Protein AF-A0A8T3QN63-F1 (afdb_monomer)

Nearest PDB structures (foldseek):
  8bz7-assembly3_E  TM=2.576E-01  e=6.561E+00  Listeria monocytogenes
  9gzk-assembly3_F  TM=2.107E-01  e=3.302E+00  Listeria monocytogenes
  8bz5-assembly1_A-2  TM=1.868E-01  e=4.152E+00  Listeria monocytogenes

Solvent-accessible surface area (backbone atoms only — not comparable to full-atom values): 24041 Å² total; per-residue (Å²): 131,82,84,70,53,76,64,58,53,56,44,50,47,50,72,28,46,52,62,24,77,51,61,65,90,65,56,48,51,26,43,94,89,37,77,66,47,71,71,53,42,54,53,51,49,52,36,49,74,71,69,47,93,60,63,36,38,38,40,41,70,38,39,76,44,50,59,96,53,76,47,99,67,20,52,49,63,35,76,72,12,43,53,44,22,18,50,42,29,42,74,18,47,24,24,51,45,92,51,88,85,42,75,85,33,48,24,33,34,21,74,37,34,35,49,47,76,80,52,86,67,22,39,36,28,39,33,35,31,42,31,55,29,68,72,51,44,52,33,49,70,72,63,66,60,45,42,26,16,35,34,42,43,74,77,46,64,42,26,27,64,76,73,75,29,42,47,86,76,74,34,85,76,50,52,65,41,28,23,36,83,42,77,43,97,87,74,44,81,43,80,41,81,35,99,83,28,84,45,68,23,29,36,32,32,56,24,38,35,34,60,35,36,19,51,44,46,54,89,75,39,90,69,48,42,70,66,47,39,50,51,56,48,64,67,35,67,76,47,48,58,62,76,43,74,77,75,67,56,60,72,61,58,59,53,49,46,65,61,42,48,62,53,49,31,58,74,70,69,46,58,95,83,60,52,71,67,53,51,52,47,50,54,51,51,50,51,53,49,50,59,49,51,55,52,52,50,54,52,52,54,54,48,51,52,52,51,51,54,50,52,52,52,49,53,52,52,52,53,48,52,53,48,54,48,53,52,50,55,33,45,75,45,23,45,38,45,85,90,44,45,65,63,52,49,54,38,32,76,75,36,51,68,59,36,54,56,56,54,70,73,44,54,71,58,66,35,73,59,94,86,57,81,60,79,66,81,80,54,80,86,68,84,78,71,74,61,72,62,59,42,50,51,52,54,50,54,32,56,77,67,74,44,58,66,68,60,52,34,52,49,24,57,76,69,68,36,63,70,54,30,55,53,48,32,52,53,68,71,46,73,90,87,124

Foldseek 3Di:
DPDDPPLLVVLVQLLQKAKDFDDLVQKFKDFPNHGADLVNLVVQLVCLVVVHWGKMKIKDQADKWDPPDQGPSLAEEDPVQQQQAQQQQAFAFEFADPPPPDPLRGQWGFHHWGWDDPDVRIITIMTITIGTDSVVSNCSSVSVLGMKMWTKDQPDFKAKPVPRHGDPPPDPDGAQFAWAWDQDPVRDTDTDTDPPHPDGIHIYRHHMYTRYMHSDHSVNPVCSDSVNSVVSLCPDVVSVCVVCVPVPDVVVVVVVVVVVVQVLCVVLVHDSPDDPVNSVVSVVVVVVVVVVVVVVVVVVVVVVVVVVVVVVVVVVVVLVVVLVVLLVVCPVQLQEDPVCSVVLSVVCVVPVVVSVVVSVPGHRNNNDYDPDDPPVVPDPPDPDPPPPVLLVVVVVVCVVVVHDLVVQLVVCVVVVVVVSNVSSCVSVVHDPPD

Mean predicted aligned error: 15.09 Å

Structure (mmCIF, N/CA/C/O backbone):
data_AF-A0A8T3QN63-F1
#
_entry.id   AF-A0A8T3QN63-F1
#
loop_
_atom_site.group_PDB
_atom_site.id
_atom_site.type_symbol
_atom_site.label_atom_id
_atom_site.label_alt_id
_atom_site.label_comp_id
_atom_site.label_asym_id
_atom_site.label_entity_id
_atom_site.label_seq_id
_atom_site.pdbx_PDB_ins_code
_atom_site.Cartn_x
_atom_site.Cartn_y
_atom_site.Cartn_z
_atom_site.occupancy
_atom_site.B_iso_or_equiv
_atom_site.auth_seq_id
_atom_site.auth_comp_id
_atom_site.auth_asym_id
_atom_site.auth_atom_id
_atom_site.pdbx_PDB_model_num
ATOM 1 N N . MET A 1 1 ? 21.930 -19.152 -15.995 1.00 44.22 1 MET A N 1
ATOM 2 C CA . MET A 1 1 ? 22.051 -17.700 -15.752 1.00 44.22 1 MET A CA 1
ATOM 3 C C . MET A 1 1 ? 23.315 -17.484 -14.939 1.00 44.22 1 MET A C 1
ATOM 5 O O . MET A 1 1 ? 23.411 -18.070 -13.870 1.00 44.22 1 MET A O 1
ATOM 9 N N . LYS A 1 2 ? 24.316 -16.754 -15.453 1.00 44.62 2 LYS A N 1
ATOM 10 C CA . LYS A 1 2 ? 25.407 -16.254 -14.593 1.00 44.62 2 LYS A CA 1
ATOM 11 C C . LYS A 1 2 ? 24.750 -15.418 -13.487 1.00 44.62 2 LYS A C 1
ATOM 13 O O . LYS A 1 2 ? 23.787 -14.723 -13.797 1.00 44.62 2 LYS A O 1
ATOM 18 N N . ASN A 1 3 ? 25.204 -15.554 -12.240 1.00 51.50 3 ASN A N 1
ATOM 19 C CA . ASN A 1 3 ? 24.605 -14.895 -11.077 1.00 51.50 3 ASN A CA 1
ATOM 20 C C . ASN A 1 3 ? 24.415 -13.400 -11.363 1.00 51.50 3 ASN A C 1
ATOM 22 O O . ASN A 1 3 ? 25.392 -12.655 -11.415 1.00 51.50 3 ASN A O 1
ATOM 26 N N . LEU A 1 4 ? 23.166 -12.986 -11.588 1.00 59.25 4 LEU A N 1
ATOM 27 C CA . LEU A 1 4 ? 22.802 -11.575 -11.578 1.00 59.25 4 LEU A CA 1
ATOM 28 C C . LEU A 1 4 ? 23.187 -11.044 -10.194 1.00 59.25 4 LEU A C 1
ATOM 30 O O . LEU A 1 4 ? 23.033 -11.764 -9.200 1.00 59.25 4 LEU A O 1
ATOM 34 N N . SER A 1 5 ? 23.744 -9.835 -10.123 1.00 66.56 5 SER A N 1
ATOM 35 C CA . SER A 1 5 ? 24.122 -9.267 -8.830 1.00 66.56 5 SER A CA 1
ATOM 36 C C . SER A 1 5 ? 22.891 -9.205 -7.918 1.00 66.56 5 SER A C 1
ATOM 38 O O . SER A 1 5 ? 21.752 -9.080 -8.380 1.00 66.56 5 SER A O 1
ATOM 40 N N . ALA A 1 6 ? 23.103 -9.322 -6.606 1.00 65.69 6 ALA A N 1
ATOM 41 C CA . ALA A 1 6 ? 22.013 -9.246 -5.634 1.00 65.69 6 ALA A CA 1
ATOM 42 C C 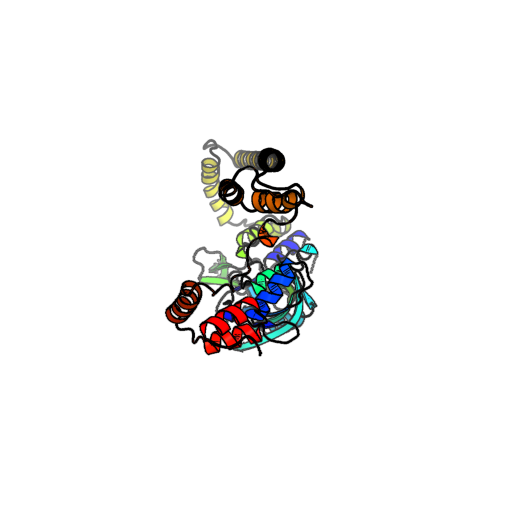. ALA A 1 6 ? 21.206 -7.938 -5.774 1.00 65.69 6 ALA A C 1
ATOM 44 O O . ALA A 1 6 ? 20.004 -7.936 -5.522 1.00 65.69 6 ALA A O 1
ATOM 45 N N . GLU A 1 7 ? 21.841 -6.853 -6.230 1.00 61.38 7 GLU A N 1
ATOM 46 C CA . GLU A 1 7 ? 21.181 -5.580 -6.534 1.00 61.38 7 GLU A CA 1
ATOM 47 C C . GLU A 1 7 ? 20.272 -5.657 -7.762 1.00 61.38 7 GLU A C 1
ATOM 49 O O . GLU A 1 7 ? 19.116 -5.241 -7.696 1.00 61.38 7 GLU A O 1
ATOM 54 N N . LEU A 1 8 ? 20.715 -6.289 -8.853 1.00 64.69 8 LEU A N 1
ATOM 55 C CA . LEU A 1 8 ? 19.872 -6.470 -10.036 1.00 64.69 8 LEU A CA 1
ATOM 56 C C . LEU A 1 8 ? 18.601 -7.279 -9.715 1.00 64.69 8 LEU A C 1
ATOM 58 O O . LEU A 1 8 ? 17.523 -6.987 -10.232 1.00 64.69 8 LEU A O 1
ATOM 62 N N . MET A 1 9 ? 18.709 -8.258 -8.810 1.00 66.81 9 MET A N 1
ATOM 63 C CA . MET A 1 9 ? 17.564 -9.037 -8.324 1.00 66.81 9 MET A CA 1
ATOM 64 C C . MET A 1 9 ? 16.590 -8.196 -7.487 1.00 66.81 9 MET A C 1
ATOM 66 O O . MET A 1 9 ? 15.377 -8.369 -7.618 1.00 66.81 9 MET A O 1
ATOM 70 N N . LYS A 1 10 ? 17.084 -7.258 -6.665 1.00 65.44 10 LYS A N 1
ATOM 71 C CA . LYS A 1 10 ? 16.227 -6.322 -5.914 1.00 65.44 10 LYS A CA 1
ATOM 72 C C . LYS A 1 10 ? 15.457 -5.397 -6.851 1.00 65.44 10 LYS A C 1
ATOM 74 O O . LYS A 1 10 ? 14.268 -5.172 -6.643 1.00 65.44 10 LYS A O 1
ATOM 79 N N . VAL A 1 11 ? 16.107 -4.898 -7.902 1.00 65.56 11 VAL A N 1
ATOM 80 C CA . VAL A 1 11 ? 15.454 -4.007 -8.868 1.00 65.56 11 VAL A CA 1
ATOM 81 C C . VAL A 1 11 ? 14.452 -4.761 -9.744 1.00 65.56 11 VAL A C 1
ATOM 83 O O . VAL A 1 11 ? 13.341 -4.281 -9.966 1.00 65.56 11 VAL A O 1
ATOM 86 N N . ALA A 1 12 ? 14.781 -5.984 -10.169 1.00 68.38 12 ALA A N 1
ATOM 87 C CA . ALA A 1 12 ? 13.836 -6.849 -10.871 1.00 68.38 12 ALA A CA 1
ATOM 88 C C . ALA A 1 12 ? 12.579 -7.130 -10.028 1.00 68.38 12 ALA A C 1
ATOM 90 O O . ALA A 1 12 ? 11.478 -7.154 -10.574 1.00 68.38 12 ALA A O 1
ATOM 91 N N . ALA A 1 13 ? 12.710 -7.267 -8.704 1.00 70.69 13 ALA A N 1
ATOM 92 C CA . ALA A 1 13 ? 11.570 -7.464 -7.808 1.00 70.69 13 ALA A CA 1
ATOM 93 C C . ALA A 1 13 ? 10.602 -6.265 -7.778 1.00 70.69 13 ALA A C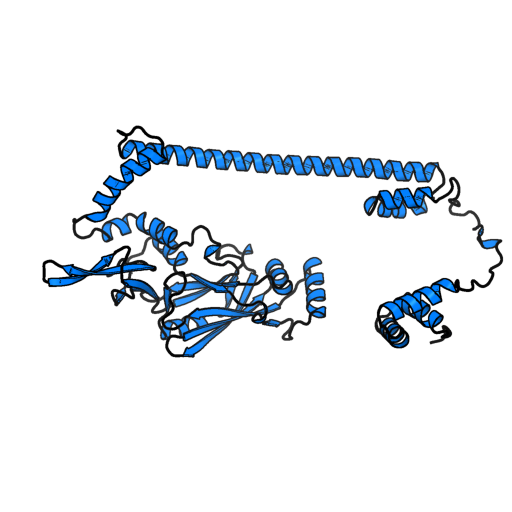 1
ATOM 95 O O . ALA A 1 13 ? 9.403 -6.466 -7.605 1.00 70.69 13 ALA A O 1
ATOM 96 N N . LEU A 1 14 ? 11.084 -5.033 -7.995 1.00 68.12 14 LEU A N 1
ATOM 97 C CA . LEU A 1 14 ? 10.220 -3.850 -8.111 1.00 68.12 14 LEU A CA 1
ATOM 98 C C . LEU A 1 14 ? 9.391 -3.875 -9.402 1.00 68.12 14 LEU A C 1
ATOM 100 O O . LEU A 1 14 ? 8.215 -3.522 -9.373 1.00 68.12 14 LEU A O 1
ATOM 104 N N . ALA A 1 15 ? 9.974 -4.353 -10.508 1.00 69.12 15 ALA A N 1
ATOM 105 C CA . ALA A 1 15 ? 9.262 -4.555 -11.774 1.00 69.12 15 ALA A CA 1
ATOM 106 C C . ALA A 1 15 ? 8.275 -5.736 -11.720 1.00 69.12 15 ALA A C 1
ATOM 108 O O . ALA A 1 15 ? 7.397 -5.854 -12.573 1.00 69.12 15 ALA A O 1
ATOM 109 N N . CYS A 1 16 ? 8.409 -6.615 -10.722 1.00 80.75 16 CYS A N 1
ATOM 110 C CA . CYS A 1 16 ? 7.562 -7.789 -10.538 1.00 80.75 16 CYS A CA 1
ATOM 111 C C . CYS A 1 16 ? 6.377 -7.525 -9.600 1.00 80.75 16 CYS A C 1
ATOM 113 O O . CYS A 1 16 ? 6.053 -8.349 -8.740 1.00 80.75 16 CYS A O 1
ATOM 115 N N . ARG A 1 17 ? 5.760 -6.348 -9.739 1.00 81.88 17 ARG A N 1
ATOM 116 C CA . ARG A 1 17 ? 4.568 -5.957 -8.988 1.00 81.88 17 ARG A CA 1
ATOM 117 C C . ARG A 1 17 ? 3.537 -5.337 -9.925 1.00 81.88 17 ARG A C 1
ATOM 119 O O . ARG A 1 17 ? 3.893 -4.619 -10.857 1.00 81.88 17 ARG A O 1
ATOM 126 N N . ALA A 1 18 ? 2.256 -5.582 -9.670 1.00 79.38 18 ALA A N 1
ATOM 127 C CA . ALA A 1 18 ? 1.147 -4.908 -10.350 1.00 79.38 18 ALA A CA 1
ATOM 128 C C . ALA A 1 18 ? -0.010 -4.658 -9.380 1.00 79.38 18 ALA A C 1
ATOM 130 O O . ALA A 1 18 ? -0.198 -5.428 -8.443 1.00 79.38 18 ALA A O 1
ATOM 131 N N . SER A 1 19 ? -0.767 -3.581 -9.590 1.00 82.19 19 SER A N 1
ATOM 132 C CA . SER A 1 19 ? -1.858 -3.172 -8.702 1.00 82.19 19 SER A CA 1
ATOM 133 C C . SER A 1 19 ? -3.200 -3.128 -9.412 1.00 82.19 19 SER A C 1
ATOM 135 O O . SER A 1 19 ? -3.278 -2.625 -10.532 1.00 82.19 19 SER A O 1
ATOM 137 N N . THR A 1 20 ? -4.243 -3.541 -8.700 1.00 79.06 20 THR A N 1
ATOM 138 C CA . THR A 1 20 ? -5.637 -3.482 -9.134 1.00 79.06 20 THR A CA 1
ATOM 139 C C . THR A 1 20 ? -6.444 -2.706 -8.106 1.00 79.06 20 THR A C 1
ATOM 141 O O . THR A 1 20 ? -6.433 -3.018 -6.914 1.00 79.06 20 THR A O 1
ATOM 144 N N . THR A 1 21 ? -7.146 -1.681 -8.570 1.00 77.38 21 THR A N 1
ATOM 145 C CA . THR A 1 21 ? -8.192 -1.010 -7.797 1.00 77.38 21 THR A CA 1
ATOM 146 C C . THR A 1 21 ? -9.510 -1.708 -8.074 1.00 77.38 21 THR A C 1
ATOM 148 O O . THR A 1 21 ? -9.796 -2.030 -9.228 1.00 77.38 21 THR A O 1
ATOM 151 N N . PHE A 1 22 ? -10.325 -1.909 -7.051 1.00 78.25 22 PHE A N 1
ATOM 152 C CA . PHE A 1 22 ? -11.675 -2.433 -7.213 1.00 78.25 22 PHE A CA 1
ATOM 153 C C . PHE A 1 22 ? -12.663 -1.501 -6.523 1.00 78.25 22 PHE A C 1
ATOM 155 O O . PHE A 1 22 ? -12.312 -0.799 -5.576 1.00 78.25 22 PHE A O 1
ATOM 162 N N . ASP A 1 23 ? -13.893 -1.476 -7.028 1.00 71.00 23 ASP A N 1
ATOM 163 C CA . ASP A 1 23 ? -14.975 -0.794 -6.329 1.00 71.00 23 ASP A CA 1
ATOM 164 C C . ASP A 1 23 ? -15.266 -1.532 -5.016 1.00 71.00 23 ASP A C 1
ATOM 166 O O . ASP A 1 23 ? -15.142 -2.760 -4.947 1.00 71.00 23 ASP A O 1
ATOM 170 N N . VAL A 1 24 ? -15.649 -0.799 -3.973 1.00 62.34 24 VAL A N 1
ATOM 171 C CA . VAL A 1 24 ? -15.911 -1.367 -2.639 1.00 62.34 24 VAL A CA 1
ATOM 172 C C . VAL A 1 24 ? -17.017 -2.428 -2.714 1.00 62.34 24 VAL A C 1
ATOM 174 O O . VAL A 1 24 ? -16.983 -3.408 -1.971 1.00 62.34 24 VAL A O 1
ATOM 177 N N . ASP A 1 25 ? -17.924 -2.298 -3.683 1.00 61.28 25 ASP A N 1
ATOM 178 C CA . ASP A 1 25 ? -19.015 -3.240 -3.948 1.00 61.28 25 ASP A CA 1
ATOM 179 C C . ASP A 1 25 ? -18.556 -4.590 -4.538 1.00 61.28 25 ASP A C 1
ATOM 181 O O . ASP A 1 25 ? -19.318 -5.557 -4.548 1.00 61.28 25 ASP A O 1
ATOM 185 N N . VAL A 1 26 ? -17.307 -4.696 -5.004 1.00 68.81 26 VAL A N 1
ATOM 186 C CA . VAL A 1 26 ? -16.730 -5.943 -5.545 1.00 68.81 26 VAL A CA 1
ATOM 187 C C . VAL A 1 26 ? -16.089 -6.794 -4.440 1.00 68.81 26 VAL A C 1
ATOM 189 O O . VAL A 1 26 ? -15.919 -8.006 -4.604 1.00 68.81 26 VAL A O 1
ATOM 192 N N . LEU A 1 27 ? -15.764 -6.192 -3.290 1.00 85.38 27 LEU A N 1
ATOM 193 C CA . LEU A 1 27 ? -15.167 -6.888 -2.154 1.00 85.38 27 LEU A CA 1
ATOM 194 C C . LEU A 1 27 ? -16.229 -7.701 -1.405 1.00 85.38 27 LEU A C 1
ATOM 196 O O . LEU A 1 27 ? -16.990 -7.180 -0.588 1.00 85.38 27 LEU A O 1
ATOM 200 N N . THR A 1 28 ? -16.249 -9.014 -1.630 1.00 90.88 28 THR A N 1
ATOM 201 C CA . THR A 1 28 ? -17.130 -9.906 -0.867 1.00 90.88 28 THR A CA 1
ATOM 202 C C . THR A 1 28 ? -16.442 -10.330 0.425 1.00 90.88 28 THR A C 1
ATOM 204 O O . THR A 1 28 ? -15.467 -11.081 0.396 1.00 90.88 28 THR A O 1
ATOM 207 N N . LEU A 1 29 ? -16.968 -9.868 1.563 1.00 93.06 29 LEU A N 1
ATOM 208 C CA . LEU A 1 29 ? -16.504 -10.263 2.893 1.00 93.06 29 LEU A CA 1
ATOM 209 C C . LEU A 1 29 ? -17.388 -11.354 3.498 1.00 93.06 29 LEU A C 1
ATOM 211 O O . LEU A 1 29 ? -18.622 -11.262 3.491 1.00 93.06 29 LEU A O 1
ATOM 215 N N . ARG A 1 30 ? -16.745 -12.354 4.099 1.00 96.69 30 ARG A N 1
ATOM 216 C CA . ARG A 1 30 ? -17.386 -13.413 4.876 1.00 96.69 30 ARG A CA 1
ATOM 217 C C . ARG A 1 30 ? -16.781 -13.531 6.268 1.00 96.69 30 ARG A C 1
ATOM 219 O O . ARG A 1 30 ? -15.591 -13.307 6.466 1.00 96.69 30 ARG A O 1
ATOM 226 N N . ALA A 1 31 ? -17.605 -13.952 7.217 1.00 92.94 31 ALA A N 1
ATOM 227 C CA . ALA A 1 31 ? -17.187 -14.367 8.550 1.00 92.94 31 ALA A CA 1
ATOM 228 C C . ALA A 1 31 ? -17.823 -15.728 8.854 1.00 92.94 31 ALA A C 1
ATOM 230 O O . ALA A 1 31 ? -19.029 -15.899 8.671 1.00 92.94 31 ALA A O 1
ATOM 231 N N . ALA A 1 32 ? -17.016 -16.704 9.285 1.00 90.25 32 ALA A N 1
ATOM 232 C CA . ALA A 1 32 ? -17.463 -18.083 9.523 1.00 90.25 32 ALA A CA 1
ATOM 233 C C . ALA A 1 32 ? -18.254 -18.692 8.336 1.00 90.25 32 ALA A C 1
ATOM 235 O O . ALA A 1 32 ? -19.259 -19.373 8.526 1.00 90.25 32 ALA A O 1
ATOM 236 N N . GLY A 1 33 ? -17.826 -18.398 7.101 1.00 88.31 33 GLY A N 1
ATOM 237 C CA . GLY A 1 33 ? -18.445 -18.889 5.863 1.00 88.31 33 GLY A CA 1
ATOM 238 C C . GLY A 1 33 ? -19.719 -18.158 5.411 1.00 88.31 33 GLY A C 1
ATOM 239 O O . GLY A 1 33 ? -20.186 -18.407 4.302 1.00 88.31 33 GLY A O 1
ATOM 240 N N . GLY A 1 34 ? -20.272 -17.242 6.213 1.00 92.31 34 GLY A N 1
ATOM 241 C CA . GLY A 1 34 ? -21.461 -16.453 5.869 1.00 92.31 34 GLY A CA 1
ATOM 242 C C . GLY A 1 34 ? -21.132 -15.020 5.445 1.00 92.31 34 GLY A C 1
ATOM 243 O O . GLY A 1 34 ? -20.140 -14.451 5.897 1.00 92.31 34 GLY A O 1
ATOM 244 N N . ALA A 1 35 ? -21.974 -14.419 4.601 1.00 94.06 35 ALA A N 1
ATOM 245 C CA . ALA A 1 35 ? -21.861 -13.007 4.229 1.00 94.06 35 ALA A CA 1
ATOM 246 C C . ALA A 1 35 ? -22.054 -12.079 5.445 1.00 94.06 35 ALA A C 1
ATOM 248 O O . ALA A 1 35 ? -22.858 -12.359 6.339 1.00 94.06 35 ALA A O 1
ATOM 249 N N . ILE A 1 36 ? -21.335 -10.955 5.472 1.00 93.81 36 ILE A N 1
ATOM 250 C CA . ILE A 1 36 ? -21.381 -10.001 6.589 1.00 93.81 36 ILE A CA 1
ATOM 251 C C . ILE A 1 36 ? -22.516 -8.989 6.387 1.00 93.81 36 ILE A C 1
ATOM 253 O O . ILE A 1 36 ? -22.470 -8.150 5.489 1.00 93.81 36 ILE A O 1
ATOM 257 N N . THR A 1 37 ? -23.520 -9.025 7.264 1.00 94.06 37 THR A N 1
ATOM 258 C CA . THR A 1 37 ? -24.569 -7.992 7.340 1.00 94.06 37 THR A CA 1
ATOM 259 C C . THR A 1 37 ? -24.053 -6.726 8.046 1.00 94.06 37 THR A C 1
ATOM 261 O O . THR A 1 37 ? -23.080 -6.816 8.796 1.00 94.06 37 THR A O 1
ATOM 264 N N . PRO A 1 38 ? -24.696 -5.550 7.895 1.00 93.25 38 PRO A N 1
ATOM 265 C CA . PRO A 1 38 ? -24.287 -4.333 8.610 1.00 93.25 38 PRO A CA 1
ATOM 266 C C . PRO A 1 38 ? -24.242 -4.502 10.137 1.00 93.25 38 PRO A C 1
ATOM 268 O O . PRO A 1 38 ? -23.242 -4.183 10.764 1.00 93.25 38 PRO A O 1
ATOM 271 N N . SER A 1 39 ? -25.263 -5.126 10.734 1.00 93.69 39 SER A N 1
ATOM 272 C CA . SER A 1 39 ? -25.261 -5.406 12.179 1.00 93.69 39 SER A CA 1
ATOM 273 C C . SER A 1 39 ? -24.123 -6.347 12.588 1.00 93.69 39 SER A C 1
ATOM 275 O O . SER A 1 39 ? -23.512 -6.148 13.638 1.00 93.69 39 SER A O 1
ATOM 277 N N . LYS A 1 40 ? -23.804 -7.353 11.760 1.00 96.38 40 LYS A N 1
ATOM 278 C CA . LYS A 1 40 ? -22.671 -8.241 12.032 1.00 96.38 40 LYS A CA 1
ATOM 279 C C . LYS A 1 40 ? -21.339 -7.507 11.895 1.00 96.38 40 LYS A C 1
ATOM 281 O O . LYS A 1 40 ? -20.429 -7.764 12.673 1.00 96.38 40 LYS A O 1
ATOM 286 N N . ARG A 1 41 ? -21.223 -6.592 10.933 1.00 95.94 41 ARG A N 1
ATOM 287 C CA . ARG A 1 41 ? -20.047 -5.733 10.750 1.00 95.94 41 ARG A CA 1
ATOM 288 C C . ARG A 1 41 ? -19.779 -4.896 12.000 1.00 95.94 41 ARG A C 1
ATOM 290 O O . ARG A 1 41 ? -18.647 -4.906 12.471 1.00 95.94 41 ARG A O 1
ATOM 297 N N . ASP A 1 42 ? -20.801 -4.254 12.561 1.00 95.62 42 ASP A N 1
ATOM 298 C CA . ASP A 1 42 ? -20.667 -3.449 13.783 1.00 95.62 42 ASP A CA 1
ATOM 299 C C . ASP A 1 42 ? -20.251 -4.304 14.990 1.00 95.62 42 ASP A C 1
ATOM 301 O O . ASP A 1 42 ? -19.368 -3.913 15.752 1.00 95.62 42 ASP A O 1
ATOM 305 N N . GLU A 1 43 ? -20.819 -5.510 15.129 1.00 97.12 43 GLU A N 1
ATOM 306 C CA . GLU A 1 43 ? -20.406 -6.479 16.158 1.00 97.12 43 GLU A CA 1
ATOM 307 C C . GLU A 1 43 ? -18.922 -6.851 16.016 1.00 97.12 43 GLU A C 1
ATOM 309 O O . GLU A 1 43 ? -18.182 -6.870 16.999 1.00 97.12 43 GLU A O 1
ATOM 314 N N . LEU A 1 44 ? -18.470 -7.143 14.793 1.00 96.81 44 LEU A N 1
ATOM 315 C CA . LEU A 1 44 ? -17.082 -7.518 14.526 1.00 96.81 44 LEU A CA 1
ATOM 316 C C . LEU A 1 44 ? -16.120 -6.341 14.746 1.00 96.81 44 LEU A C 1
ATOM 318 O O . LEU A 1 44 ? -15.040 -6.545 15.292 1.00 96.81 44 LEU A O 1
ATOM 322 N N . LEU A 1 45 ? -16.520 -5.112 14.403 1.00 96.69 45 LEU A N 1
ATOM 323 C CA . LEU A 1 45 ? -15.747 -3.903 14.703 1.00 96.69 45 LEU A CA 1
ATOM 324 C C . LEU A 1 45 ? -15.614 -3.671 16.211 1.00 96.69 45 LEU A C 1
ATOM 326 O O . LEU A 1 45 ? -14.524 -3.348 16.681 1.00 96.69 45 LEU A O 1
ATOM 330 N N . ALA A 1 46 ? -16.690 -3.873 16.976 1.00 96.06 46 ALA A N 1
ATOM 331 C CA . ALA A 1 46 ? -16.648 -3.778 18.433 1.00 96.06 46 ALA A CA 1
ATOM 332 C C . ALA A 1 46 ? -15.693 -4.821 19.041 1.00 96.06 46 ALA A C 1
ATOM 334 O O . ALA A 1 46 ? -14.901 -4.486 19.920 1.00 96.06 46 ALA A O 1
ATOM 335 N N . LYS A 1 47 ? -15.702 -6.056 18.520 1.00 96.94 47 LYS A N 1
ATOM 336 C CA . LYS A 1 47 ? -14.751 -7.110 18.909 1.00 96.94 47 LYS A CA 1
ATOM 337 C C . LYS A 1 47 ? -13.305 -6.730 18.608 1.00 96.94 47 LYS A C 1
ATOM 339 O O . LYS A 1 47 ? -12.452 -6.853 19.483 1.00 96.94 47 LYS A O 1
ATOM 344 N N . CYS A 1 48 ? -13.029 -6.202 17.414 1.00 95.12 48 CYS A N 1
ATOM 345 C CA . CYS A 1 48 ? -11.699 -5.694 17.074 1.00 95.12 48 CYS A CA 1
ATOM 346 C C . CYS A 1 48 ? -11.251 -4.579 18.030 1.00 95.12 48 CYS A C 1
ATOM 348 O O . CYS A 1 48 ? -10.124 -4.619 18.518 1.00 95.12 48 CYS A O 1
ATOM 350 N N . ALA A 1 49 ? -12.133 -3.624 18.344 1.00 93.75 49 ALA A N 1
ATOM 351 C CA . ALA A 1 49 ? -11.839 -2.534 19.277 1.00 93.75 49 ALA A CA 1
ATOM 352 C C . ALA A 1 49 ? -11.574 -3.030 20.711 1.00 93.75 49 ALA A C 1
ATOM 354 O O . ALA A 1 49 ? -10.777 -2.434 21.431 1.00 93.75 49 ALA A O 1
ATOM 355 N N . ALA A 1 50 ? -12.200 -4.139 21.108 1.00 96.06 50 ALA A N 1
ATOM 356 C CA . ALA A 1 50 ? -11.951 -4.818 22.378 1.00 96.06 50 ALA A CA 1
ATOM 357 C C . ALA A 1 50 ? -10.673 -5.684 22.381 1.00 96.06 50 ALA A C 1
ATOM 359 O O . ALA A 1 50 ? -10.336 -6.272 23.407 1.00 96.06 50 ALA A O 1
ATOM 360 N N . GLY A 1 51 ? -9.956 -5.782 21.255 1.00 94.94 51 GLY A N 1
ATOM 361 C CA . GLY A 1 51 ? -8.780 -6.643 21.111 1.00 94.94 51 GLY A CA 1
ATOM 362 C C . GLY A 1 51 ? -9.110 -8.134 20.987 1.00 94.94 51 GLY A C 1
ATOM 363 O O . GLY A 1 51 ? -8.217 -8.969 21.136 1.00 94.94 51 GLY A O 1
ATOM 364 N N . GLU A 1 52 ? -10.370 -8.489 20.723 1.00 97.38 52 GLU A N 1
ATOM 365 C CA . GLU A 1 52 ? -10.766 -9.874 20.479 1.00 97.38 52 GLU A CA 1
ATOM 366 C C . GLU A 1 52 ? -10.270 -10.363 19.113 1.00 97.38 52 GLU A C 1
ATOM 368 O O . GLU A 1 52 ? -10.174 -9.611 18.138 1.00 97.38 52 GLU A O 1
ATOM 373 N N . TYR A 1 53 ? -9.985 -11.664 19.029 1.00 97.19 53 TYR A N 1
ATOM 374 C CA . TYR A 1 53 ? -9.594 -12.293 17.774 1.00 97.19 53 TYR A CA 1
ATOM 375 C C . TYR A 1 53 ? -10.782 -12.361 16.810 1.00 97.19 53 TYR A C 1
ATOM 377 O O . TYR A 1 53 ? -11.818 -12.958 17.114 1.00 97.19 53 TYR A O 1
ATOM 385 N N . VAL A 1 54 ? -10.605 -11.783 15.624 1.00 97.81 54 VAL A N 1
ATOM 386 C CA . VAL A 1 54 ? -11.583 -11.802 14.538 1.00 97.81 54 VAL A CA 1
ATOM 387 C C . VAL A 1 54 ? -10.906 -12.313 13.275 1.00 97.81 54 VAL A C 1
ATOM 389 O O . VAL A 1 54 ? -9.796 -11.908 12.938 1.00 97.81 54 VAL A O 1
ATOM 392 N N . GLU A 1 55 ? -11.601 -13.196 12.569 1.00 98.06 55 GLU A N 1
ATOM 393 C CA . GLU A 1 55 ? -11.156 -13.772 11.307 1.00 98.06 55 GLU A CA 1
ATOM 394 C C . GLU A 1 55 ? -12.193 -13.496 10.222 1.00 98.06 55 GLU A C 1
ATOM 396 O O . GLU A 1 55 ? -13.389 -13.724 10.432 1.00 98.06 55 GLU A O 1
ATOM 401 N N . LEU A 1 56 ? -11.723 -13.039 9.062 1.00 98.00 56 LEU A N 1
ATOM 402 C CA . LEU A 1 56 ? -12.551 -12.806 7.882 1.00 98.00 56 LEU A CA 1
ATOM 403 C C . LEU A 1 56 ? -11.995 -13.556 6.678 1.00 98.00 56 LEU A C 1
ATOM 405 O O . LEU A 1 56 ? -10.787 -13.750 6.557 1.00 98.00 56 LEU A O 1
ATOM 409 N N . GLU A 1 57 ? -12.872 -13.885 5.742 1.00 98.31 57 GLU A N 1
ATOM 410 C CA . GLU A 1 57 ? -12.485 -14.222 4.378 1.00 98.31 57 GLU A CA 1
ATOM 411 C C . GLU A 1 57 ? -12.890 -13.086 3.439 1.00 98.31 57 GLU A C 1
ATOM 413 O O . GLU A 1 57 ? -14.004 -12.571 3.528 1.00 98.31 57 GLU A O 1
ATOM 418 N N . ALA A 1 58 ? -11.995 -12.711 2.534 1.00 96.62 58 ALA A N 1
ATOM 419 C CA . ALA A 1 58 ? -12.233 -11.697 1.517 1.00 96.62 58 ALA A CA 1
ATOM 420 C C . ALA A 1 58 ? -11.972 -12.279 0.127 1.00 96.62 58 ALA A C 1
ATOM 422 O O . ALA A 1 58 ? -10.887 -12.814 -0.112 1.00 96.62 58 ALA A O 1
ATOM 423 N N . ASP A 1 59 ? -12.937 -12.153 -0.783 1.00 96.44 59 ASP A N 1
ATOM 424 C CA . ASP A 1 59 ? -12.710 -12.431 -2.203 1.00 96.44 59 ASP A CA 1
ATOM 425 C C . ASP A 1 59 ? -12.243 -11.173 -2.924 1.00 96.44 59 ASP A C 1
ATOM 427 O O . ASP A 1 59 ? -12.870 -10.117 -2.835 1.00 96.44 59 ASP A O 1
ATOM 431 N N . LEU A 1 60 ? -11.143 -11.307 -3.657 1.00 94.88 60 LEU A N 1
ATOM 432 C CA . LEU A 1 60 ? -10.421 -10.213 -4.287 1.00 94.88 60 LEU A CA 1
ATOM 433 C C . LEU A 1 60 ? -10.228 -10.477 -5.778 1.00 94.88 60 LEU A C 1
ATOM 435 O O . LEU A 1 60 ? -9.888 -11.592 -6.190 1.00 94.88 60 LEU A O 1
ATOM 439 N N . LEU A 1 61 ? -10.349 -9.416 -6.576 1.00 94.75 61 LEU A N 1
ATOM 440 C CA . LEU A 1 61 ? -9.722 -9.340 -7.891 1.00 94.75 61 LEU A CA 1
ATOM 441 C C . LEU A 1 61 ? -8.292 -8.821 -7.696 1.00 94.75 61 LEU A C 1
ATOM 443 O O . LEU A 1 61 ? -8.075 -7.625 -7.521 1.00 94.75 61 LEU A O 1
ATOM 447 N N . ALA A 1 62 ? -7.324 -9.734 -7.672 1.00 94.44 62 ALA A N 1
ATOM 448 C CA . ALA A 1 62 ? -5.942 -9.408 -7.335 1.00 94.44 62 ALA A CA 1
ATOM 449 C C . ALA A 1 62 ? -5.191 -8.765 -8.512 1.00 94.44 62 ALA A C 1
ATOM 451 O O . ALA A 1 62 ? -4.389 -7.847 -8.331 1.00 94.44 62 ALA A O 1
ATOM 452 N N . TYR A 1 63 ? -5.463 -9.235 -9.729 1.00 94.81 63 TYR A N 1
ATOM 453 C CA . TYR A 1 63 ? -4.820 -8.751 -10.947 1.00 94.81 63 TYR A CA 1
ATOM 454 C C . TYR A 1 63 ? -5.724 -8.923 -12.162 1.00 94.81 63 TYR A C 1
ATOM 456 O O . TYR A 1 63 ? -6.450 -9.913 -12.257 1.00 94.81 63 TYR A O 1
ATOM 464 N N . GLU A 1 64 ? -5.638 -7.982 -13.094 1.00 94.06 64 GLU A N 1
ATOM 465 C CA . GLU A 1 64 ? -6.307 -8.027 -14.388 1.00 94.06 64 GLU A CA 1
ATOM 466 C C . GLU A 1 64 ? -5.295 -7.707 -15.494 1.00 94.06 64 GLU A C 1
ATOM 468 O O . GLU A 1 64 ? -4.511 -6.761 -15.388 1.00 94.06 64 GLU A O 1
ATOM 473 N N . GLN A 1 65 ? -5.314 -8.511 -16.551 1.00 94.38 65 GLN A N 1
ATOM 474 C CA . GLN A 1 65 ? -4.593 -8.266 -17.792 1.00 94.38 65 GLN A CA 1
ATOM 475 C C . GLN A 1 65 ? -5.618 -8.232 -18.912 1.00 94.38 65 GLN A C 1
ATOM 477 O O . GLN A 1 65 ? -6.333 -9.211 -19.085 1.00 94.38 65 GLN A O 1
ATOM 482 N N . LYS A 1 66 ? -5.654 -7.142 -19.677 1.00 94.00 66 LYS A N 1
ATOM 483 C CA . LYS A 1 66 ? -6.563 -6.978 -20.813 1.00 94.00 66 LYS A CA 1
ATOM 484 C C . LYS A 1 66 ? -5.794 -7.020 -22.125 1.00 94.00 66 LYS A C 1
ATOM 486 O O . LYS A 1 66 ? -4.671 -6.522 -22.220 1.00 94.00 66 LYS A O 1
ATOM 491 N N . ALA A 1 67 ? -6.408 -7.597 -23.150 1.00 92.94 67 ALA A N 1
ATOM 492 C CA . ALA A 1 67 ? -5.818 -7.646 -24.478 1.00 92.94 67 ALA A CA 1
ATOM 493 C C . ALA A 1 67 ? -5.659 -6.229 -25.054 1.00 92.94 67 ALA A C 1
ATOM 495 O O . ALA A 1 67 ? -6.607 -5.450 -25.082 1.00 92.94 67 ALA A O 1
ATOM 496 N N . GLY A 1 68 ? -4.452 -5.896 -25.516 1.00 90.25 68 GLY A N 1
ATOM 497 C CA . GLY A 1 68 ? -4.157 -4.596 -26.129 1.00 90.25 68 GLY A CA 1
ATOM 498 C C . GLY A 1 68 ? -4.016 -3.421 -25.154 1.00 90.25 68 GLY A C 1
ATOM 499 O O . GLY A 1 68 ? -3.643 -2.338 -25.595 1.00 90.25 68 GLY A O 1
ATOM 500 N N . GLU A 1 69 ? -4.244 -3.615 -23.851 1.00 90.62 69 GLU A N 1
ATOM 501 C CA . GLU A 1 69 ? -4.034 -2.579 -22.837 1.00 90.62 69 GLU A CA 1
ATOM 502 C C . GLU A 1 69 ? -2.799 -2.899 -21.985 1.00 90.62 69 GLU A C 1
ATOM 504 O O . GLU A 1 69 ? -2.760 -3.877 -21.235 1.00 90.62 69 GLU A O 1
ATOM 509 N N . SER A 1 70 ? -1.784 -2.039 -22.063 1.00 87.00 70 SER A N 1
ATOM 510 C CA . SER A 1 70 ? -0.629 -2.117 -21.171 1.00 87.00 70 SER A CA 1
ATOM 511 C C . SER A 1 70 ? -1.017 -1.672 -19.767 1.00 87.00 70 SER A C 1
ATOM 513 O O . SER A 1 70 ? -1.634 -0.621 -19.577 1.00 87.00 70 SER A O 1
ATOM 515 N N . ASN A 1 71 ? -0.605 -2.433 -18.752 1.00 86.75 71 ASN A N 1
ATOM 516 C CA . ASN A 1 71 ? -0.724 -1.936 -17.385 1.00 86.75 71 ASN A CA 1
ATOM 517 C C . ASN A 1 71 ? 0.265 -0.788 -17.118 1.00 86.75 71 ASN A C 1
ATOM 519 O O . ASN A 1 71 ? 1.188 -0.536 -17.890 1.00 86.75 71 ASN A O 1
ATOM 523 N N . ARG A 1 72 ? 0.101 -0.115 -15.973 1.00 83.88 72 ARG A N 1
ATOM 524 C CA . ARG A 1 72 ? 0.917 1.052 -15.581 1.00 83.88 72 ARG A CA 1
ATOM 525 C C . ARG A 1 72 ? 2.423 0.786 -15.511 1.00 83.88 72 ARG A C 1
ATOM 527 O O . ARG A 1 72 ? 3.198 1.730 -15.582 1.00 83.88 72 ARG A O 1
ATOM 534 N N . ASN A 1 73 ? 2.818 -0.475 -15.358 1.00 85.06 73 ASN A N 1
ATOM 535 C CA . ASN A 1 73 ? 4.215 -0.883 -15.266 1.00 85.06 73 ASN A CA 1
ATOM 536 C C . ASN A 1 73 ? 4.742 -1.445 -16.595 1.00 85.06 73 ASN A C 1
ATOM 538 O O . ASN A 1 73 ? 5.881 -1.899 -16.643 1.00 85.06 73 ASN A O 1
ATOM 542 N N . PHE A 1 74 ? 3.929 -1.433 -17.659 1.00 90.94 74 PHE A N 1
ATOM 543 C CA . PHE A 1 74 ? 4.242 -2.002 -18.971 1.00 90.94 74 PHE A CA 1
ATOM 544 C C . PHE A 1 74 ? 4.738 -3.450 -18.873 1.00 90.94 74 PHE A C 1
ATOM 546 O O . PHE A 1 74 ? 5.688 -3.870 -19.534 1.00 90.94 74 PHE A O 1
ATOM 553 N N . VAL A 1 75 ? 4.106 -4.232 -18.005 1.00 92.12 75 VAL A N 1
ATOM 554 C CA . VAL A 1 75 ? 4.389 -5.659 -17.869 1.00 92.12 75 VAL A CA 1
ATOM 555 C C . VAL A 1 75 ? 3.180 -6.479 -18.265 1.00 92.12 75 VAL A C 1
ATOM 557 O O . VAL A 1 75 ? 2.048 -6.095 -17.999 1.00 92.12 75 VAL A O 1
ATOM 560 N N . ARG A 1 76 ? 3.409 -7.649 -18.842 1.00 94.81 76 ARG A N 1
ATOM 561 C CA . ARG A 1 76 ? 2.354 -8.626 -19.093 1.00 94.81 76 ARG A CA 1
ATOM 562 C C . ARG A 1 76 ? 2.886 -10.038 -18.982 1.00 94.81 76 ARG A C 1
ATOM 564 O O . ARG A 1 76 ? 4.091 -10.281 -18.938 1.00 94.81 76 ARG A O 1
ATOM 571 N N . PHE A 1 77 ? 1.974 -10.984 -18.965 1.00 96.12 77 PHE A N 1
ATOM 572 C CA . PHE A 1 77 ? 2.259 -12.398 -18.854 1.00 96.12 77 PHE A CA 1
ATOM 573 C C . PHE A 1 77 ? 1.776 -13.105 -20.111 1.00 96.12 77 PHE A C 1
ATOM 575 O O . PHE A 1 77 ? 0.734 -12.776 -20.684 1.00 96.12 77 PHE A O 1
ATOM 582 N N . ARG A 1 78 ? 2.535 -14.112 -20.536 1.00 95.50 78 ARG A N 1
ATOM 583 C CA . ARG A 1 78 ? 2.066 -15.047 -21.557 1.00 95.50 78 ARG A CA 1
ATOM 584 C C . ARG A 1 78 ? 0.897 -15.871 -21.005 1.00 95.50 78 ARG A C 1
ATOM 586 O O . ARG A 1 78 ? 0.878 -16.180 -19.818 1.00 95.50 78 ARG A O 1
ATOM 593 N N . ASP A 1 79 ? -0.006 -16.323 -21.869 1.00 91.38 79 ASP A N 1
ATOM 594 C CA . ASP A 1 79 ? -1.180 -17.134 -21.515 1.00 91.38 79 ASP A CA 1
ATOM 595 C C . ASP A 1 79 ? -0.872 -18.286 -20.539 1.00 91.38 79 ASP A C 1
ATOM 597 O O . ASP A 1 79 ? -1.516 -18.432 -19.500 1.00 91.38 79 ASP A O 1
ATOM 601 N N . GLY A 1 80 ? 0.156 -19.093 -20.831 1.00 91.69 80 GLY A N 1
ATOM 602 C CA . GLY A 1 80 ? 0.573 -20.193 -19.952 1.00 91.69 80 GLY A CA 1
ATOM 603 C C . GLY A 1 80 ? 1.129 -19.719 -18.603 1.00 91.69 80 GLY A C 1
ATOM 604 O O . GLY A 1 80 ? 0.875 -20.350 -17.573 1.00 91.69 80 GLY A O 1
ATOM 605 N N . ALA A 1 81 ? 1.829 -18.580 -18.594 1.00 95.25 81 ALA A N 1
ATOM 606 C CA . ALA A 1 81 ? 2.358 -17.965 -17.382 1.00 95.25 81 ALA A CA 1
ATOM 607 C C . ALA A 1 81 ? 1.221 -17.501 -16.470 1.00 95.25 81 ALA A C 1
ATOM 609 O O . ALA A 1 81 ? 1.263 -17.786 -15.278 1.00 95.25 81 ALA A O 1
ATOM 610 N N . MET A 1 82 ? 0.172 -16.880 -17.027 1.00 94.88 82 MET A N 1
ATOM 611 C CA . MET A 1 82 ? -0.995 -16.419 -16.264 1.00 94.88 82 MET A CA 1
ATOM 612 C C . MET A 1 82 ? -1.681 -17.547 -15.498 1.00 94.88 82 MET A C 1
ATOM 614 O O . MET A 1 82 ? -2.038 -17.382 -14.331 1.00 94.88 82 MET A O 1
ATOM 618 N N . MET A 1 83 ? -1.847 -18.713 -16.122 1.00 94.12 83 MET A N 1
ATOM 619 C CA . MET A 1 83 ? -2.486 -19.863 -15.475 1.00 94.12 83 MET A CA 1
ATOM 620 C C . MET A 1 83 ? -1.620 -20.465 -14.360 1.00 94.12 83 MET A C 1
ATOM 622 O O . MET A 1 83 ? -2.139 -20.935 -13.345 1.00 94.12 83 MET A O 1
ATOM 626 N N . SER A 1 84 ? -0.295 -20.476 -14.532 1.00 95.12 84 SER A N 1
ATOM 627 C CA . SER A 1 84 ? 0.632 -20.896 -13.473 1.00 95.12 84 SER A CA 1
ATOM 628 C C . SER A 1 84 ? 0.638 -19.900 -12.313 1.00 95.12 84 SER A C 1
ATOM 630 O O . SER A 1 84 ? 0.494 -20.295 -11.155 1.00 95.12 84 SER A O 1
ATOM 632 N N . LEU A 1 85 ? 0.697 -18.610 -12.646 1.00 96.06 85 LEU A N 1
ATOM 633 C CA . LEU A 1 85 ? 0.745 -17.499 -11.711 1.00 96.06 85 LEU A CA 1
ATOM 634 C C . LEU A 1 85 ? -0.447 -17.538 -10.749 1.00 96.06 85 LEU A C 1
ATOM 636 O O . LEU A 1 85 ? -0.248 -17.651 -9.542 1.00 96.06 85 LEU A O 1
ATOM 640 N N . GLY A 1 86 ? -1.683 -17.572 -11.256 1.00 96.62 86 GLY A N 1
ATOM 641 C CA . GLY A 1 86 ? -2.861 -17.626 -10.386 1.00 96.62 86 GLY A CA 1
ATOM 642 C C . GLY A 1 86 ? -2.911 -18.873 -9.503 1.00 96.62 86 GLY A C 1
ATOM 643 O O . GLY A 1 86 ? -3.263 -18.755 -8.335 1.00 96.62 86 GLY A O 1
ATOM 644 N N . ARG A 1 87 ? -2.496 -20.053 -9.987 1.00 97.06 87 ARG A N 1
ATOM 645 C CA . ARG A 1 87 ? -2.456 -21.276 -9.155 1.00 97.06 87 ARG A CA 1
ATOM 646 C C . ARG A 1 87 ? -1.426 -21.192 -8.029 1.00 97.06 87 ARG A C 1
ATOM 648 O O . ARG A 1 87 ? -1.693 -21.660 -6.924 1.00 97.06 87 ARG A O 1
ATOM 655 N N . SER A 1 88 ? -0.270 -20.589 -8.300 1.00 98.00 88 SER A N 1
ATOM 656 C CA . SER A 1 88 ? 0.818 -20.453 -7.323 1.00 98.00 88 SER A CA 1
ATOM 657 C C . SER A 1 88 ? 0.498 -19.508 -6.159 1.00 98.00 88 SER A C 1
ATOM 659 O O . SER A 1 88 ? 1.145 -19.590 -5.124 1.00 98.00 88 SER A O 1
ATOM 661 N N . GLY A 1 89 ? -0.539 -18.668 -6.274 1.00 97.75 89 GLY A N 1
ATOM 662 C CA . GLY A 1 89 ? -0.935 -17.744 -5.206 1.00 97.75 89 GLY A CA 1
ATOM 663 C C . GLY A 1 89 ? -1.537 -18.410 -3.967 1.00 97.75 89 GLY A C 1
ATOM 664 O O . GLY A 1 89 ? -1.706 -17.762 -2.943 1.00 97.75 89 GLY A O 1
ATOM 665 N N . LYS A 1 90 ? -1.890 -19.701 -4.002 1.00 98.44 90 LYS A N 1
ATOM 666 C CA . LYS A 1 90 ? -2.388 -20.375 -2.796 1.00 98.44 90 LYS A CA 1
ATOM 667 C C . LYS A 1 90 ? -1.265 -20.508 -1.761 1.00 98.44 90 LYS A C 1
ATOM 669 O O . LYS A 1 90 ? -0.174 -20.966 -2.077 1.00 98.44 90 LYS A O 1
ATOM 674 N N . ASN A 1 91 ? -1.583 -20.214 -0.503 1.00 98.19 91 ASN A N 1
ATOM 675 C CA . ASN A 1 91 ? -0.679 -20.196 0.650 1.00 98.19 91 ASN A CA 1
ATOM 676 C C . ASN A 1 91 ? 0.365 -19.068 0.638 1.00 98.19 91 ASN A C 1
ATOM 678 O O . ASN A 1 91 ? 1.251 -19.067 1.495 1.00 98.19 91 ASN A O 1
ATOM 682 N N . THR A 1 92 ? 0.266 -18.089 -0.266 1.00 98.25 92 THR A N 1
ATOM 683 C CA . THR A 1 92 ? 1.119 -16.897 -0.200 1.00 98.25 92 THR A CA 1
ATOM 684 C C . THR A 1 92 ? 0.633 -15.945 0.899 1.00 98.25 92 THR A C 1
ATOM 686 O O . THR A 1 92 ? -0.563 -15.920 1.228 1.00 98.25 92 THR A O 1
ATOM 689 N N . PRO A 1 93 ? 1.529 -15.151 1.504 1.00 98.06 93 PRO A N 1
ATOM 690 C CA . PRO A 1 93 ? 1.139 -14.153 2.486 1.00 98.06 93 PRO A CA 1
ATOM 691 C C . PRO A 1 93 ? 0.288 -13.041 1.859 1.00 98.06 93 PRO A C 1
ATOM 693 O O . PRO A 1 93 ? 0.510 -12.633 0.717 1.00 98.06 93 PRO A O 1
ATOM 696 N N . PHE A 1 94 ? -0.659 -12.534 2.650 1.00 97.94 94 PHE A N 1
ATOM 697 C CA . PHE A 1 94 ? -1.320 -11.258 2.392 1.00 97.94 94 PHE A CA 1
ATOM 698 C C . PHE A 1 94 ? -0.715 -10.204 3.316 1.00 97.94 94 PHE A C 1
ATOM 700 O O . PHE A 1 94 ? -0.715 -10.399 4.536 1.00 97.94 94 PHE A O 1
ATOM 707 N N . LEU A 1 95 ? -0.172 -9.129 2.757 1.00 97.19 95 LEU A N 1
ATOM 708 C CA . LEU A 1 95 ? 0.680 -8.175 3.455 1.00 97.19 95 LEU A CA 1
ATOM 709 C C . LEU A 1 95 ? 0.101 -6.751 3.458 1.00 97.19 95 LEU A C 1
ATOM 711 O O . LEU A 1 95 ? -0.710 -6.377 2.615 1.00 97.19 95 LEU A O 1
ATOM 715 N N . ARG A 1 96 ? 0.547 -5.936 4.413 1.00 95.25 96 ARG A N 1
ATOM 716 C CA . ARG A 1 96 ? 0.290 -4.496 4.488 1.00 95.25 96 ARG A CA 1
ATOM 717 C C . ARG A 1 96 ? 0.984 -3.785 3.341 1.00 95.25 96 ARG A C 1
ATOM 719 O O . ARG A 1 96 ? 0.341 -3.100 2.559 1.00 95.25 96 ARG A O 1
ATOM 726 N N . ASP A 1 97 ? 2.283 -4.003 3.233 1.00 90.75 97 ASP A N 1
ATOM 727 C CA . ASP A 1 97 ? 3.170 -3.489 2.199 1.00 90.75 97 ASP A CA 1
ATOM 728 C C . ASP A 1 97 ? 3.845 -4.675 1.488 1.00 90.75 97 ASP A C 1
ATOM 730 O O . ASP A 1 97 ? 3.471 -5.824 1.705 1.00 90.75 97 ASP A O 1
ATOM 734 N N . HIS A 1 98 ? 4.776 -4.428 0.575 1.00 89.31 98 HIS A N 1
ATOM 735 C CA . HIS A 1 98 ? 5.494 -5.504 -0.115 1.00 89.31 98 HIS A CA 1
ATOM 736 C C . HIS A 1 98 ? 6.762 -5.960 0.642 1.00 89.31 98 HIS A C 1
ATOM 738 O O . HIS A 1 98 ? 7.749 -6.379 0.026 1.00 89.31 98 HIS A O 1
ATOM 744 N N . ASN A 1 99 ? 6.804 -5.799 1.971 1.00 89.38 99 ASN A N 1
ATOM 745 C CA . ASN A 1 99 ? 7.937 -6.204 2.797 1.00 89.38 99 ASN A CA 1
ATOM 746 C C . ASN A 1 99 ? 7.768 -7.641 3.308 1.00 89.38 99 ASN A C 1
ATOM 748 O O . ASN A 1 99 ? 7.337 -7.888 4.431 1.00 89.38 99 ASN A O 1
ATOM 752 N N . GLN A 1 100 ? 8.171 -8.608 2.485 1.00 89.56 100 GLN A N 1
ATOM 753 C CA . GLN A 1 100 ? 8.064 -10.042 2.796 1.00 89.56 100 GLN A CA 1
ATOM 754 C C . GLN A 1 100 ? 8.891 -10.486 4.009 1.00 89.56 100 GLN A C 1
ATOM 756 O O . GLN A 1 100 ? 8.641 -11.557 4.560 1.00 89.56 100 GLN A O 1
ATOM 761 N N . TYR A 1 101 ? 9.881 -9.690 4.415 1.00 88.94 101 TYR A N 1
ATOM 762 C CA . TYR A 1 101 ? 10.759 -10.008 5.539 1.00 88.94 101 TYR A CA 1
ATOM 763 C C . TYR A 1 101 ? 10.235 -9.472 6.876 1.00 88.94 101 TYR A C 1
ATOM 765 O O . TYR A 1 101 ? 10.739 -9.874 7.924 1.00 88.94 101 TYR A O 1
ATOM 773 N N . ASP A 1 102 ? 9.231 -8.590 6.860 1.00 92.06 102 ASP A N 1
ATOM 774 C CA . ASP A 1 102 ? 8.610 -8.060 8.069 1.00 92.06 102 ASP A CA 1
ATOM 775 C C . ASP A 1 102 ? 7.373 -8.880 8.447 1.00 92.06 102 ASP A C 1
ATOM 777 O O . ASP A 1 102 ? 6.313 -8.800 7.823 1.00 92.06 102 ASP A O 1
ATOM 781 N N . SER A 1 103 ? 7.495 -9.658 9.521 1.00 92.00 103 SER A N 1
ATOM 782 C CA . SER A 1 103 ? 6.389 -10.460 10.042 1.00 92.00 103 SER A CA 1
ATOM 783 C C . SER A 1 103 ? 5.202 -9.609 10.505 1.00 92.00 103 SER A C 1
ATOM 785 O O . SER A 1 103 ? 4.068 -10.083 10.426 1.00 92.00 103 SER A O 1
ATOM 787 N N . LEU A 1 104 ? 5.427 -8.357 10.925 1.00 93.44 104 LEU A N 1
ATOM 788 C CA . LEU A 1 104 ? 4.366 -7.430 11.336 1.00 93.44 104 LEU A CA 1
ATOM 789 C C . LEU A 1 104 ? 3.572 -6.886 10.148 1.00 93.44 104 LEU A C 1
ATOM 791 O O . LEU A 1 104 ? 2.435 -6.441 10.313 1.00 93.44 104 LEU A O 1
ATOM 795 N N . SER A 1 105 ? 4.137 -6.964 8.946 1.00 94.12 105 SER A N 1
ATOM 796 C CA . SER A 1 105 ? 3.436 -6.601 7.721 1.00 94.12 105 SER A CA 1
ATOM 797 C C . SER A 1 105 ? 2.439 -7.676 7.288 1.00 94.12 105 SER A C 1
ATOM 799 O O . SER A 1 105 ? 1.600 -7.409 6.437 1.00 94.12 105 SER A O 1
ATOM 801 N N . ARG A 1 106 ? 2.434 -8.878 7.882 1.00 97.56 106 ARG A N 1
ATOM 802 C CA . ARG A 1 106 ? 1.483 -9.937 7.515 1.00 97.56 106 ARG A CA 1
ATOM 803 C C . ARG A 1 106 ? 0.077 -9.665 8.057 1.00 97.56 106 ARG A C 1
ATOM 805 O O . ARG A 1 106 ? -0.158 -9.676 9.260 1.00 97.56 106 ARG A O 1
ATOM 812 N N . GLY A 1 107 ? -0.875 -9.483 7.144 1.00 97.44 107 GLY A N 1
ATOM 813 C CA . GLY A 1 107 ? -2.301 -9.316 7.435 1.00 97.44 107 GLY A CA 1
ATOM 814 C C . GLY A 1 107 ? -3.090 -10.625 7.415 1.00 97.44 107 GLY A C 1
ATOM 815 O O . GLY A 1 107 ? -4.093 -10.769 8.116 1.00 97.44 107 GLY A O 1
ATOM 816 N N . GLY A 1 108 ? -2.636 -11.595 6.621 1.00 97.81 108 GLY A N 1
ATOM 817 C CA . GLY A 1 108 ? -3.368 -12.836 6.405 1.00 97.81 108 GLY A CA 1
ATOM 818 C C . GLY A 1 108 ? -2.643 -13.833 5.508 1.00 97.81 108 GLY A C 1
ATOM 819 O O . GLY A 1 108 ? -1.416 -13.801 5.359 1.00 97.81 108 GLY A O 1
ATOM 820 N N . THR A 1 109 ? -3.415 -14.748 4.924 1.00 98.38 109 THR A N 1
ATOM 821 C CA . THR A 1 109 ? -2.929 -15.763 3.977 1.00 98.38 109 THR A CA 1
ATOM 822 C C . THR A 1 109 ? -3.942 -15.970 2.859 1.00 98.38 109 THR A C 1
ATOM 824 O O . THR A 1 109 ? -5.141 -16.071 3.115 1.00 98.38 109 THR A O 1
ATOM 827 N N . VAL A 1 110 ? -3.464 -16.075 1.624 1.00 98.50 110 VAL A N 1
ATOM 828 C CA . VAL A 1 110 ? -4.291 -16.444 0.473 1.00 98.50 110 VAL A CA 1
ATOM 829 C C . VAL A 1 110 ? -4.631 -17.935 0.572 1.00 98.50 110 VAL A C 1
ATOM 831 O O . VAL A 1 110 ? -3.745 -18.785 0.509 1.00 98.50 110 VAL A O 1
ATOM 834 N N . ILE A 1 111 ? -5.905 -18.278 0.752 1.00 98.38 111 ILE A N 1
ATOM 835 C CA . ILE A 1 111 ? -6.365 -19.667 0.949 1.00 98.38 111 ILE A CA 1
ATOM 836 C C . ILE A 1 111 ? -6.854 -20.323 -0.348 1.00 98.38 111 ILE A C 1
ATOM 838 O O . ILE A 1 111 ? -6.799 -21.549 -0.484 1.00 98.38 111 ILE A O 1
ATOM 842 N N . ALA A 1 112 ? -7.258 -19.513 -1.326 1.00 98.25 112 ALA A N 1
ATOM 843 C CA . ALA A 1 112 ? -7.563 -19.935 -2.686 1.00 98.25 112 ALA A CA 1
ATOM 844 C C . ALA A 1 112 ? -7.062 -18.879 -3.675 1.00 98.25 112 ALA A C 1
ATOM 846 O O . ALA A 1 112 ? -7.133 -17.687 -3.397 1.00 98.25 112 ALA A O 1
ATOM 847 N N . SER A 1 113 ? -6.545 -19.316 -4.821 1.00 98.38 113 SER A N 1
ATOM 848 C CA . SER A 1 113 ? -6.065 -18.436 -5.884 1.00 98.38 113 SER A CA 1
ATOM 849 C C . SER A 1 113 ? -6.229 -19.145 -7.223 1.00 98.38 113 SER A C 1
ATOM 851 O O . SER A 1 113 ? -5.915 -20.332 -7.346 1.00 98.38 113 SER A O 1
ATOM 853 N N . SER A 1 114 ? -6.769 -18.443 -8.212 1.00 97.75 114 SER A N 1
ATOM 854 C CA . SER A 1 114 ? -7.039 -18.995 -9.539 1.00 97.75 114 SER A CA 1
ATOM 855 C C . SER A 1 114 ? -6.994 -17.910 -10.605 1.00 97.75 114 SER A C 1
ATOM 857 O O . SER A 1 114 ? -7.179 -16.732 -10.305 1.00 97.75 114 SER A O 1
ATOM 859 N N . THR A 1 115 ? -6.755 -18.323 -11.847 1.00 97.75 115 THR A N 1
ATOM 860 C CA . THR A 1 115 ? -6.853 -17.449 -13.018 1.00 97.75 115 THR A CA 1
ATOM 861 C C . THR A 1 115 ? -8.122 -17.791 -13.781 1.00 97.75 115 THR A C 1
ATOM 863 O O . THR A 1 115 ? -8.322 -18.938 -14.180 1.00 97.75 115 THR A O 1
ATOM 866 N N . GLU A 1 116 ? -8.957 -16.787 -13.999 1.00 96.50 116 GLU A N 1
ATOM 867 C CA . GLU A 1 116 ? -10.115 -16.811 -14.879 1.00 96.50 116 GLU A CA 1
ATOM 868 C C . GLU A 1 116 ? -9.683 -16.267 -16.249 1.00 96.50 116 GLU A C 1
ATOM 870 O O . GLU A 1 116 ? -9.264 -15.114 -16.352 1.00 96.50 116 GLU A O 1
ATOM 875 N N . LYS A 1 117 ? -9.755 -17.096 -17.297 1.00 96.56 117 LYS A N 1
ATOM 876 C CA . LYS A 1 117 ? -9.603 -16.632 -18.683 1.00 96.56 117 LYS A CA 1
ATOM 877 C C . LYS A 1 117 ? -10.959 -16.119 -19.161 1.00 96.56 117 LYS A C 1
ATOM 879 O O . LYS A 1 117 ? -11.906 -16.902 -19.196 1.00 96.56 117 LYS A O 1
ATOM 884 N N . ARG A 1 118 ? -11.040 -14.836 -19.515 1.00 94.81 118 ARG A N 1
ATOM 885 C CA . ARG A 1 118 ? -12.277 -14.199 -19.996 1.00 94.81 118 ARG A CA 1
ATOM 886 C C . ARG A 1 118 ? -12.345 -14.177 -21.517 1.00 94.81 118 ARG A C 1
ATOM 888 O O . ARG A 1 118 ? -13.397 -14.464 -22.075 1.00 94.81 118 ARG A O 1
ATOM 895 N N . ASP A 1 119 ? -11.206 -13.927 -22.157 1.00 94.94 119 ASP A N 1
ATOM 896 C CA . ASP A 1 119 ? -11.028 -13.975 -23.610 1.00 94.94 119 ASP A CA 1
ATOM 897 C C . ASP A 1 119 ? -9.552 -14.271 -23.965 1.00 94.94 119 ASP A C 1
ATOM 899 O O . ASP A 1 119 ? -8.725 -14.567 -23.095 1.00 94.94 119 ASP A O 1
ATOM 903 N N . GLU A 1 120 ? -9.189 -14.250 -25.245 1.00 92.38 120 GLU A N 1
ATOM 904 C CA . GLU A 1 120 ? -7.802 -14.292 -25.702 1.00 92.38 120 GLU A CA 1
ATOM 905 C C . GLU A 1 120 ? -7.031 -13.049 -25.235 1.00 92.38 120 GLU A C 1
ATOM 907 O O . GLU A 1 120 ? -7.370 -11.919 -25.566 1.00 92.38 120 GLU A O 1
ATOM 912 N N . GLY A 1 121 ? -5.985 -13.257 -24.429 1.00 89.94 121 GLY A N 1
ATOM 913 C CA . GLY A 1 121 ? -5.213 -12.164 -23.835 1.00 89.94 121 GLY A CA 1
ATOM 914 C C . GLY A 1 121 ? -5.871 -11.477 -22.629 1.00 89.94 121 GLY A C 1
ATOM 915 O O . GLY A 1 121 ? -5.180 -10.696 -21.973 1.00 89.94 121 GLY A O 1
ATOM 916 N N . ASP A 1 122 ? -7.133 -11.796 -22.303 1.00 95.19 122 ASP A N 1
ATOM 917 C CA . ASP A 1 122 ? -7.875 -11.250 -21.156 1.00 95.19 122 ASP A CA 1
ATOM 918 C C . ASP A 1 122 ? -7.975 -12.259 -19.996 1.00 95.19 122 ASP A C 1
ATOM 920 O O . ASP A 1 122 ? -8.568 -13.343 -20.107 1.00 95.19 122 ASP A O 1
ATOM 924 N N . TYR A 1 123 ? -7.375 -11.889 -18.865 1.00 95.94 123 TYR A N 1
ATOM 925 C CA . TYR A 1 123 ? -7.207 -12.734 -17.692 1.00 95.94 123 TYR A CA 1
ATOM 926 C C . TYR A 1 123 ? -7.448 -11.966 -16.395 1.00 95.94 123 TYR A C 1
ATOM 928 O O . TYR A 1 123 ? -6.957 -10.854 -16.206 1.00 95.94 123 TYR A O 1
ATOM 936 N N . ALA A 1 124 ? -8.087 -12.631 -15.436 1.00 96.06 124 ALA A N 1
ATOM 937 C CA . ALA A 1 124 ? -8.268 -12.133 -14.081 1.00 96.06 124 ALA A CA 1
ATOM 938 C C . ALA A 1 124 ? -7.744 -13.134 -13.050 1.00 96.06 124 ALA A C 1
ATOM 940 O O . ALA A 1 124 ? -8.100 -14.309 -13.077 1.00 96.06 124 ALA A O 1
ATOM 941 N N . ILE A 1 125 ? -6.928 -12.675 -12.103 1.00 96.88 125 ILE A N 1
ATOM 942 C CA . ILE A 1 125 ? -6.534 -13.474 -10.940 1.00 96.88 125 ILE A CA 1
ATOM 943 C C . ILE A 1 125 ? -7.508 -13.183 -9.808 1.00 96.88 125 ILE A C 1
ATOM 945 O O . ILE A 1 125 ? -7.580 -12.058 -9.309 1.00 96.88 125 ILE A O 1
ATOM 949 N N . ARG A 1 126 ? -8.234 -14.218 -9.384 1.00 97.31 126 ARG A N 1
ATOM 950 C CA . ARG A 1 126 ? -9.136 -14.170 -8.234 1.00 97.31 126 ARG A CA 1
ATOM 951 C C . ARG A 1 126 ? -8.537 -14.908 -7.058 1.00 97.31 126 ARG A C 1
ATOM 953 O O . ARG A 1 126 ? -8.047 -16.030 -7.207 1.00 97.31 126 ARG A O 1
ATOM 960 N N . GLN A 1 127 ? -8.618 -14.283 -5.895 1.00 98.06 127 GLN A N 1
ATOM 961 C CA . GLN A 1 127 ? -8.095 -14.821 -4.650 1.00 98.06 127 GLN A CA 1
ATOM 962 C C . GLN A 1 127 ? -9.149 -14.777 -3.556 1.00 98.06 127 GLN A C 1
ATOM 964 O O . GLN A 1 127 ? -9.897 -13.812 -3.462 1.00 98.06 127 GLN A O 1
ATOM 969 N N . THR A 1 128 ? -9.146 -15.789 -2.696 1.00 98.19 128 THR A N 1
ATOM 970 C CA . THR A 1 128 ? -9.806 -15.734 -1.392 1.00 98.19 128 THR A CA 1
ATOM 971 C C . THR A 1 128 ? -8.726 -15.649 -0.331 1.00 98.19 128 THR A C 1
ATOM 973 O O . THR A 1 128 ? -7.832 -16.500 -0.266 1.00 98.19 128 THR A O 1
ATOM 976 N N . VAL A 1 129 ? -8.806 -14.628 0.512 1.00 98.19 129 VAL A N 1
ATOM 977 C CA . VAL A 1 129 ? -7.810 -14.334 1.538 1.00 98.19 129 VAL A CA 1
ATOM 978 C C . VAL A 1 129 ? -8.432 -14.463 2.912 1.00 98.19 129 VAL A C 1
ATOM 980 O O . VAL A 1 129 ? -9.453 -13.847 3.194 1.00 98.19 129 VAL A O 1
ATOM 983 N N . LYS A 1 130 ? -7.776 -15.226 3.783 1.00 98.50 130 LYS A N 1
ATOM 984 C CA . LYS A 1 130 ? -8.086 -15.291 5.207 1.00 98.50 130 LYS A CA 1
ATOM 985 C C . LYS A 1 130 ? -7.332 -14.178 5.935 1.00 98.50 130 LYS A C 1
ATOM 987 O O . LYS A 1 130 ? -6.104 -14.228 6.039 1.00 98.50 130 LYS A O 1
ATOM 992 N N . LEU A 1 131 ? -8.069 -13.173 6.397 1.00 98.19 131 LEU A N 1
ATOM 993 C CA . LEU A 1 131 ? -7.591 -11.994 7.118 1.00 98.19 131 LEU A CA 1
ATOM 994 C C . LEU A 1 131 ? -7.606 -12.274 8.621 1.00 98.19 131 LEU A C 1
ATOM 996 O O . LEU A 1 131 ? -8.636 -12.669 9.166 1.00 98.19 131 LEU A O 1
ATOM 1000 N N . THR A 1 132 ? -6.468 -12.072 9.284 1.00 97.62 132 THR A N 1
ATOM 1001 C CA . THR A 1 132 ? -6.296 -12.439 10.700 1.00 97.62 132 THR A CA 1
ATOM 1002 C C . THR A 1 132 ? -5.653 -11.352 11.549 1.00 97.62 132 THR A C 1
ATOM 1004 O O . THR A 1 132 ? -5.784 -11.390 12.769 1.00 97.62 132 THR A O 1
ATOM 1007 N N . ALA A 1 133 ? -4.915 -10.410 10.954 1.00 97.25 133 ALA A N 1
ATOM 1008 C CA . ALA A 1 133 ? -4.322 -9.324 11.726 1.00 97.25 133 ALA A CA 1
ATOM 1009 C C . ALA A 1 133 ? -5.373 -8.236 12.025 1.00 97.25 133 ALA A C 1
ATOM 1011 O O . ALA A 1 133 ? -6.133 -7.878 11.120 1.00 97.25 133 ALA A O 1
ATOM 1012 N N . PRO A 1 134 ? -5.394 -7.651 13.240 1.00 96.69 134 PRO A N 1
ATOM 1013 C CA . PRO A 1 134 ? -6.408 -6.664 13.618 1.00 96.69 134 PRO A CA 1
ATOM 1014 C C . PRO A 1 134 ? -6.513 -5.487 12.642 1.00 96.69 134 PRO A C 1
ATOM 1016 O O . PRO A 1 134 ? -7.612 -5.116 12.239 1.00 96.69 134 PRO A O 1
ATOM 1019 N N . TRP A 1 135 ? -5.368 -4.964 12.190 1.00 96.12 135 TRP A N 1
ATOM 1020 C CA . TRP A 1 135 ? -5.314 -3.806 11.297 1.00 96.12 135 TRP A CA 1
ATOM 1021 C C . TRP A 1 135 ? -6.027 -4.050 9.959 1.00 96.12 135 TRP A C 1
ATOM 1023 O O . TRP A 1 135 ? -6.720 -3.162 9.473 1.00 96.12 135 TRP A O 1
ATOM 1033 N N . ILE A 1 136 ? -5.896 -5.243 9.365 1.00 97.19 136 ILE A N 1
ATOM 1034 C CA . ILE A 1 136 ? -6.511 -5.533 8.062 1.00 97.19 136 ILE A CA 1
ATOM 1035 C C . ILE A 1 136 ? -7.979 -5.916 8.202 1.00 97.19 136 ILE A C 1
ATOM 1037 O O . ILE A 1 136 ? -8.788 -5.579 7.342 1.00 97.19 136 ILE A O 1
ATOM 1041 N N . VAL A 1 137 ? -8.333 -6.591 9.297 1.00 97.62 137 VAL A N 1
ATOM 1042 C CA . VAL A 1 137 ? -9.724 -6.923 9.611 1.00 97.62 137 VAL A CA 1
ATOM 1043 C C . VAL A 1 137 ? -10.528 -5.638 9.788 1.00 97.62 137 VAL A C 1
ATOM 1045 O O . VAL A 1 137 ? -11.580 -5.484 9.173 1.00 97.62 137 VAL A O 1
ATOM 1048 N N . GLU A 1 138 ? -10.007 -4.683 10.559 1.00 96.75 138 GLU A N 1
ATOM 1049 C CA . GLU A 1 138 ? -10.646 -3.383 10.751 1.00 96.75 138 GLU A CA 1
ATOM 1050 C C . GLU A 1 138 ? -10.756 -2.603 9.434 1.00 96.75 138 GLU A C 1
ATOM 1052 O O . GLU A 1 138 ? -11.827 -2.093 9.101 1.00 96.75 138 GLU A O 1
ATOM 1057 N N . LEU A 1 139 ? -9.674 -2.557 8.654 1.00 95.69 139 LEU A N 1
ATOM 1058 C CA . LEU A 1 139 ? -9.629 -1.872 7.363 1.00 95.69 139 LEU A CA 1
ATOM 1059 C C . LEU A 1 139 ? -10.667 -2.457 6.381 1.00 95.69 139 LEU A C 1
ATOM 1061 O O . LEU A 1 139 ? -11.393 -1.700 5.734 1.00 95.69 139 LEU A O 1
ATOM 1065 N N . ALA A 1 140 ? -10.817 -3.784 6.331 1.00 95.75 140 ALA A N 1
ATOM 1066 C CA . ALA A 1 140 ? -11.837 -4.457 5.526 1.00 95.75 140 ALA A CA 1
ATOM 1067 C C . ALA A 1 140 ? -13.266 -4.165 6.022 1.00 95.75 140 ALA A C 1
ATOM 1069 O O . ALA A 1 140 ? -14.119 -3.766 5.230 1.00 95.75 140 ALA A O 1
ATOM 1070 N N . LEU A 1 141 ? -13.539 -4.296 7.327 1.00 96.12 141 LEU A N 1
ATOM 1071 C CA . LEU A 1 141 ? -14.872 -4.044 7.899 1.00 96.12 141 LEU A CA 1
ATOM 1072 C C . LEU A 1 141 ? -15.329 -2.594 7.699 1.00 96.12 141 LEU A C 1
ATOM 1074 O O . LEU A 1 141 ? -16.507 -2.347 7.430 1.00 96.12 141 LEU A O 1
ATOM 1078 N N . ARG A 1 142 ? -14.402 -1.635 7.778 1.00 95.38 142 ARG A N 1
ATOM 1079 C CA . ARG A 1 142 ? -14.672 -0.214 7.517 1.00 95.38 142 ARG A CA 1
ATOM 1080 C C . ARG A 1 142 ? -14.851 0.116 6.031 1.00 95.38 142 ARG A C 1
ATOM 1082 O O . ARG A 1 142 ? -15.200 1.249 5.723 1.00 95.38 142 ARG A O 1
ATOM 1089 N N . GLY A 1 143 ? -14.633 -0.836 5.119 1.00 93.38 143 GLY A N 1
ATOM 1090 C CA . GLY A 1 143 ? -14.689 -0.591 3.673 1.00 93.38 143 GLY A CA 1
ATOM 1091 C C . GLY A 1 143 ? -13.529 0.268 3.162 1.00 93.38 143 GLY A C 1
ATOM 1092 O O . GLY A 1 143 ? -13.662 0.939 2.147 1.00 93.38 143 GLY A O 1
ATOM 1093 N N . LEU A 1 144 ? -12.400 0.273 3.876 1.00 94.06 144 LEU A N 1
ATOM 1094 C CA . LEU A 1 144 ? -11.203 1.036 3.514 1.00 94.06 144 LEU A CA 1
ATOM 1095 C C . LEU A 1 144 ? -10.211 0.209 2.679 1.00 94.06 144 LEU A C 1
ATOM 1097 O O . LEU A 1 144 ? -9.193 0.737 2.235 1.00 94.06 144 LEU A O 1
ATOM 1101 N N . LEU A 1 145 ? -10.495 -1.080 2.452 1.00 92.25 145 LEU A N 1
ATOM 1102 C CA . LEU A 1 145 ? -9.701 -1.948 1.582 1.00 92.25 145 LEU A CA 1
ATOM 1103 C C . LEU A 1 145 ? -10.149 -1.723 0.141 1.00 92.25 145 LEU A C 1
ATOM 1105 O O . LEU A 1 145 ? -11.076 -2.374 -0.323 1.00 92.25 145 LEU A O 1
ATOM 1109 N N . THR A 1 146 ? -9.520 -0.770 -0.539 1.00 90.62 146 THR A N 1
ATOM 1110 C CA . THR A 1 146 ? -9.950 -0.292 -1.868 1.00 90.62 146 THR A CA 1
ATOM 1111 C C . THR A 1 146 ? -9.084 -0.801 -3.016 1.00 90.62 146 THR A C 1
ATOM 1113 O O . THR A 1 146 ? -9.438 -0.681 -4.190 1.00 90.62 146 THR A O 1
ATOM 1116 N N . ALA A 1 147 ? -7.918 -1.349 -2.699 1.00 90.56 147 ALA A N 1
ATOM 1117 C CA . ALA A 1 147 ? -7.000 -1.851 -3.695 1.00 90.56 147 ALA A CA 1
ATOM 1118 C C . ALA A 1 147 ? -6.114 -2.946 -3.128 1.00 90.56 147 ALA A C 1
ATOM 1120 O O . ALA A 1 147 ? -5.857 -3.011 -1.923 1.00 90.56 147 ALA A O 1
ATOM 1121 N N . VAL A 1 148 ? -5.607 -3.768 -4.040 1.00 94.38 148 VAL A N 1
ATOM 1122 C CA . VAL A 1 148 ? -4.521 -4.693 -3.754 1.00 94.38 148 VAL A CA 1
ATOM 1123 C C . VAL A 1 148 ? -3.505 -4.687 -4.879 1.00 94.38 148 VAL A C 1
ATOM 1125 O O . VAL A 1 148 ? -3.751 -4.232 -5.997 1.00 94.38 148 VAL A O 1
ATOM 1128 N N . SER A 1 149 ? -2.335 -5.209 -4.577 1.00 93.94 149 SER A N 1
ATOM 1129 C CA . SER A 1 149 ? -1.276 -5.461 -5.532 1.00 93.94 149 SER A CA 1
ATOM 1130 C C . SER A 1 149 ? -0.749 -6.871 -5.356 1.00 93.94 149 SER A C 1
ATOM 1132 O O . SER A 1 149 ? -0.827 -7.463 -4.282 1.00 93.94 149 SER A O 1
ATOM 1134 N N . ILE A 1 150 ? -0.215 -7.429 -6.430 1.00 95.12 150 ILE A N 1
ATOM 1135 C CA . ILE A 1 150 ? 0.454 -8.722 -6.414 1.00 95.12 150 ILE A CA 1
ATOM 1136 C C . ILE A 1 150 ? 1.952 -8.517 -6.568 1.00 95.12 150 ILE A C 1
ATOM 1138 O O . ILE A 1 150 ? 2.389 -7.625 -7.296 1.00 95.12 150 ILE A O 1
ATOM 1142 N N . GLY A 1 151 ? 2.728 -9.357 -5.891 1.00 94.69 151 GLY A N 1
ATOM 1143 C CA . GLY A 1 151 ? 4.149 -9.537 -6.163 1.00 94.69 151 GLY A CA 1
ATOM 1144 C C . GLY A 1 151 ? 4.385 -10.926 -6.741 1.00 94.69 151 GLY A C 1
ATOM 1145 O O . GLY A 1 151 ? 3.780 -11.905 -6.289 1.00 94.69 151 GLY A O 1
ATOM 1146 N N . TRP A 1 152 ? 5.268 -11.029 -7.731 1.00 95.44 152 TRP A N 1
ATOM 1147 C CA . TRP A 1 152 ? 5.655 -12.308 -8.325 1.00 95.44 152 TRP A CA 1
ATOM 1148 C C . TRP A 1 152 ? 7.166 -12.463 -8.440 1.00 95.44 152 TRP A C 1
ATOM 1150 O O . TRP A 1 152 ? 7.940 -11.515 -8.322 1.00 95.44 152 TRP A O 1
ATOM 1160 N N . ARG A 1 153 ? 7.584 -13.698 -8.694 1.00 93.62 153 ARG A N 1
ATOM 1161 C CA . ARG A 1 153 ? 8.949 -14.060 -9.045 1.00 93.62 153 ARG A CA 1
ATOM 1162 C C . ARG A 1 153 ? 8.955 -14.684 -10.442 1.00 93.62 153 ARG A C 1
ATOM 1164 O O . ARG A 1 153 ? 8.240 -15.664 -10.654 1.00 93.62 153 ARG A O 1
ATOM 1171 N N . PRO A 1 154 ? 9.759 -14.175 -11.387 1.00 92.81 154 PRO A N 1
ATOM 1172 C CA . PRO A 1 154 ? 9.954 -14.826 -12.677 1.00 92.81 154 PRO A CA 1
ATOM 1173 C C . PRO A 1 154 ? 10.666 -16.166 -12.484 1.00 92.81 154 PRO A C 1
ATOM 1175 O O . PRO A 1 154 ? 11.694 -16.226 -11.808 1.00 92.81 154 PRO A O 1
ATOM 1178 N N . THR A 1 155 ? 10.138 -17.232 -13.079 1.00 94.25 155 THR A N 1
ATOM 1179 C CA . THR A 1 155 ? 10.779 -18.563 -13.083 1.00 94.25 155 THR A CA 1
ATOM 1180 C C . THR A 1 155 ? 11.347 -18.930 -14.452 1.00 94.25 155 THR A C 1
ATOM 1182 O O . THR A 1 155 ? 12.211 -19.798 -14.547 1.00 94.25 155 THR A O 1
ATOM 1185 N N . GLY A 1 156 ? 10.913 -18.217 -15.492 1.00 93.25 156 GLY A N 1
ATOM 1186 C CA . GLY A 1 156 ? 11.380 -18.341 -16.868 1.00 93.25 156 GLY A CA 1
ATOM 1187 C C . GLY A 1 156 ? 11.983 -17.035 -17.394 1.00 93.25 156 GLY A C 1
ATOM 1188 O O . GLY A 1 156 ? 12.083 -16.045 -16.662 1.00 93.25 156 GLY A O 1
ATOM 1189 N N . PRO A 1 157 ? 12.403 -16.999 -18.671 1.00 93.31 157 PRO A N 1
ATOM 1190 C CA . PRO A 1 157 ? 12.927 -15.784 -19.280 1.00 93.31 157 PRO A CA 1
ATOM 1191 C C . PRO A 1 157 ? 11.851 -14.695 -19.385 1.00 93.31 157 PRO A C 1
ATOM 1193 O O . PRO A 1 157 ? 10.713 -14.949 -19.786 1.00 93.31 157 PRO A O 1
ATOM 1196 N N . THR A 1 158 ? 12.233 -13.457 -19.097 1.00 94.12 158 THR A N 1
ATOM 1197 C CA . THR A 1 158 ? 11.416 -12.279 -19.405 1.00 94.12 158 THR A CA 1
ATOM 1198 C C . THR A 1 158 ? 11.782 -11.773 -20.798 1.00 94.12 158 THR A C 1
ATOM 1200 O O . THR A 1 158 ? 12.962 -11.641 -21.126 1.00 94.12 158 THR A O 1
ATOM 1203 N N . MET A 1 159 ? 10.786 -11.512 -21.639 1.00 96.56 159 MET A N 1
ATOM 1204 C CA . MET A 1 159 ? 10.974 -11.143 -23.045 1.00 96.56 159 MET A CA 1
ATOM 1205 C C . MET A 1 159 ? 10.614 -9.675 -23.276 1.00 96.56 159 MET A C 1
ATOM 1207 O O . MET A 1 159 ? 9.663 -9.170 -22.693 1.00 96.56 159 MET A O 1
ATOM 1211 N N . CYS A 1 160 ? 11.339 -8.992 -24.157 1.00 95.88 160 CYS A N 1
ATOM 1212 C CA . CYS A 1 160 ? 10.964 -7.665 -24.642 1.00 95.88 160 CYS A CA 1
ATOM 1213 C C . CYS A 1 160 ? 9.894 -7.790 -25.734 1.00 95.88 160 CYS A C 1
ATOM 1215 O O . CYS A 1 160 ? 10.125 -8.493 -26.720 1.00 95.88 160 CYS A O 1
ATOM 1217 N N . SER A 1 161 ? 8.768 -7.080 -25.608 1.00 95.75 161 SER A N 1
ATOM 1218 C CA . SER A 1 161 ? 7.706 -7.077 -26.627 1.00 95.75 161 SER A CA 1
ATOM 1219 C C . SER A 1 161 ? 8.182 -6.562 -27.987 1.00 95.75 161 SER A C 1
ATOM 1221 O O . SER A 1 161 ? 7.785 -7.093 -29.020 1.00 95.75 161 SER A O 1
ATOM 1223 N N . ALA A 1 162 ? 9.077 -5.571 -27.998 1.00 95.50 162 ALA A N 1
ATOM 1224 C CA . ALA A 1 162 ? 9.572 -4.969 -29.228 1.00 95.50 162 ALA A CA 1
ATOM 1225 C C . ALA A 1 162 ? 10.598 -5.856 -29.945 1.00 95.50 162 ALA A C 1
ATOM 1227 O O . ALA A 1 162 ? 10.549 -5.987 -31.166 1.00 95.50 162 ALA A O 1
ATOM 1228 N N . CYS A 1 163 ? 11.534 -6.465 -29.216 1.00 93.19 163 CYS A N 1
ATOM 1229 C CA . CYS A 1 163 ? 12.611 -7.255 -29.824 1.00 93.19 163 CYS A CA 1
ATOM 1230 C C . CYS A 1 163 ? 12.302 -8.751 -29.915 1.00 93.19 163 CYS A C 1
ATOM 1232 O O . CYS A 1 163 ? 13.064 -9.481 -30.542 1.00 93.19 163 CYS A O 1
ATOM 1234 N N . ASN A 1 164 ? 11.244 -9.220 -29.246 1.00 95.12 164 ASN A N 1
ATOM 1235 C CA . ASN A 1 164 ? 10.941 -10.640 -29.059 1.00 95.12 164 ASN A CA 1
ATOM 1236 C C . ASN A 1 164 ? 12.161 -11.451 -28.573 1.00 95.12 164 ASN A C 1
ATOM 1238 O O . ASN A 1 164 ? 12.439 -12.563 -29.022 1.00 95.12 164 ASN A O 1
ATOM 1242 N N . ALA A 1 165 ? 12.931 -10.861 -27.659 1.00 93.25 165 ALA A N 1
ATOM 1243 C CA . ALA A 1 165 ? 14.191 -11.405 -27.173 1.00 93.25 165 ALA A CA 1
ATOM 1244 C C . ALA A 1 165 ? 14.273 -11.297 -25.649 1.00 93.25 165 ALA A C 1
ATOM 1246 O O . ALA A 1 165 ? 13.695 -10.383 -25.057 1.00 93.25 165 ALA A O 1
ATOM 1247 N N . ALA A 1 166 ? 14.999 -12.225 -25.023 1.00 91.56 166 ALA A N 1
ATOM 1248 C CA . ALA A 1 166 ? 15.181 -12.240 -23.577 1.00 91.56 166 ALA A CA 1
ATOM 1249 C C . ALA A 1 166 ? 15.900 -10.968 -23.106 1.00 91.56 166 ALA A C 1
ATOM 1251 O O . ALA A 1 166 ? 16.993 -10.641 -23.593 1.00 91.56 166 ALA A O 1
ATOM 1252 N N . ILE A 1 167 ? 15.290 -10.268 -22.150 1.00 88.69 167 ILE A N 1
ATOM 1253 C CA . ILE A 1 167 ? 15.875 -9.066 -21.559 1.00 88.69 167 ILE A CA 1
ATOM 1254 C C . ILE A 1 167 ? 17.135 -9.426 -20.770 1.00 88.69 167 ILE A C 1
ATOM 1256 O O . ILE A 1 167 ? 17.309 -10.561 -20.320 1.00 88.69 167 ILE A O 1
ATOM 1260 N N . PHE A 1 168 ? 18.051 -8.470 -20.660 1.00 81.44 168 PHE A N 1
ATOM 1261 C CA . PHE A 1 168 ? 19.350 -8.600 -19.992 1.00 81.44 168 PHE A CA 1
ATOM 1262 C C . PHE A 1 168 ? 20.291 -9.661 -20.580 1.00 81.44 168 PHE A C 1
ATOM 1264 O O . PHE A 1 168 ? 21.391 -9.862 -20.072 1.00 81.44 168 PHE A O 1
ATOM 1271 N N . THR A 1 169 ? 19.879 -10.320 -21.665 1.00 80.94 169 THR A N 1
ATOM 1272 C CA . THR A 1 169 ? 20.685 -11.311 -22.386 1.00 80.94 169 THR A CA 1
ATOM 1273 C C . THR A 1 169 ? 20.870 -10.922 -23.847 1.00 80.94 169 THR A C 1
ATOM 1275 O O . THR A 1 169 ? 21.976 -10.992 -24.366 1.00 80.94 169 THR A O 1
ATOM 1278 N N . ARG A 1 170 ? 19.779 -10.554 -24.531 1.00 81.94 170 ARG A N 1
ATOM 1279 C CA . ARG A 1 170 ? 19.776 -10.188 -25.961 1.00 81.94 170 ARG A CA 1
ATOM 1280 C C . ARG A 1 170 ? 19.083 -8.855 -26.240 1.00 81.94 170 ARG A C 1
ATOM 1282 O O . ARG A 1 170 ? 19.032 -8.413 -27.380 1.00 81.94 170 ARG A O 1
ATOM 1289 N N . CYS A 1 171 ? 18.497 -8.244 -25.219 1.00 85.25 171 CYS A N 1
ATOM 1290 C CA . CYS A 1 171 ? 17.786 -6.982 -25.308 1.00 85.25 171 CYS A CA 1
ATOM 1291 C C . CYS A 1 171 ? 17.930 -6.233 -23.981 1.00 85.25 171 CYS A C 1
ATOM 1293 O O . CYS A 1 171 ? 17.881 -6.849 -22.919 1.00 85.25 171 CYS A O 1
ATOM 1295 N N . TYR A 1 172 ? 18.075 -4.911 -24.046 1.00 87.50 172 TYR A N 1
ATOM 1296 C CA . TYR A 1 172 ? 18.214 -4.041 -22.872 1.00 87.50 172 TYR A CA 1
ATOM 1297 C C . TYR A 1 172 ? 17.163 -2.929 -22.846 1.00 87.50 172 TYR A C 1
ATOM 1299 O O . TYR A 1 172 ? 17.333 -1.911 -22.178 1.00 87.50 172 TYR A O 1
ATOM 1307 N N . HIS A 1 173 ? 16.073 -3.110 -23.591 1.00 89.19 173 HIS A N 1
ATOM 1308 C CA . HIS A 1 173 ? 14.919 -2.235 -23.480 1.00 89.19 173 HIS A CA 1
ATOM 1309 C C . HIS A 1 173 ? 14.180 -2.504 -22.174 1.00 89.19 173 HIS A C 1
ATOM 1311 O O . HIS A 1 173 ? 14.000 -3.647 -21.742 1.00 89.19 173 HIS A O 1
ATOM 1317 N N . PHE A 1 174 ? 13.739 -1.424 -21.564 1.00 90.12 174 PHE A N 1
ATOM 1318 C CA . PHE A 1 174 ? 12.990 -1.410 -20.333 1.00 90.12 174 PHE A CA 1
ATOM 1319 C C . PHE A 1 174 ? 11.492 -1.222 -20.622 1.00 90.12 174 PHE A C 1
ATOM 1321 O O . PHE A 1 174 ? 11.142 -0.695 -21.678 1.00 90.12 174 PHE A O 1
ATOM 1328 N N . PRO A 1 175 ? 10.598 -1.637 -19.709 1.00 89.69 175 PRO A N 1
ATOM 1329 C CA . PRO A 1 175 ? 9.166 -1.401 -19.841 1.00 89.69 175 PRO A CA 1
ATOM 1330 C C . PRO A 1 175 ? 8.888 0.100 -19.969 1.00 89.69 175 PRO A C 1
ATOM 1332 O O . PRO A 1 175 ? 9.504 0.894 -19.272 1.00 89.69 175 PRO A O 1
ATOM 1335 N N . GLY A 1 176 ? 7.984 0.500 -20.855 1.00 90.88 176 GLY A N 1
ATOM 1336 C CA . GLY A 1 176 ? 7.634 1.904 -21.081 1.00 90.88 176 GLY A CA 1
ATOM 1337 C C . GLY A 1 176 ? 8.591 2.673 -21.996 1.00 90.88 176 GLY A C 1
ATOM 1338 O O . GLY A 1 176 ? 8.266 3.792 -22.389 1.00 90.88 176 GLY A O 1
ATOM 1339 N N . ASP A 1 177 ? 9.732 2.093 -22.399 1.00 92.19 177 ASP A N 1
ATOM 1340 C CA . ASP A 1 177 ? 10.556 2.697 -23.449 1.00 92.19 177 ASP A CA 1
ATOM 1341 C C . ASP A 1 177 ? 9.741 2.893 -24.727 1.00 92.19 177 ASP A C 1
ATOM 1343 O O . ASP A 1 177 ? 8.993 2.007 -25.146 1.00 92.19 177 ASP A O 1
ATOM 1347 N N . ARG A 1 178 ? 9.944 4.042 -25.372 1.00 93.25 178 ARG A N 1
ATOM 1348 C CA . ARG A 1 178 ? 9.393 4.345 -26.691 1.00 93.25 178 ARG A CA 1
ATOM 1349 C C . ARG A 1 178 ? 10.481 4.170 -27.736 1.00 93.25 178 ARG A C 1
ATOM 1351 O O . ARG A 1 178 ? 11.561 4.750 -27.615 1.00 93.25 178 ARG A O 1
ATOM 1358 N N . LEU A 1 179 ? 10.216 3.326 -28.725 1.00 94.12 179 LEU A N 1
ATOM 1359 C CA . LEU A 1 179 ? 11.149 3.003 -29.797 1.00 94.12 179 LEU A CA 1
ATOM 1360 C C . LEU A 1 179 ? 10.568 3.418 -31.145 1.00 94.12 179 LEU A C 1
ATOM 1362 O O . LEU A 1 179 ? 9.357 3.372 -31.336 1.00 94.12 179 LEU A O 1
ATOM 1366 N N . THR A 1 180 ? 11.450 3.757 -32.077 1.00 94.88 180 THR A N 1
ATOM 1367 C CA . THR A 1 180 ? 11.148 3.913 -33.502 1.00 94.88 180 THR A CA 1
ATOM 1368 C C . THR A 1 180 ? 12.072 3.008 -34.316 1.00 94.88 180 THR A C 1
ATOM 1370 O O . THR A 1 180 ? 13.191 2.696 -33.888 1.00 94.88 180 THR A O 1
ATOM 1373 N N . GLU A 1 181 ? 11.615 2.540 -35.474 1.00 94.75 181 GLU A N 1
ATOM 1374 C CA . GLU A 1 181 ? 12.465 1.803 -36.409 1.00 94.75 181 GLU A CA 1
ATOM 1375 C C . GLU A 1 181 ? 13.289 2.777 -37.252 1.00 94.75 181 GLU A C 1
ATOM 1377 O O . GLU A 1 181 ? 12.744 3.629 -37.948 1.00 94.75 181 GLU A O 1
ATOM 1382 N N . ARG A 1 182 ? 14.615 2.628 -37.215 1.00 92.12 182 ARG A N 1
ATOM 1383 C CA . ARG A 1 182 ? 15.542 3.345 -38.094 1.00 92.12 182 ARG A CA 1
ATOM 1384 C C . ARG A 1 182 ? 16.267 2.365 -39.001 1.00 92.12 182 ARG A C 1
ATOM 1386 O O . ARG A 1 182 ? 16.613 1.257 -38.581 1.00 92.12 182 ARG A O 1
ATOM 1393 N N . GLU A 1 183 ? 16.483 2.782 -40.240 1.00 92.19 183 GLU A N 1
ATOM 1394 C CA . GLU A 1 183 ? 17.347 2.067 -41.171 1.00 92.19 183 GLU A CA 1
ATOM 1395 C C . GLU A 1 183 ? 18.812 2.306 -40.773 1.00 92.19 183 GLU A C 1
ATOM 1397 O O . GLU A 1 183 ? 19.196 3.426 -40.435 1.00 92.19 183 GLU A O 1
ATOM 1402 N N . THR A 1 184 ? 19.607 1.244 -40.717 1.00 86.38 184 THR A N 1
ATOM 1403 C CA . THR A 1 184 ? 21.044 1.293 -40.439 1.00 86.38 184 THR A CA 1
ATOM 1404 C C . THR A 1 184 ? 21.813 1.521 -41.736 1.00 86.38 184 THR A C 1
ATOM 1406 O O . THR A 1 184 ? 21.278 1.304 -42.820 1.00 86.38 184 THR A O 1
ATOM 1409 N N . GLU A 1 185 ? 23.087 1.910 -41.645 1.00 85.69 185 GLU A N 1
ATOM 1410 C CA . GLU A 1 185 ? 23.940 2.135 -42.826 1.00 85.69 185 GLU A CA 1
ATOM 1411 C C . GLU A 1 185 ? 24.032 0.896 -43.739 1.00 85.69 185 GLU A C 1
ATOM 1413 O O . GLU A 1 185 ? 24.081 1.025 -44.959 1.00 85.69 185 GLU A O 1
ATOM 1418 N N . ASP A 1 186 ? 23.934 -0.305 -43.160 1.00 87.81 186 ASP A N 1
ATOM 1419 C CA . ASP A 1 186 ? 23.892 -1.583 -43.885 1.00 87.81 186 ASP A CA 1
ATOM 1420 C C . ASP A 1 186 ? 22.524 -1.911 -44.537 1.00 87.81 186 ASP A C 1
ATOM 1422 O O . ASP A 1 186 ? 22.324 -3.024 -45.028 1.00 87.81 186 ASP A O 1
ATOM 1426 N N . GLY A 1 187 ? 21.543 -1.000 -44.494 1.00 90.00 187 GLY A N 1
ATOM 1427 C CA . GLY A 1 187 ? 20.168 -1.223 -44.977 1.00 90.00 187 GLY A CA 1
ATOM 1428 C C . GLY A 1 187 ? 19.312 -2.127 -44.073 1.00 90.00 187 GLY A C 1
ATOM 1429 O O . GLY A 1 187 ? 18.222 -2.563 -44.449 1.00 90.00 187 GLY A O 1
ATOM 1430 N N . GLY A 1 188 ? 19.803 -2.455 -42.875 1.00 90.31 188 GLY A N 1
ATOM 1431 C CA . GLY A 1 188 ? 19.057 -3.192 -41.856 1.00 90.31 188 GLY A CA 1
ATOM 1432 C C . GLY A 1 188 ? 18.070 -2.292 -41.113 1.00 90.31 188 GLY A C 1
ATOM 1433 O O . GLY A 1 188 ? 18.192 -1.076 -41.127 1.00 90.31 188 GLY A O 1
ATOM 1434 N N . LYS A 1 189 ? 17.087 -2.867 -40.413 1.00 89.94 189 LYS A N 1
ATOM 1435 C CA . LYS A 1 189 ? 16.213 -2.105 -39.504 1.00 89.94 189 LYS A CA 1
ATOM 1436 C C . LYS A 1 189 ? 16.611 -2.350 -38.057 1.00 89.94 189 LYS A C 1
ATOM 1438 O O . LYS A 1 189 ? 16.704 -3.501 -37.627 1.00 89.94 189 LYS A O 1
ATOM 1443 N N . ARG A 1 190 ? 16.784 -1.280 -37.282 1.00 89.25 190 ARG A N 1
ATOM 1444 C CA . ARG A 1 190 ? 17.043 -1.333 -35.838 1.00 89.25 190 ARG A CA 1
ATOM 1445 C C . ARG A 1 190 ? 15.996 -0.522 -35.088 1.00 89.25 190 ARG A C 1
ATOM 1447 O O . ARG A 1 190 ? 15.611 0.563 -35.507 1.00 89.25 190 ARG A O 1
ATOM 1454 N N . LYS A 1 191 ? 15.558 -1.043 -33.943 1.00 91.19 191 LYS A N 1
ATOM 1455 C CA . LYS A 1 191 ? 14.706 -0.305 -33.006 1.00 91.19 191 LYS A CA 1
ATOM 1456 C C . LYS A 1 191 ? 15.595 0.555 -32.121 1.00 91.19 191 LYS A C 1
ATOM 1458 O O . LYS A 1 191 ? 16.465 0.021 -31.432 1.00 91.19 191 LYS A O 1
ATOM 1463 N N . VAL A 1 192 ? 15.393 1.863 -32.177 1.00 88.88 192 VAL A N 1
ATOM 1464 C CA . VAL A 1 192 ? 16.168 2.865 -31.436 1.00 88.88 192 VAL A CA 1
ATOM 1465 C C . VAL A 1 192 ? 15.211 3.629 -30.533 1.00 88.88 192 VAL A C 1
ATOM 1467 O O . VAL A 1 192 ? 14.054 3.827 -30.900 1.00 88.88 192 VAL A O 1
ATOM 1470 N N . ARG A 1 193 ? 15.656 4.024 -29.337 1.00 88.25 193 ARG A N 1
ATOM 1471 C CA . ARG A 1 193 ? 14.827 4.837 -28.438 1.00 88.25 193 ARG A CA 1
ATOM 1472 C C . ARG A 1 193 ? 14.561 6.195 -29.081 1.00 88.25 193 ARG A C 1
ATOM 1474 O O . ARG A 1 193 ? 15.460 6.774 -29.676 1.00 88.25 193 ARG A O 1
ATOM 1481 N N . ALA A 1 194 ? 13.333 6.678 -28.960 1.00 86.56 194 ALA A N 1
ATOM 1482 C CA . ALA A 1 194 ? 12.929 7.993 -29.436 1.00 86.56 194 ALA A CA 1
ATOM 1483 C C . ALA A 1 194 ? 11.785 8.511 -28.562 1.00 86.56 194 ALA A C 1
ATOM 1485 O O . ALA A 1 194 ? 10.888 7.745 -28.204 1.00 86.56 194 ALA A O 1
ATOM 1486 N N . ALA A 1 195 ? 11.801 9.799 -28.216 1.00 85.31 195 ALA A N 1
ATOM 1487 C CA . ALA A 1 195 ? 10.771 10.402 -27.365 1.00 85.31 195 ALA A CA 1
ATOM 1488 C C . ALA A 1 195 ? 9.356 10.276 -27.972 1.00 85.31 195 ALA A C 1
ATOM 1490 O O . ALA A 1 195 ? 8.371 10.107 -27.251 1.00 85.31 195 ALA A O 1
ATOM 1491 N N . ASP A 1 196 ? 9.272 10.298 -29.299 1.00 89.31 196 ASP A N 1
ATOM 1492 C CA . ASP A 1 196 ? 8.068 10.167 -30.118 1.00 89.31 196 ASP A CA 1
ATOM 1493 C C . ASP A 1 196 ? 7.877 8.755 -30.706 1.00 89.31 196 ASP A C 1
ATOM 1495 O O . ASP A 1 196 ? 7.029 8.562 -31.576 1.00 89.31 196 ASP A O 1
ATOM 1499 N N . GLY A 1 197 ? 8.617 7.755 -30.209 1.00 92.12 197 GLY A N 1
ATOM 1500 C CA . GLY A 1 197 ? 8.553 6.380 -30.704 1.00 92.12 197 GLY A CA 1
ATOM 1501 C C . GLY A 1 197 ? 7.143 5.776 -30.664 1.00 92.12 197 GLY A C 1
ATOM 1502 O O . GLY A 1 197 ? 6.406 5.913 -29.681 1.00 92.12 197 GLY A O 1
ATOM 1503 N N . ASP A 1 198 ? 6.768 5.076 -31.728 1.00 94.38 198 ASP A N 1
ATOM 1504 C CA . ASP A 1 198 ? 5.466 4.433 -31.923 1.00 94.38 198 ASP A CA 1
ATOM 1505 C C . ASP A 1 198 ? 5.367 3.058 -31.246 1.00 94.38 198 ASP A C 1
ATOM 1507 O O . ASP A 1 198 ? 4.270 2.570 -30.974 1.00 94.38 198 ASP A O 1
ATOM 1511 N N . ILE A 1 199 ? 6.505 2.450 -30.911 1.00 94.94 199 ILE A N 1
ATOM 1512 C CA . ILE A 1 199 ? 6.568 1.148 -30.250 1.00 94.94 199 ILE A CA 1
ATOM 1513 C C . ILE A 1 199 ? 6.814 1.350 -28.754 1.00 94.94 199 ILE A C 1
ATOM 1515 O O . ILE A 1 199 ? 7.919 1.708 -28.345 1.00 94.94 199 ILE A O 1
ATOM 1519 N N . THR A 1 200 ? 5.815 1.055 -27.922 1.00 94.88 200 THR A N 1
ATOM 1520 C CA . THR A 1 200 ? 5.989 0.994 -26.465 1.00 94.88 200 THR A CA 1
ATOM 1521 C C . THR A 1 200 ? 6.452 -0.395 -26.039 1.00 94.88 200 THR A C 1
ATOM 1523 O O . THR A 1 200 ? 5.843 -1.415 -26.369 1.00 94.88 200 THR A O 1
ATOM 1526 N N . VAL A 1 201 ? 7.557 -0.447 -25.305 1.00 94.62 201 VAL A N 1
ATOM 1527 C CA . VAL A 1 201 ? 8.127 -1.698 -24.813 1.00 94.62 201 VAL A CA 1
ATOM 1528 C C . VAL A 1 201 ? 7.340 -2.191 -23.612 1.00 94.62 201 VAL A C 1
ATOM 1530 O O . VAL A 1 201 ? 7.124 -1.464 -22.650 1.00 94.62 201 VAL A O 1
ATOM 1533 N N . GLU A 1 202 ? 7.007 -3.474 -23.632 1.00 94.25 202 GLU A N 1
ATOM 1534 C CA . GLU A 1 202 ? 6.509 -4.208 -22.482 1.00 94.25 202 GLU A CA 1
ATOM 1535 C C . GLU A 1 202 ? 7.460 -5.354 -22.151 1.00 94.25 202 GLU A C 1
ATOM 1537 O O . GLU A 1 202 ? 8.075 -5.959 -23.041 1.00 94.25 202 GLU A O 1
ATOM 1542 N N . TRP A 1 203 ? 7.551 -5.696 -20.872 1.00 95.00 203 TRP A N 1
ATOM 1543 C CA . TRP A 1 203 ? 8.167 -6.949 -20.450 1.00 95.00 203 TRP A CA 1
ATOM 1544 C C . TRP A 1 203 ? 7.125 -8.056 -20.372 1.00 95.00 203 TRP A C 1
ATOM 1546 O O . TRP A 1 203 ? 6.117 -7.941 -19.681 1.00 95.00 203 TRP A O 1
ATOM 1556 N N . ILE A 1 204 ? 7.397 -9.151 -21.076 1.00 96.06 204 ILE A N 1
ATOM 1557 C CA . ILE A 1 204 ? 6.536 -10.324 -21.160 1.00 96.06 204 ILE A CA 1
ATOM 1558 C C . ILE A 1 204 ? 7.153 -11.433 -20.315 1.00 96.06 204 ILE A C 1
ATOM 1560 O O . ILE A 1 204 ? 8.165 -12.032 -20.691 1.00 96.06 204 ILE A O 1
ATOM 1564 N N . PHE A 1 205 ? 6.536 -11.737 -19.181 1.00 96.12 205 PHE A N 1
ATOM 1565 C CA . PHE A 1 205 ? 6.924 -12.868 -18.349 1.00 96.12 205 PHE A CA 1
ATOM 1566 C C . PHE A 1 205 ? 6.413 -14.168 -18.979 1.00 96.12 205 PHE A C 1
ATOM 1568 O O . PHE A 1 205 ? 5.208 -14.351 -19.182 1.00 96.12 205 PHE A O 1
ATOM 1575 N N . THR A 1 206 ? 7.335 -15.070 -19.324 1.00 96.69 206 THR A N 1
ATOM 1576 C CA . THR A 1 206 ? 6.988 -16.359 -19.950 1.00 96.69 206 THR A CA 1
ATOM 1577 C C . THR A 1 206 ? 6.607 -17.431 -18.936 1.00 96.69 206 THR A C 1
ATOM 1579 O O . THR A 1 206 ? 5.831 -18.319 -19.278 1.00 96.69 206 THR A O 1
ATOM 1582 N N . GLU A 1 207 ? 7.096 -17.305 -17.699 1.00 96.12 207 GLU A N 1
ATOM 1583 C CA . GLU A 1 207 ? 6.720 -18.096 -16.528 1.00 96.12 207 GLU A CA 1
ATOM 1584 C C . GLU A 1 207 ? 6.922 -17.250 -15.261 1.00 96.12 207 GLU A C 1
ATOM 1586 O O . GLU A 1 207 ? 7.897 -16.493 -15.162 1.00 96.12 207 GLU A O 1
ATOM 1591 N N . ALA A 1 208 ? 6.011 -17.367 -14.297 1.00 95.88 208 ALA A N 1
ATOM 1592 C CA . ALA A 1 208 ? 6.078 -16.645 -13.033 1.00 95.88 208 ALA A CA 1
ATOM 1593 C C . ALA A 1 208 ? 5.288 -17.365 -11.930 1.00 95.88 208 ALA A C 1
ATOM 1595 O O . ALA A 1 208 ? 4.329 -18.092 -12.203 1.00 95.88 208 ALA A O 1
ATOM 1596 N N . GLU A 1 209 ? 5.679 -17.105 -10.685 1.00 96.50 209 GLU A N 1
ATOM 1597 C CA . GLU A 1 209 ? 5.002 -17.562 -9.472 1.00 96.50 209 GLU A CA 1
ATOM 1598 C C . GLU A 1 209 ? 4.614 -16.362 -8.607 1.00 96.50 209 GLU A C 1
ATOM 1600 O O . GLU A 1 209 ? 5.430 -15.466 -8.385 1.00 96.50 209 GLU A O 1
ATOM 1605 N N . LEU A 1 210 ? 3.384 -16.342 -8.098 1.00 96.75 210 LEU A N 1
ATOM 1606 C CA . LEU A 1 210 ? 2.954 -15.383 -7.090 1.00 96.75 210 LEU A CA 1
ATOM 1607 C C . LEU A 1 210 ? 3.704 -15.675 -5.798 1.00 96.75 210 LEU A C 1
ATOM 1609 O O . LEU A 1 210 ? 3.788 -16.821 -5.362 1.00 96.75 210 LEU A O 1
ATOM 1613 N N . ILE A 1 211 ? 4.227 -14.623 -5.181 1.00 97.06 211 ILE A N 1
ATOM 1614 C CA . ILE A 1 211 ? 4.943 -14.719 -3.906 1.00 97.06 211 ILE A CA 1
ATOM 1615 C C . ILE A 1 211 ? 4.221 -13.967 -2.790 1.00 97.06 211 ILE A C 1
ATOM 1617 O O . ILE A 1 211 ? 4.429 -14.279 -1.623 1.00 97.06 211 ILE A O 1
ATOM 1621 N N . GLU A 1 212 ? 3.344 -13.019 -3.128 1.00 96.44 212 GLU A N 1
ATOM 1622 C CA . GLU A 1 212 ? 2.566 -12.249 -2.157 1.00 96.44 212 GLU A CA 1
ATOM 1623 C C . GLU A 1 212 ? 1.348 -11.565 -2.793 1.00 96.44 212 GLU A C 1
ATOM 1625 O O . GLU A 1 212 ? 1.228 -11.422 -4.015 1.00 96.44 212 GLU A O 1
ATOM 1630 N N . THR A 1 213 ? 0.472 -11.056 -1.934 1.00 96.88 213 THR A N 1
ATOM 1631 C CA . THR A 1 213 ? -0.533 -10.040 -2.266 1.00 96.88 213 THR A CA 1
ATOM 1632 C C . THR A 1 213 ? -0.504 -8.971 -1.177 1.00 96.88 213 THR A C 1
ATOM 1634 O O . THR A 1 213 ? -0.304 -9.306 -0.015 1.00 96.88 213 THR A O 1
ATOM 1637 N N . SER A 1 214 ? -0.641 -7.694 -1.525 1.00 95.94 214 SER A N 1
ATOM 1638 C CA . SER A 1 214 ? -0.442 -6.566 -0.611 1.00 95.94 214 SER A CA 1
ATOM 1639 C C . SER A 1 214 ? -1.553 -5.524 -0.723 1.00 95.94 214 SER A C 1
ATOM 1641 O O . SER A 1 214 ? -2.206 -5.427 -1.757 1.00 95.94 214 SER A O 1
ATOM 1643 N N . THR A 1 215 ? -1.769 -4.730 0.328 1.00 93.31 215 THR A N 1
ATOM 1644 C CA . THR A 1 215 ? -2.755 -3.630 0.331 1.00 93.31 215 THR A CA 1
ATOM 1645 C C . THR A 1 215 ? -2.239 -2.321 -0.264 1.00 93.31 215 THR A C 1
ATOM 1647 O O . THR A 1 215 ? -3.017 -1.398 -0.499 1.00 93.31 215 THR A O 1
ATOM 1650 N N . VAL A 1 216 ? -0.933 -2.207 -0.517 1.00 85.81 216 VAL A N 1
ATOM 1651 C CA . VAL A 1 216 ? -0.335 -0.972 -1.036 1.00 85.81 216 VAL A CA 1
ATOM 1652 C C . VAL A 1 216 ? -0.353 -0.962 -2.564 1.00 85.81 216 VAL A C 1
ATOM 1654 O O . VAL A 1 216 ? 0.175 -1.858 -3.225 1.00 85.81 216 VAL A O 1
ATOM 1657 N N . LEU A 1 217 ? -0.923 0.101 -3.138 1.00 77.38 217 LEU A N 1
ATOM 1658 C CA . LEU A 1 217 ? -0.751 0.426 -4.553 1.00 77.38 217 LEU A CA 1
ATOM 1659 C C . LEU A 1 217 ? 0.726 0.713 -4.829 1.00 77.38 217 LEU A C 1
ATOM 1661 O O . LEU A 1 217 ? 1.375 1.421 -4.068 1.00 77.38 217 LEU A O 1
ATOM 1665 N N . ILE A 1 218 ? 1.254 0.239 -5.952 1.00 61.56 218 ILE A N 1
ATOM 1666 C CA . ILE A 1 218 ? 2.683 0.388 -6.285 1.00 61.56 218 ILE A CA 1
ATOM 1667 C C . ILE A 1 218 ? 3.085 1.858 -6.426 1.00 61.56 218 ILE A C 1
ATOM 1669 O O . ILE A 1 218 ? 4.185 2.224 -6.030 1.00 61.56 218 ILE A O 1
ATOM 1673 N N . GLY A 1 219 ? 2.161 2.721 -6.865 1.00 53.66 219 GLY A N 1
ATOM 1674 C CA . GLY A 1 219 ? 2.367 4.175 -6.856 1.00 53.66 219 GLY A CA 1
ATOM 1675 C C . GLY A 1 219 ? 2.515 4.786 -5.453 1.00 53.66 219 GLY A C 1
ATOM 1676 O O . GLY A 1 219 ? 3.000 5.903 -5.328 1.00 53.66 219 GLY A O 1
ATOM 1677 N N . GLY A 1 220 ? 2.122 4.063 -4.400 1.00 39.28 220 GLY A N 1
ATOM 1678 C CA . GLY A 1 220 ? 2.305 4.434 -2.996 1.00 39.28 220 GLY A CA 1
ATOM 1679 C C . GLY A 1 220 ? 3.642 3.989 -2.396 1.00 39.28 220 GLY A C 1
ATOM 1680 O O . GLY A 1 220 ? 3.919 4.330 -1.250 1.00 39.28 220 GLY A O 1
ATOM 1681 N N . VAL A 1 221 ? 4.482 3.254 -3.139 1.00 50.56 221 VAL A N 1
ATOM 1682 C CA . VAL A 1 221 ? 5.866 2.959 -2.744 1.00 50.56 221 VAL A CA 1
ATOM 1683 C C . VAL A 1 221 ? 6.777 3.943 -3.487 1.00 50.56 221 VAL A C 1
ATOM 1685 O O . VAL A 1 221 ? 6.983 3.764 -4.687 1.00 50.56 221 VAL A O 1
ATOM 1688 N N . PRO A 1 222 ? 7.359 4.960 -2.817 1.00 45.25 222 PRO A N 1
ATOM 1689 C CA . PRO A 1 222 ? 8.122 6.025 -3.483 1.00 45.25 222 PRO A CA 1
ATOM 1690 C C . PRO A 1 222 ? 9.282 5.533 -4.359 1.00 45.25 222 PRO A C 1
ATOM 1692 O O . PRO A 1 222 ? 9.718 6.233 -5.264 1.00 45.25 222 PRO A O 1
ATOM 1695 N N . THR A 1 223 ? 9.785 4.325 -4.098 1.00 48.91 223 THR A N 1
ATOM 1696 C CA . THR A 1 223 ? 10.917 3.709 -4.800 1.00 48.91 223 THR A CA 1
ATOM 1697 C C . THR A 1 223 ? 10.518 2.768 -5.937 1.00 48.91 223 THR A C 1
ATOM 1699 O O . THR A 1 223 ? 11.394 2.266 -6.635 1.00 48.91 223 THR A O 1
ATOM 1702 N N . ALA A 1 224 ? 9.224 2.501 -6.136 1.00 54.50 224 ALA A N 1
ATOM 1703 C CA . ALA A 1 224 ? 8.737 1.538 -7.124 1.00 54.50 224 ALA A CA 1
ATOM 1704 C C . ALA A 1 224 ? 8.257 2.195 -8.430 1.00 54.50 224 ALA A C 1
ATOM 1706 O O . ALA A 1 224 ? 7.486 1.588 -9.171 1.00 54.50 224 ALA A O 1
ATOM 1707 N N . THR A 1 225 ? 8.694 3.425 -8.727 1.00 66.25 225 THR A N 1
ATOM 1708 C CA . THR A 1 225 ? 8.465 4.008 -10.054 1.00 66.25 225 THR A CA 1
ATOM 1709 C C . THR A 1 225 ? 9.382 3.356 -11.081 1.00 66.25 225 THR A C 1
ATOM 1711 O O . THR A 1 225 ? 10.491 2.909 -10.767 1.00 66.25 225 THR A O 1
ATOM 1714 N N . PHE A 1 226 ? 8.934 3.309 -12.332 1.00 67.00 226 PHE A N 1
ATOM 1715 C CA . PHE A 1 226 ? 9.737 2.761 -13.414 1.00 67.00 226 PHE A CA 1
ATOM 1716 C C . PHE A 1 226 ? 11.057 3.540 -13.591 1.00 67.00 226 PHE A C 1
ATOM 1718 O O . PHE A 1 226 ? 12.118 2.949 -13.794 1.00 67.00 226 PHE A O 1
ATOM 1725 N N . GLU A 1 227 ? 11.027 4.856 -13.399 1.00 69.69 227 GLU A N 1
ATOM 1726 C CA . GLU A 1 227 ? 12.204 5.723 -13.412 1.00 69.69 227 GLU A CA 1
ATOM 1727 C C . GLU A 1 227 ? 13.188 5.341 -12.304 1.00 69.69 227 GLU A C 1
ATOM 1729 O O . GLU A 1 227 ? 14.396 5.344 -12.531 1.00 69.69 227 GLU A O 1
ATOM 1734 N N . SER A 1 228 ? 12.693 4.945 -11.128 1.00 65.94 228 SER A N 1
ATOM 1735 C CA . SER A 1 228 ? 13.531 4.473 -10.019 1.00 65.94 228 SER A CA 1
ATOM 1736 C C . SER A 1 228 ? 14.204 3.140 -10.351 1.00 65.94 228 SER A C 1
ATOM 1738 O O . SER A 1 228 ? 15.398 2.976 -10.108 1.00 65.94 228 SER A O 1
ATOM 1740 N N . ILE A 1 229 ? 13.472 2.211 -10.978 1.00 69.06 229 ILE A N 1
ATOM 1741 C CA . ILE A 1 229 ? 14.000 0.927 -11.474 1.00 69.06 229 ILE A CA 1
ATOM 1742 C C . ILE A 1 229 ? 15.083 1.172 -12.531 1.00 69.06 229 ILE A C 1
ATOM 1744 O O . ILE A 1 229 ? 16.170 0.598 -12.461 1.00 69.06 229 ILE A O 1
ATOM 1748 N N . ARG A 1 230 ? 14.811 2.059 -13.493 1.00 74.62 230 ARG A N 1
ATOM 1749 C CA . ARG A 1 230 ? 15.758 2.436 -14.547 1.00 74.62 230 ARG A CA 1
ATOM 1750 C C . ARG A 1 230 ? 17.002 3.106 -13.974 1.00 74.62 230 ARG A C 1
ATOM 1752 O O . ARG A 1 230 ? 18.107 2.754 -14.370 1.00 74.62 230 ARG A O 1
ATOM 1759 N N . THR A 1 231 ? 16.830 4.016 -13.018 1.00 70.12 231 THR A N 1
ATOM 1760 C CA . THR A 1 231 ? 17.931 4.704 -12.331 1.00 70.12 231 THR A CA 1
ATOM 1761 C C . THR A 1 231 ? 18.804 3.710 -11.571 1.00 70.12 231 THR A C 1
ATOM 1763 O O . THR A 1 231 ? 20.025 3.743 -11.699 1.00 70.12 231 THR A O 1
ATOM 1766 N N . ALA A 1 232 ? 18.194 2.780 -10.831 1.00 68.31 232 ALA A N 1
ATOM 1767 C CA . ALA A 1 232 ? 18.925 1.765 -10.082 1.00 68.31 232 ALA A CA 1
ATOM 1768 C C . ALA A 1 232 ? 19.688 0.797 -11.005 1.00 68.31 232 ALA A C 1
ATOM 1770 O O . ALA A 1 232 ? 20.855 0.509 -10.754 1.00 68.31 232 ALA A O 1
ATOM 1771 N N . LEU A 1 233 ? 19.077 0.349 -12.110 1.00 68.69 233 LEU A N 1
ATOM 1772 C CA . LEU A 1 233 ? 19.758 -0.497 -13.099 1.00 68.69 233 LEU A CA 1
ATOM 1773 C C . LEU A 1 233 ? 20.856 0.262 -13.852 1.00 68.69 233 LEU A C 1
A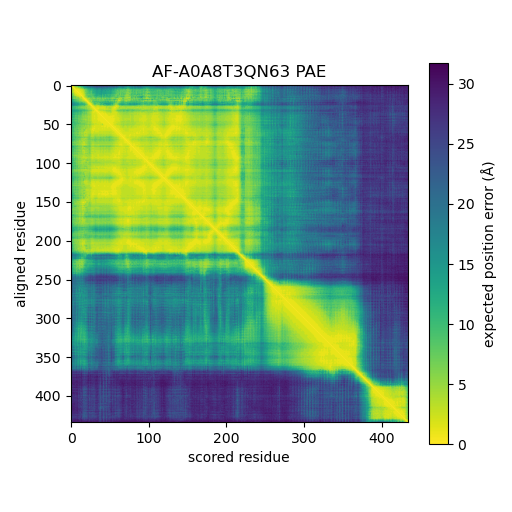TOM 1775 O O . LEU A 1 233 ? 21.923 -0.292 -14.088 1.00 68.69 233 LEU A O 1
ATOM 1779 N N . GLY A 1 234 ? 20.638 1.536 -14.180 1.00 68.06 234 GLY A N 1
ATOM 1780 C CA . GLY A 1 234 ? 21.636 2.395 -14.820 1.00 68.06 234 GLY A CA 1
ATOM 1781 C C . GLY A 1 234 ? 22.818 2.763 -13.917 1.00 68.06 234 GLY A C 1
ATOM 1782 O O . GLY A 1 234 ? 23.876 3.135 -14.425 1.00 68.06 234 GLY A O 1
ATOM 1783 N N . ALA A 1 235 ? 22.671 2.656 -12.595 1.00 66.88 235 ALA A N 1
ATOM 1784 C CA . ALA A 1 235 ? 23.758 2.846 -11.636 1.00 66.88 235 ALA A CA 1
ATOM 1785 C C . ALA A 1 235 ? 24.660 1.606 -11.498 1.00 66.88 235 ALA A C 1
ATOM 1787 O O . ALA A 1 235 ? 25.801 1.738 -11.058 1.00 66.88 235 ALA A O 1
ATOM 1788 N N . GLU A 1 236 ? 24.185 0.420 -11.892 1.00 69.69 236 GLU A N 1
ATOM 1789 C CA . GLU A 1 236 ? 24.940 -0.822 -11.749 1.00 69.69 236 GLU A CA 1
ATOM 1790 C C . GLU A 1 236 ? 26.054 -0.910 -12.819 1.00 69.69 236 GLU A C 1
ATOM 1792 O O . GLU A 1 236 ? 25.762 -0.962 -14.020 1.00 69.69 236 GLU A O 1
ATOM 1797 N N . PRO A 1 237 ? 27.348 -0.972 -12.439 1.00 63.22 237 PRO A N 1
ATOM 1798 C CA . PRO A 1 237 ? 28.464 -0.918 -13.393 1.00 63.22 237 PRO A CA 1
ATOM 1799 C C . PRO A 1 237 ? 28.451 -2.046 -14.429 1.00 63.22 237 PRO A C 1
ATOM 1801 O O . PRO A 1 237 ? 28.811 -1.842 -15.588 1.00 63.22 237 PRO A O 1
ATOM 1804 N N . SER A 1 238 ? 27.995 -3.236 -14.022 1.00 65.12 238 SER A N 1
ATOM 1805 C CA . SER A 1 238 ? 27.848 -4.390 -14.917 1.00 65.12 238 SER A CA 1
ATOM 1806 C C . SER A 1 238 ? 26.777 -4.167 -15.985 1.00 65.12 238 SER A C 1
ATOM 1808 O O . SER A 1 238 ? 26.888 -4.703 -17.083 1.00 65.12 238 SER A O 1
ATOM 1810 N N . PHE A 1 239 ? 25.774 -3.339 -15.692 1.00 64.94 239 PHE A N 1
ATOM 1811 C CA . PHE A 1 239 ? 24.732 -2.967 -16.635 1.00 64.94 239 PHE A CA 1
ATOM 1812 C C . PHE A 1 239 ? 25.232 -1.916 -17.629 1.00 64.94 239 PHE A C 1
ATOM 1814 O O . PHE A 1 239 ? 25.037 -2.068 -18.833 1.00 64.94 239 PHE A O 1
ATOM 1821 N N . ARG A 1 240 ? 25.964 -0.900 -17.147 1.00 61.44 240 ARG A N 1
ATOM 1822 C CA . ARG A 1 240 ? 26.600 0.122 -18.000 1.00 61.44 240 ARG A CA 1
ATOM 1823 C C . ARG A 1 240 ? 27.561 -0.480 -19.021 1.00 61.44 240 ARG A C 1
ATOM 1825 O O . ARG A 1 240 ? 27.486 -0.139 -20.195 1.00 61.44 240 ARG A O 1
ATOM 1832 N N . ALA A 1 241 ? 28.415 -1.408 -18.590 1.00 58.94 241 ALA A N 1
ATOM 1833 C CA . ALA A 1 241 ? 29.385 -2.066 -19.468 1.00 58.94 241 ALA A CA 1
ATOM 1834 C C . ALA A 1 241 ? 28.723 -2.861 -20.607 1.00 58.94 241 ALA A C 1
ATOM 1836 O O . ALA A 1 241 ? 29.311 -3.044 -21.666 1.00 58.94 241 ALA A O 1
ATOM 1837 N N . VAL A 1 242 ? 27.498 -3.339 -20.388 1.00 58.97 242 VAL A N 1
ATOM 1838 C CA . VAL A 1 242 ? 26.747 -4.145 -21.352 1.00 58.97 242 VAL A CA 1
ATOM 1839 C C . VAL A 1 242 ? 25.846 -3.289 -22.247 1.00 58.97 242 VAL A C 1
ATOM 1841 O O . VAL A 1 242 ? 25.567 -3.678 -23.378 1.00 58.97 242 VAL A O 1
ATOM 1844 N N . LEU A 1 243 ? 25.408 -2.121 -21.771 1.00 57.94 243 LEU A N 1
ATOM 1845 C CA . LEU A 1 243 ? 24.697 -1.130 -22.582 1.00 57.94 243 LEU A CA 1
ATOM 1846 C C . LEU A 1 243 ? 25.598 -0.420 -23.607 1.00 57.94 243 LEU A C 1
ATOM 1848 O O . LEU A 1 243 ? 25.071 0.113 -24.578 1.00 57.94 243 LEU A O 1
ATOM 1852 N N . ALA A 1 244 ? 26.921 -0.452 -23.425 1.00 55.00 244 ALA A N 1
ATOM 1853 C CA . ALA A 1 244 ? 27.907 0.142 -24.332 1.00 55.00 244 ALA A CA 1
ATOM 1854 C C . ALA A 1 244 ? 28.867 -0.909 -24.946 1.00 55.00 244 ALA A C 1
ATOM 1856 O O . ALA A 1 244 ? 30.079 -0.811 -24.746 1.00 55.00 244 ALA A O 1
ATOM 1857 N N . PRO A 1 245 ? 28.376 -1.948 -25.653 1.00 42.75 245 PRO A N 1
ATOM 1858 C CA . PRO A 1 245 ? 29.226 -3.055 -26.088 1.00 42.75 245 PRO A CA 1
ATOM 1859 C C . PRO A 1 245 ? 30.149 -2.707 -27.269 1.00 42.75 245 PRO A C 1
ATOM 1861 O O . PRO A 1 245 ? 31.179 -3.359 -27.414 1.00 42.75 245 PRO A O 1
ATOM 1864 N N . ASP A 1 246 ? 29.835 -1.674 -28.059 1.00 45.38 246 ASP A N 1
ATOM 1865 C CA . ASP A 1 246 ? 30.527 -1.413 -29.332 1.00 45.38 246 ASP A CA 1
ATOM 1866 C C . ASP A 1 246 ? 31.487 -0.210 -29.306 1.00 45.38 246 ASP A C 1
ATOM 1868 O O . ASP A 1 246 ? 31.998 0.189 -30.344 1.00 45.38 246 ASP A O 1
ATOM 1872 N N . GLY A 1 247 ? 31.791 0.380 -28.143 1.00 43.31 247 GLY A N 1
ATOM 1873 C CA . GLY A 1 247 ? 32.734 1.513 -28.053 1.00 43.31 247 GLY A CA 1
ATOM 1874 C C . GLY A 1 247 ? 32.221 2.828 -28.662 1.00 43.31 247 GLY A C 1
ATOM 1875 O O . GLY A 1 247 ? 32.716 3.897 -28.305 1.00 43.31 247 GLY A O 1
ATOM 1876 N N . ASP A 1 248 ? 31.160 2.761 -29.458 1.00 42.94 248 ASP A N 1
ATOM 1877 C CA . ASP A 1 248 ? 30.283 3.867 -29.804 1.00 42.94 248 ASP A CA 1
ATOM 1878 C C . ASP A 1 248 ? 29.442 4.173 -28.562 1.00 42.94 248 ASP A C 1
ATOM 1880 O O . ASP A 1 248 ? 28.293 3.744 -28.425 1.00 42.94 248 ASP A O 1
ATOM 1884 N N . GLY A 1 249 ? 30.055 4.836 -27.573 1.00 43.91 249 GLY A N 1
ATOM 1885 C CA . GLY A 1 249 ? 29.314 5.402 -26.449 1.00 43.91 249 GLY A CA 1
ATOM 1886 C C . GLY A 1 249 ? 28.093 6.127 -27.002 1.00 43.91 249 GLY A C 1
ATOM 1887 O O . GLY A 1 249 ? 28.232 6.782 -28.030 1.00 43.91 249 GLY A O 1
ATOM 1888 N N . PHE A 1 250 ? 26.920 5.944 -26.379 1.00 43.94 250 PHE A N 1
ATOM 1889 C CA . PHE A 1 250 ? 25.653 6.540 -26.815 1.00 43.94 250 PHE A CA 1
ATOM 1890 C C . PHE A 1 250 ? 25.908 7.938 -27.406 1.00 43.94 250 PHE A C 1
ATOM 1892 O O . PHE A 1 250 ? 26.199 8.857 -26.635 1.00 43.94 250 PHE A O 1
ATOM 1899 N N . PRO A 1 251 ? 25.861 8.112 -28.744 1.00 45.91 251 PRO A N 1
ATOM 1900 C CA . PRO A 1 251 ? 26.237 9.385 -29.356 1.00 45.91 251 PRO A CA 1
ATOM 1901 C C . PRO A 1 251 ? 25.351 10.523 -28.834 1.00 45.91 251 PRO A C 1
ATOM 1903 O O . PRO A 1 251 ? 25.823 11.637 -28.630 1.00 45.91 251 PRO A O 1
ATOM 1906 N N . GLU A 1 252 ? 24.098 10.192 -28.501 1.00 48.25 252 GLU A N 1
ATOM 1907 C CA . GLU A 1 252 ? 23.146 11.086 -27.842 1.00 48.25 252 GLU A CA 1
ATOM 1908 C C . GLU A 1 252 ? 23.465 11.354 -26.361 1.00 48.25 252 GLU A C 1
ATOM 1910 O O . GLU A 1 252 ? 23.308 12.490 -25.944 1.00 48.25 252 GLU A O 1
ATOM 1915 N N . GLU A 1 253 ? 23.986 10.416 -25.552 1.00 47.38 253 GLU A N 1
ATOM 1916 C CA . GLU A 1 253 ? 24.254 10.718 -24.126 1.00 47.38 253 GLU A CA 1
ATOM 1917 C C . GLU A 1 253 ? 25.434 11.681 -23.937 1.00 47.38 253 GLU A C 1
ATOM 1919 O O . GLU A 1 253 ? 25.448 12.433 -22.964 1.00 47.38 253 GLU A O 1
ATOM 1924 N N . GLN A 1 254 ? 26.416 11.708 -24.850 1.00 51.16 254 GLN A N 1
ATOM 1925 C CA . GLN A 1 254 ? 27.484 12.717 -24.800 1.00 51.16 254 GLN A CA 1
ATOM 1926 C C . GLN A 1 254 ? 26.996 14.111 -25.209 1.00 51.16 254 GLN A C 1
ATOM 1928 O O . GLN A 1 254 ? 27.452 15.103 -24.635 1.00 51.16 254 GLN A O 1
ATOM 1933 N N . GLU A 1 255 ? 26.089 14.212 -26.183 1.00 54.50 255 GLU A N 1
ATOM 1934 C CA . GLU A 1 255 ? 25.461 15.492 -26.533 1.00 54.50 255 GLU A CA 1
ATOM 1935 C C . GLU A 1 255 ? 24.463 15.942 -25.459 1.00 54.50 255 GLU A C 1
ATOM 1937 O O . GLU A 1 255 ? 24.486 17.104 -25.051 1.00 54.50 255 GLU A O 1
ATOM 1942 N N . ASP A 1 256 ? 23.678 15.022 -24.904 1.00 57.91 256 ASP A N 1
ATOM 1943 C CA . ASP A 1 256 ? 22.743 15.297 -23.817 1.00 57.91 256 ASP A CA 1
ATOM 1944 C C . ASP A 1 256 ? 23.474 15.692 -22.534 1.00 57.91 256 ASP A C 1
ATOM 1946 O O . ASP A 1 256 ? 23.050 16.640 -21.877 1.00 57.91 256 ASP A O 1
ATOM 1950 N N . MET A 1 257 ? 24.613 15.071 -22.196 1.00 57.25 257 MET A N 1
ATOM 1951 C CA . MET A 1 257 ? 25.446 15.528 -21.075 1.00 57.25 257 MET A CA 1
ATOM 1952 C C . MET A 1 257 ? 26.025 16.923 -21.316 1.00 57.25 257 MET A C 1
ATOM 1954 O O . MET A 1 257 ? 26.004 17.761 -20.411 1.00 57.25 257 MET A O 1
ATOM 1958 N N . LYS A 1 258 ? 26.488 17.228 -22.534 1.00 70.38 258 LYS A N 1
ATOM 1959 C CA . LYS A 1 258 ? 26.940 18.589 -22.871 1.00 70.38 258 LYS A CA 1
ATOM 1960 C C . LYS A 1 258 ? 25.820 19.620 -22.709 1.00 70.38 258 LYS A C 1
ATOM 1962 O O . LYS A 1 258 ? 26.099 20.744 -22.301 1.00 70.38 258 LYS A O 1
ATOM 1967 N N . ASN A 1 259 ? 24.572 19.231 -22.964 1.00 76.81 259 ASN A N 1
ATOM 1968 C CA . ASN A 1 259 ? 23.397 20.083 -22.777 1.00 76.81 259 ASN A CA 1
ATOM 1969 C C . ASN A 1 259 ? 22.906 20.131 -21.315 1.00 76.81 259 ASN A C 1
ATOM 1971 O O . ASN A 1 259 ? 22.371 21.150 -20.876 1.00 76.81 259 ASN A O 1
ATOM 1975 N N . LEU A 1 260 ? 23.114 19.064 -20.538 1.00 79.25 260 LEU A N 1
ATOM 1976 C CA . LEU A 1 260 ? 22.737 18.956 -19.124 1.00 79.25 260 LEU A CA 1
ATOM 1977 C C . LEU A 1 260 ? 23.683 19.715 -18.200 1.00 79.25 260 LEU A C 1
ATOM 1979 O O . LEU A 1 260 ? 23.227 20.274 -17.204 1.00 79.25 260 LEU A O 1
ATOM 1983 N N . LEU A 1 261 ? 24.981 19.758 -18.509 1.00 85.31 261 LEU A N 1
ATOM 1984 C CA . LEU A 1 261 ? 25.967 20.399 -17.642 1.00 85.31 261 LEU A CA 1
ATOM 1985 C C . LEU A 1 261 ? 25.637 21.884 -17.371 1.00 85.31 261 LEU A C 1
ATOM 1987 O O . LEU A 1 261 ? 25.587 22.248 -16.196 1.00 85.31 261 LEU A O 1
ATOM 1991 N N . PRO A 1 262 ? 25.295 22.732 -18.367 1.00 88.06 262 PRO A N 1
ATOM 1992 C CA . PRO A 1 262 ? 24.855 24.107 -18.112 1.00 88.06 262 PRO A CA 1
ATOM 1993 C C . PRO A 1 262 ? 23.611 24.201 -17.219 1.00 88.06 262 PRO A C 1
ATOM 1995 O O . PRO A 1 262 ? 23.528 25.082 -16.364 1.00 88.06 262 PRO A O 1
ATOM 1998 N N . VAL A 1 263 ? 22.651 23.283 -17.387 1.00 85.88 263 VAL A N 1
ATOM 1999 C CA . VAL A 1 263 ? 21.427 23.235 -16.572 1.00 85.88 263 VAL A CA 1
ATOM 2000 C C . VAL A 1 263 ? 21.757 22.867 -15.128 1.00 85.88 263 VAL A C 1
ATOM 2002 O O . VAL A 1 263 ? 21.248 23.502 -14.206 1.00 85.88 263 VAL A O 1
ATOM 2005 N N . LEU A 1 264 ? 22.629 21.881 -14.913 1.00 88.19 264 LEU A N 1
ATOM 2006 C CA . LEU A 1 264 ? 23.077 21.467 -13.583 1.00 88.19 264 LEU A CA 1
ATOM 2007 C C . LEU A 1 264 ? 23.892 22.567 -12.900 1.00 88.19 264 LEU A C 1
ATOM 2009 O O . LEU A 1 264 ? 23.635 22.866 -11.737 1.00 88.19 264 LEU A O 1
ATOM 2013 N N . VAL A 1 265 ? 24.803 23.220 -13.624 1.00 92.38 265 VAL A N 1
ATOM 2014 C CA . VAL A 1 265 ? 25.573 24.373 -13.136 1.00 92.38 265 VAL A CA 1
ATOM 2015 C C . VAL A 1 265 ? 24.638 25.498 -12.690 1.00 92.38 265 VAL A C 1
ATOM 2017 O O . VAL A 1 265 ? 24.773 25.992 -11.572 1.00 92.38 265 VAL A O 1
ATOM 2020 N N . ALA A 1 266 ? 23.639 25.851 -13.505 1.00 90.38 266 ALA A N 1
ATOM 2021 C CA . ALA A 1 266 ? 22.649 26.863 -13.145 1.00 90.38 266 ALA A CA 1
ATOM 2022 C C . ALA A 1 266 ? 21.783 26.436 -11.943 1.00 90.38 266 ALA A C 1
ATOM 2024 O O . ALA A 1 266 ? 21.584 27.218 -11.015 1.00 90.38 266 ALA A O 1
ATOM 2025 N N . THR A 1 267 ? 21.305 25.188 -11.926 1.00 91.38 267 THR A N 1
ATOM 2026 C CA . THR A 1 267 ? 20.435 24.649 -10.862 1.00 91.38 267 THR A CA 1
ATOM 2027 C C . THR A 1 267 ? 21.152 24.600 -9.516 1.00 91.38 267 THR A C 1
ATOM 2029 O O . THR A 1 267 ? 20.578 24.943 -8.485 1.00 91.38 267 THR A O 1
ATOM 2032 N N . LEU A 1 268 ? 22.427 24.213 -9.523 1.00 93.44 268 LEU A N 1
ATOM 2033 C CA . LEU A 1 268 ? 23.275 24.146 -8.335 1.00 93.44 268 LEU A CA 1
ATOM 2034 C C . LEU A 1 268 ? 23.881 25.509 -7.967 1.00 93.44 268 LEU A C 1
ATOM 2036 O O . LEU A 1 268 ? 24.658 25.588 -7.020 1.00 93.44 268 LEU A O 1
ATOM 2040 N N . SER A 1 269 ? 23.520 26.578 -8.692 1.00 95.31 269 SER A N 1
ATOM 2041 C CA . SER A 1 269 ? 24.045 27.936 -8.498 1.00 95.31 269 SER A CA 1
ATOM 2042 C C . SER A 1 269 ? 25.580 28.004 -8.531 1.00 95.31 269 SER A C 1
ATOM 2044 O O . SER A 1 269 ? 26.199 28.764 -7.786 1.00 95.31 269 SER A O 1
ATOM 2046 N N . LEU A 1 270 ? 26.202 27.194 -9.390 1.00 93.88 270 LEU A N 1
ATOM 2047 C CA . LEU A 1 270 ? 27.646 27.179 -9.608 1.00 93.88 270 LEU A CA 1
ATOM 2048 C C . LEU A 1 270 ? 28.053 28.247 -10.632 1.00 93.88 270 LEU A C 1
ATOM 2050 O O . LEU A 1 270 ? 27.232 28.766 -11.391 1.00 93.88 270 LEU A O 1
ATOM 2054 N N . ALA A 1 271 ? 29.343 28.593 -10.660 1.00 95.19 271 ALA A N 1
ATOM 2055 C CA . ALA A 1 271 ? 29.868 29.520 -11.658 1.00 95.19 271 ALA A CA 1
ATOM 2056 C C . ALA A 1 271 ? 29.643 28.963 -13.080 1.00 95.19 271 ALA A C 1
ATOM 2058 O O . ALA A 1 271 ? 29.819 27.764 -13.274 1.00 95.19 271 ALA A O 1
ATOM 2059 N N . PRO A 1 272 ? 29.353 29.791 -14.103 1.00 93.25 272 PRO A N 1
ATOM 2060 C CA . PRO A 1 272 ? 29.148 29.311 -15.478 1.00 93.25 272 PRO A CA 1
ATOM 2061 C C . PRO A 1 272 ? 30.337 28.546 -16.083 1.00 93.25 272 PRO A C 1
ATOM 2063 O O . PRO A 1 272 ? 30.185 27.870 -17.093 1.00 93.25 272 PRO A O 1
ATOM 2066 N N . THR A 1 273 ? 31.524 28.677 -15.484 1.00 95.00 273 THR A N 1
ATOM 2067 C CA . THR A 1 273 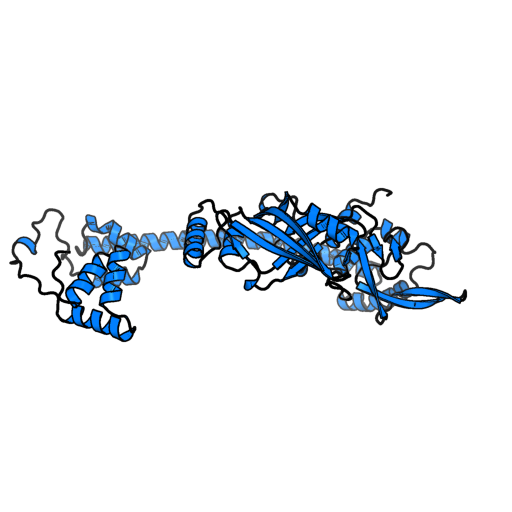? 32.758 27.970 -15.858 1.00 95.00 273 THR A CA 1
ATOM 2068 C C . THR A 1 273 ? 32.977 26.667 -15.083 1.00 95.00 273 THR A C 1
ATOM 2070 O O . THR A 1 273 ? 34.037 26.066 -15.228 1.00 95.00 273 THR A O 1
ATOM 2073 N N . ALA A 1 274 ? 32.041 26.273 -14.216 1.00 93.19 274 ALA A N 1
ATOM 2074 C CA . ALA A 1 274 ? 32.143 25.070 -13.399 1.00 93.19 274 ALA A CA 1
ATOM 2075 C C . ALA A 1 274 ? 32.128 23.810 -14.276 1.00 93.19 274 ALA A C 1
ATOM 2077 O O . ALA A 1 274 ? 31.302 23.677 -15.182 1.00 93.19 274 ALA A O 1
ATOM 2078 N N . GLY A 1 275 ? 33.064 22.904 -14.002 1.00 92.31 275 GLY A N 1
ATOM 2079 C CA . GLY A 1 275 ? 33.187 21.626 -14.695 1.00 92.31 275 GLY A CA 1
ATOM 2080 C C . GLY A 1 275 ? 32.353 20.520 -14.049 1.00 92.31 275 GLY A C 1
ATOM 2081 O O . GLY A 1 275 ? 31.661 20.721 -13.050 1.00 92.31 275 GLY A O 1
ATOM 2082 N N . GLU A 1 276 ? 32.452 19.311 -14.599 1.00 88.81 276 GLU A N 1
ATOM 2083 C CA . GLU A 1 276 ? 31.782 18.123 -14.050 1.00 88.81 276 GLU A CA 1
ATOM 2084 C C . GLU A 1 276 ? 32.206 17.830 -12.601 1.00 88.81 276 GLU A C 1
ATOM 2086 O O . GLU A 1 276 ? 31.358 17.514 -11.766 1.00 88.81 276 GLU A O 1
ATOM 2091 N N . ASP A 1 277 ? 33.488 18.013 -12.270 1.00 91.50 277 ASP A N 1
ATOM 2092 C CA . ASP A 1 277 ? 34.013 17.802 -10.914 1.00 91.50 277 ASP A CA 1
ATOM 2093 C C . ASP A 1 277 ? 33.374 18.749 -9.884 1.00 91.50 277 ASP A C 1
ATOM 2095 O O . ASP A 1 277 ? 33.064 18.336 -8.762 1.00 91.50 277 ASP A O 1
ATOM 2099 N N . ASP A 1 278 ? 33.111 20.002 -10.269 1.00 92.38 278 ASP A N 1
ATOM 2100 C CA . ASP A 1 278 ? 32.442 20.985 -9.411 1.00 92.38 278 ASP A CA 1
ATOM 2101 C C . ASP A 1 278 ? 30.984 20.587 -9.151 1.00 92.38 278 ASP A C 1
ATOM 2103 O O . ASP A 1 278 ? 30.501 20.687 -8.021 1.00 92.38 278 ASP A O 1
ATOM 2107 N N . VAL A 1 279 ? 30.291 20.080 -10.178 1.00 91.56 279 VAL A N 1
ATOM 2108 C CA . VAL A 1 279 ? 28.921 19.557 -10.065 1.00 91.56 279 VAL A CA 1
ATOM 2109 C C . VAL A 1 279 ? 28.882 18.332 -9.154 1.00 91.56 279 VAL A C 1
ATOM 2111 O O . VAL A 1 279 ? 28.053 18.274 -8.244 1.00 91.56 279 VAL A O 1
ATOM 2114 N N . ILE A 1 280 ? 29.792 17.371 -9.341 1.00 89.56 280 ILE A N 1
ATOM 2115 C CA . ILE A 1 280 ? 29.886 16.172 -8.496 1.00 89.56 280 ILE A CA 1
ATOM 2116 C C . ILE A 1 280 ? 30.143 16.565 -7.042 1.00 89.56 280 ILE A C 1
ATOM 2118 O O . ILE A 1 280 ? 29.489 16.042 -6.131 1.00 89.56 280 ILE A O 1
ATOM 2122 N N . LYS A 1 281 ? 31.061 17.509 -6.813 1.00 93.62 281 LYS A N 1
ATOM 2123 C CA . LYS A 1 281 ? 31.350 18.030 -5.479 1.00 93.62 281 LYS A CA 1
ATOM 2124 C C . LYS A 1 281 ? 30.117 18.696 -4.866 1.00 93.62 281 LYS A C 1
ATOM 2126 O O . LYS A 1 281 ? 29.749 18.341 -3.751 1.00 93.62 281 LYS A O 1
ATOM 2131 N N . ALA A 1 282 ? 29.430 19.574 -5.594 1.00 93.38 282 ALA A N 1
ATOM 2132 C CA . ALA A 1 282 ? 28.225 20.248 -5.111 1.00 93.38 282 ALA A CA 1
ATOM 2133 C C . ALA A 1 282 ? 27.089 19.268 -4.771 1.00 93.38 282 ALA A C 1
ATOM 2135 O O . ALA A 1 282 ? 26.455 19.392 -3.726 1.00 93.38 282 ALA A O 1
ATOM 2136 N N . VAL A 1 283 ? 26.858 18.250 -5.606 1.00 91.94 283 VAL A N 1
ATOM 2137 C CA . VAL A 1 283 ? 25.858 17.202 -5.335 1.00 91.94 283 VAL A CA 1
ATOM 2138 C C . VAL A 1 283 ? 26.246 16.365 -4.112 1.00 91.94 283 VAL A C 1
ATOM 2140 O O . VAL A 1 283 ? 25.384 16.006 -3.308 1.00 91.94 283 VAL A O 1
ATOM 2143 N N . THR A 1 284 ? 27.535 16.070 -3.940 1.00 91.56 284 THR A N 1
ATOM 2144 C CA . THR A 1 284 ? 28.048 15.345 -2.767 1.00 91.56 284 THR A CA 1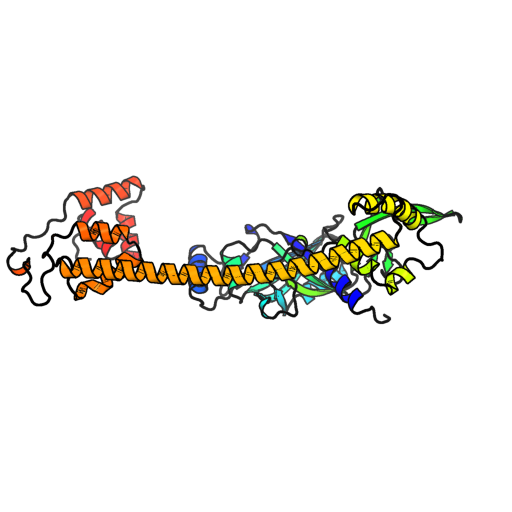
ATOM 2145 C C . THR A 1 284 ? 27.878 16.166 -1.489 1.00 91.56 284 THR A C 1
ATOM 2147 O O . THR A 1 284 ? 27.385 15.639 -0.489 1.00 91.56 284 THR A O 1
ATOM 2150 N N . ASP A 1 285 ? 28.202 17.459 -1.544 1.00 92.88 285 ASP A N 1
ATOM 2151 C CA . ASP A 1 285 ? 28.034 18.407 -0.442 1.00 92.88 285 ASP A CA 1
ATOM 2152 C C . ASP A 1 285 ? 26.540 18.526 -0.065 1.00 92.88 285 ASP A C 1
ATOM 2154 O O . ASP A 1 285 ? 26.187 18.368 1.104 1.00 92.88 285 ASP A O 1
ATOM 2158 N N . LEU A 1 286 ? 25.636 18.665 -1.049 1.00 93.31 286 LEU A N 1
ATOM 2159 C CA . LEU A 1 286 ? 24.179 18.676 -0.833 1.00 93.31 286 LEU A CA 1
ATOM 2160 C C . LEU A 1 286 ? 23.656 17.376 -0.218 1.00 93.31 286 LEU A C 1
ATOM 2162 O O . LEU A 1 286 ? 22.789 17.402 0.656 1.00 93.31 286 LEU A O 1
ATOM 2166 N N . LYS A 1 287 ? 24.166 16.221 -0.658 1.00 90.88 287 LYS A N 1
ATOM 2167 C CA . LYS A 1 287 ? 23.793 14.926 -0.080 1.00 90.88 287 LYS A CA 1
ATOM 2168 C C . LYS A 1 287 ? 24.219 14.839 1.387 1.00 90.88 287 LYS A C 1
ATOM 2170 O O . LYS A 1 287 ? 23.427 14.396 2.216 1.00 90.88 287 LYS A O 1
ATOM 2175 N N . SER A 1 288 ? 25.433 15.286 1.706 1.00 93.06 288 SER A N 1
ATOM 2176 C CA . SER A 1 288 ? 25.944 15.325 3.080 1.00 93.06 288 SER A CA 1
ATOM 2177 C C . SER A 1 288 ? 25.144 16.285 3.969 1.00 93.06 288 SER A C 1
ATOM 2179 O O . SER A 1 288 ? 24.825 15.944 5.112 1.00 93.06 288 SER A O 1
ATOM 2181 N N . ASP A 1 289 ? 24.782 17.465 3.455 1.00 93.50 289 ASP A N 1
ATOM 2182 C CA . ASP A 1 289 ? 23.937 18.425 4.173 1.00 93.50 289 ASP A CA 1
ATOM 2183 C C . ASP A 1 289 ? 22.539 17.849 4.425 1.00 93.50 289 ASP A C 1
ATOM 2185 O O . ASP A 1 289 ? 22.082 17.805 5.566 1.00 93.50 289 ASP A O 1
ATOM 2189 N N . ARG A 1 290 ? 21.901 17.268 3.400 1.00 93.12 290 ARG A N 1
ATOM 2190 C CA . ARG A 1 290 ? 20.616 16.568 3.541 1.00 93.12 290 ARG A CA 1
ATOM 2191 C C . ARG A 1 290 ? 20.679 15.481 4.614 1.00 93.12 290 ARG A C 1
ATOM 2193 O O . ARG A 1 290 ? 19.798 15.415 5.467 1.00 93.12 290 ARG A O 1
ATOM 2200 N N . ASP A 1 291 ? 21.704 14.632 4.592 1.00 89.88 291 ASP A N 1
ATOM 2201 C CA . ASP A 1 291 ? 21.855 13.550 5.570 1.00 89.88 291 ASP A CA 1
ATOM 2202 C C . ASP A 1 291 ? 22.076 14.096 6.998 1.00 89.88 291 ASP A C 1
ATOM 2204 O O . ASP A 1 291 ? 21.639 13.482 7.975 1.00 89.88 291 ASP A O 1
ATOM 2208 N N . THR A 1 292 ? 22.698 15.271 7.133 1.00 95.75 292 THR A N 1
ATOM 2209 C CA . THR A 1 292 ? 22.825 15.995 8.409 1.00 95.75 292 THR A CA 1
ATOM 2210 C C . THR A 1 292 ? 21.475 16.549 8.865 1.00 95.75 292 THR A C 1
ATOM 2212 O O . THR A 1 292 ? 21.065 16.297 9.998 1.00 95.75 292 THR A O 1
ATOM 2215 N N . LYS A 1 293 ? 20.728 17.208 7.973 1.00 93.38 293 LYS A N 1
ATOM 2216 C CA . LYS A 1 293 ? 19.394 17.757 8.255 1.00 93.38 293 LYS A CA 1
ATOM 2217 C C . LYS A 1 293 ? 18.382 16.684 8.642 1.00 93.38 293 LYS A C 1
ATOM 2219 O O . LYS A 1 293 ? 17.579 16.906 9.542 1.00 93.38 293 LYS A O 1
ATOM 2224 N N . VAL A 1 294 ? 18.448 15.499 8.035 1.00 89.81 294 VAL A N 1
ATOM 2225 C CA . VAL A 1 294 ? 17.614 14.348 8.426 1.00 89.81 294 VAL A CA 1
ATOM 2226 C C . VAL A 1 294 ? 17.899 13.915 9.869 1.00 89.81 294 VAL A C 1
ATOM 2228 O O . VAL A 1 294 ? 16.965 13.614 10.611 1.00 89.81 294 VAL A O 1
ATOM 2231 N N . LYS A 1 295 ? 19.167 13.916 10.303 1.00 94.94 295 LYS A N 1
ATOM 2232 C CA . LYS A 1 295 ? 19.526 13.608 11.698 1.00 94.94 295 LYS A CA 1
ATOM 2233 C C . LYS A 1 295 ? 19.048 14.694 12.660 1.00 94.94 295 LYS A C 1
ATOM 2235 O O . LYS A 1 295 ? 18.517 14.361 13.715 1.00 94.94 295 LYS A O 1
ATOM 2240 N N . GLU A 1 296 ? 19.213 15.966 12.300 1.00 96.12 296 GLU A N 1
ATOM 2241 C CA . GLU A 1 296 ? 18.709 17.098 13.092 1.00 96.12 296 GLU A CA 1
ATOM 2242 C C . GLU A 1 296 ? 17.183 17.035 13.255 1.00 96.12 296 GLU A C 1
ATOM 2244 O O . GLU A 1 296 ? 16.683 17.191 14.368 1.00 96.12 296 GLU A O 1
ATOM 2249 N N . LEU A 1 297 ? 16.449 16.728 12.179 1.00 92.50 297 LEU A N 1
ATOM 2250 C CA . LEU A 1 297 ? 14.995 16.561 12.213 1.00 92.50 297 LEU A CA 1
ATOM 2251 C C . LEU A 1 297 ? 14.578 15.414 13.143 1.00 92.50 297 LEU A C 1
ATOM 2253 O O . LEU A 1 297 ? 13.700 15.597 13.979 1.00 92.50 297 LEU A O 1
ATOM 2257 N N . ALA A 1 298 ? 15.254 14.264 13.067 1.00 91.12 298 ALA A N 1
ATOM 2258 C CA . ALA A 1 298 ? 14.973 13.133 13.951 1.00 91.12 298 ALA A CA 1
ATOM 2259 C C . ALA A 1 298 ? 15.198 13.468 15.440 1.00 91.12 298 ALA A C 1
ATOM 2261 O O . ALA A 1 298 ? 14.453 13.001 16.302 1.00 91.12 298 ALA A O 1
ATOM 2262 N N . ILE A 1 299 ? 16.209 14.290 15.753 1.00 95.06 299 ILE A N 1
ATOM 2263 C CA . ILE A 1 299 ? 16.452 14.784 17.118 1.00 95.06 299 ILE A CA 1
ATOM 2264 C C . ILE A 1 299 ? 15.318 15.721 17.556 1.00 95.06 299 ILE A C 1
ATOM 2266 O O . ILE A 1 299 ? 14.789 15.557 18.657 1.00 95.06 299 ILE A O 1
ATOM 2270 N N . ALA A 1 300 ? 14.917 16.662 16.699 1.00 93.62 300 ALA A N 1
ATOM 2271 C CA . ALA A 1 300 ? 13.830 17.594 16.987 1.00 93.62 300 ALA A CA 1
ATOM 2272 C C . ALA A 1 300 ? 12.487 16.873 17.204 1.00 93.62 300 ALA A C 1
ATOM 2274 O O . ALA A 1 300 ? 11.761 17.197 18.144 1.00 93.62 300 ALA A O 1
ATOM 2275 N N . ASP A 1 301 ? 12.177 15.850 16.405 1.00 88.75 301 ASP A N 1
ATOM 2276 C CA . ASP A 1 301 ? 10.965 15.036 16.562 1.00 88.75 301 ASP A CA 1
ATOM 2277 C C . ASP A 1 301 ? 10.963 14.253 17.884 1.00 88.75 301 ASP A C 1
ATOM 2279 O O . ASP A 1 301 ? 9.938 14.166 18.574 1.00 88.75 301 ASP A O 1
ATOM 2283 N N . ALA A 1 302 ? 12.122 13.721 18.289 1.00 93.56 302 ALA A N 1
ATOM 2284 C CA . ALA A 1 302 ? 12.279 13.061 19.581 1.00 93.56 302 ALA A CA 1
ATOM 2285 C C . ALA A 1 302 ? 12.077 14.042 20.751 1.00 93.56 302 ALA A C 1
ATOM 2287 O O . ALA A 1 302 ? 11.411 13.712 21.739 1.00 93.56 302 ALA A O 1
ATOM 2288 N N . GLU A 1 303 ? 12.601 15.264 20.639 1.00 96.06 303 GLU A N 1
ATOM 2289 C CA . GLU A 1 303 ? 12.407 16.316 21.639 1.00 96.06 303 GLU A CA 1
ATOM 2290 C C . GLU A 1 303 ? 10.947 16.783 21.707 1.00 96.06 303 GLU A C 1
ATOM 2292 O O . GLU A 1 303 ? 10.385 16.888 22.799 1.00 96.06 303 GLU A O 1
ATOM 2297 N N . ASN A 1 304 ? 10.290 16.966 20.562 1.00 90.88 304 ASN A N 1
ATOM 2298 C CA . ASN A 1 304 ? 8.881 17.341 20.496 1.00 90.88 304 ASN A CA 1
ATOM 2299 C C . ASN A 1 304 ? 7.969 16.259 21.105 1.00 90.88 304 ASN A C 1
ATOM 2301 O O . ASN A 1 304 ? 7.030 16.562 21.846 1.00 90.88 304 ASN A O 1
ATOM 2305 N N . THR A 1 305 ? 8.294 14.982 20.878 1.00 91.88 305 THR A N 1
ATOM 2306 C CA . THR A 1 305 ? 7.612 13.845 21.519 1.00 91.88 305 THR A CA 1
ATOM 2307 C C . THR A 1 305 ? 7.757 13.904 23.042 1.00 91.88 305 THR A C 1
ATOM 2309 O O . THR A 1 305 ? 6.777 13.755 23.776 1.00 91.88 305 THR A O 1
ATOM 2312 N N . LYS A 1 306 ? 8.968 14.187 23.539 1.00 95.81 306 LYS A N 1
ATOM 2313 C CA . LYS A 1 306 ? 9.240 14.335 24.975 1.00 95.81 306 LYS A CA 1
ATOM 2314 C C . LYS A 1 306 ? 8.484 15.521 25.584 1.00 95.81 306 LYS A C 1
ATOM 2316 O O . LYS A 1 306 ? 7.880 15.372 26.644 1.00 95.81 306 LYS A O 1
ATOM 2321 N N . LEU A 1 307 ? 8.496 16.681 24.928 1.00 95.19 307 LEU A N 1
ATOM 2322 C CA . LEU A 1 307 ? 7.778 17.874 25.385 1.00 95.19 307 LEU A CA 1
ATOM 2323 C C . LEU A 1 307 ? 6.265 17.645 25.409 1.00 95.19 307 LEU A C 1
ATOM 2325 O O . LEU A 1 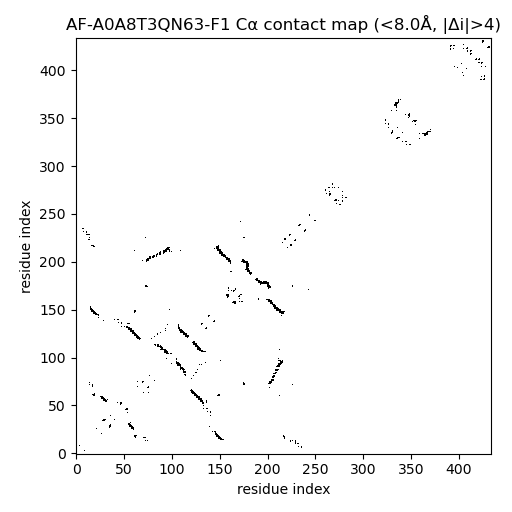307 ? 5.613 18.006 26.387 1.00 95.19 307 LEU A O 1
ATOM 2329 N N . SER A 1 308 ? 5.717 16.972 24.397 1.00 92.88 308 SER A N 1
ATOM 2330 C CA . SER A 1 308 ? 4.297 16.607 24.352 1.00 92.88 308 SER A CA 1
ATOM 2331 C C . SER A 1 308 ? 3.901 15.717 25.535 1.00 92.88 308 SER A C 1
ATOM 2333 O O . SER A 1 308 ? 2.888 15.969 26.186 1.00 92.88 308 SER A O 1
ATOM 2335 N N . ALA A 1 309 ? 4.735 14.733 25.892 1.00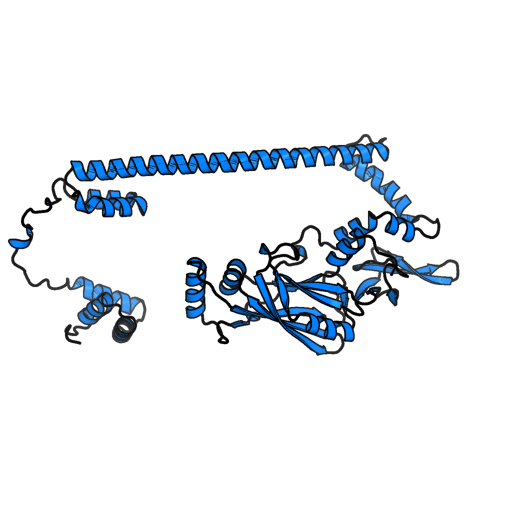 94.50 309 ALA A N 1
ATOM 2336 C CA . ALA A 1 309 ? 4.506 13.894 27.070 1.00 94.50 309 ALA A CA 1
ATOM 2337 C C . ALA A 1 309 ? 4.558 14.689 28.393 1.00 94.50 309 ALA A C 1
ATOM 2339 O O . ALA A 1 309 ? 3.756 14.444 29.299 1.00 94.50 309 ALA A O 1
ATOM 2340 N N . ILE A 1 310 ? 5.470 15.665 28.507 1.00 96.19 310 ILE A N 1
ATOM 2341 C CA . ILE A 1 310 ? 5.559 16.560 29.674 1.00 96.19 310 ILE A CA 1
ATOM 2342 C C . ILE A 1 310 ? 4.295 17.421 29.789 1.00 96.19 310 ILE A C 1
ATOM 2344 O O . ILE A 1 310 ? 3.723 17.517 30.874 1.00 96.19 310 ILE A O 1
ATOM 2348 N N . VAL A 1 311 ? 3.833 18.009 28.681 1.00 94.50 311 VAL A N 1
ATOM 2349 C CA . VAL A 1 311 ? 2.615 18.833 28.647 1.00 94.50 311 VAL A CA 1
ATOM 2350 C C . VAL A 1 311 ? 1.389 18.017 29.051 1.00 94.50 311 VAL A C 1
ATOM 2352 O O . VAL A 1 311 ? 0.611 18.474 29.886 1.00 94.50 311 VAL A O 1
ATOM 2355 N N . GLU A 1 312 ? 1.226 16.800 28.532 1.00 94.00 312 GLU A N 1
ATOM 2356 C CA . GLU A 1 312 ? 0.101 15.938 28.917 1.00 94.00 312 GLU A CA 1
ATOM 2357 C C . GLU A 1 312 ? 0.156 15.526 30.394 1.00 94.00 312 GLU A C 1
ATOM 2359 O O . GLU A 1 312 ? -0.869 15.542 31.080 1.00 94.00 312 GLU A O 1
ATOM 2364 N N . THR A 1 313 ? 1.351 15.255 30.928 1.00 95.94 313 THR A N 1
ATOM 2365 C CA . THR A 1 313 ? 1.542 14.984 32.364 1.00 95.94 313 THR A CA 1
ATOM 2366 C C . THR A 1 313 ? 1.165 16.197 33.220 1.00 95.94 313 THR A C 1
ATOM 2368 O O . THR A 1 313 ? 0.488 16.059 34.243 1.00 95.94 313 THR A O 1
ATOM 2371 N N . HIS A 1 314 ? 1.560 17.401 32.796 1.00 95.19 314 HIS A N 1
ATOM 2372 C CA . HIS A 1 314 ? 1.218 18.639 33.491 1.00 95.19 314 HIS A CA 1
ATOM 2373 C C . HIS A 1 314 ? -0.295 18.888 33.471 1.00 95.19 314 HIS A C 1
ATOM 2375 O O . HIS A 1 314 ? -0.897 19.054 34.528 1.00 95.19 314 HIS A O 1
ATOM 2381 N N . ARG A 1 315 ? -0.934 18.766 32.300 1.00 94.25 315 ARG A N 1
ATOM 2382 C CA . ARG A 1 315 ? -2.394 18.870 32.143 1.00 94.25 315 ARG A CA 1
ATOM 2383 C C . ARG A 1 315 ? -3.153 17.841 32.974 1.00 94.25 315 ARG A C 1
ATOM 2385 O O . ARG A 1 315 ? -4.222 18.137 33.498 1.00 94.25 315 ARG A O 1
ATOM 2392 N N . ALA A 1 316 ? -2.656 16.608 33.076 1.00 93.44 316 ALA A N 1
ATOM 2393 C CA . ALA A 1 316 ? -3.254 15.590 33.938 1.00 93.44 316 ALA A CA 1
ATOM 2394 C C . ALA A 1 316 ? -3.152 15.974 35.425 1.00 93.44 316 ALA A C 1
ATOM 2396 O O . ALA A 1 316 ? -4.114 15.800 36.171 1.00 93.44 316 ALA A O 1
ATOM 2397 N N . THR A 1 317 ? -2.018 16.547 35.836 1.00 96.31 317 THR A N 1
ATOM 2398 C CA . THR A 1 317 ? -1.795 17.019 37.211 1.00 96.31 317 THR A CA 1
ATOM 2399 C C . THR A 1 317 ? -2.702 18.199 37.559 1.00 96.31 317 THR A C 1
ATOM 2401 O O . THR A 1 317 ? -3.354 18.171 38.600 1.00 96.31 317 THR A O 1
ATOM 2404 N N . GLU A 1 318 ? -2.797 19.200 36.679 1.00 96.94 318 GLU A N 1
ATOM 2405 C CA . GLU A 1 318 ? -3.693 20.351 36.855 1.00 96.94 318 GLU A CA 1
ATOM 2406 C C . GLU A 1 318 ? -5.161 19.916 36.919 1.00 96.94 318 GLU A C 1
ATOM 2408 O O . GLU A 1 318 ? -5.866 20.276 37.859 1.00 96.94 318 GLU A O 1
ATOM 2413 N N . ARG A 1 319 ? -5.607 19.058 35.986 1.00 94.94 319 ARG A N 1
ATOM 2414 C CA . ARG A 1 319 ? -6.979 18.522 35.995 1.00 94.94 319 ARG A CA 1
ATOM 2415 C C . ARG A 1 319 ? -7.308 17.793 37.294 1.00 94.94 319 ARG A C 1
ATOM 2417 O O . ARG A 1 319 ? -8.400 17.979 37.824 1.00 94.94 319 ARG A O 1
ATOM 2424 N N . LYS A 1 320 ? -6.375 16.990 37.814 1.00 96.62 320 LYS A N 1
ATOM 2425 C CA . LYS A 1 320 ? -6.554 16.282 39.085 1.00 96.62 320 LYS A CA 1
ATOM 2426 C C . LYS A 1 320 ? -6.644 17.248 40.269 1.00 96.62 320 LYS A C 1
ATOM 2428 O O . LYS A 1 320 ? -7.511 17.075 41.117 1.00 96.62 320 LYS A O 1
ATOM 2433 N N . ALA A 1 321 ? -5.794 18.273 40.314 1.00 97.50 321 ALA A N 1
ATOM 2434 C CA . ALA A 1 321 ? -5.850 19.293 41.360 1.00 97.50 321 ALA A CA 1
ATOM 2435 C C . ALA A 1 321 ? -7.179 20.074 41.333 1.00 97.50 321 ALA A C 1
ATOM 2437 O O . ALA A 1 321 ? -7.769 20.329 42.384 1.00 97.50 321 ALA A O 1
ATOM 2438 N N . ASP A 1 322 ? -7.677 20.406 40.140 1.00 97.50 322 ASP A N 1
ATOM 2439 C CA . ASP A 1 322 ? -8.977 21.056 39.955 1.00 97.50 322 ASP A CA 1
ATOM 2440 C C . ASP A 1 322 ? -10.148 20.160 40.382 1.00 97.50 322 ASP A C 1
ATOM 2442 O O . ASP A 1 322 ? -11.086 20.634 41.026 1.00 97.50 322 ASP A O 1
ATOM 2446 N N . GLU A 1 323 ? -10.097 18.870 40.046 1.00 98.19 323 GLU A N 1
ATOM 2447 C CA . GLU A 1 323 ? -11.072 17.868 40.486 1.00 98.19 323 GLU A CA 1
ATOM 2448 C C . GLU A 1 323 ? -11.075 17.726 42.016 1.00 98.19 323 GLU A C 1
ATOM 2450 O O . GLU A 1 323 ? -12.134 17.804 42.642 1.00 98.19 323 GLU A O 1
ATOM 2455 N N . ASP A 1 324 ? -9.897 17.574 42.629 1.00 98.06 324 ASP A N 1
ATOM 2456 C CA . ASP A 1 324 ? -9.741 17.462 44.082 1.00 98.06 324 ASP A CA 1
ATOM 2457 C C . ASP A 1 324 ? -10.308 18.690 44.797 1.00 98.06 324 ASP A C 1
ATOM 2459 O O . ASP A 1 324 ? -11.045 18.558 45.778 1.00 98.06 324 ASP A O 1
ATOM 2463 N N . LYS A 1 325 ? -10.028 19.888 44.272 1.00 98.19 325 LYS A N 1
ATOM 2464 C CA . LYS A 1 325 ? -10.593 21.138 44.783 1.00 98.19 325 LYS A CA 1
ATOM 2465 C C . LYS A 1 325 ? -12.116 21.171 44.642 1.00 98.19 325 LYS A C 1
ATOM 2467 O O . LYS A 1 325 ? -12.807 21.486 45.606 1.00 98.19 325 LYS A O 1
ATOM 2472 N N . PHE A 1 326 ? -12.647 20.810 43.473 1.00 98.31 326 PHE A N 1
ATOM 2473 C CA . PHE A 1 326 ? -14.089 20.766 43.218 1.00 98.31 326 PHE A CA 1
ATOM 2474 C C . PHE A 1 326 ? -14.824 19.851 44.209 1.00 98.31 326 PHE A C 1
ATOM 2476 O O . PHE A 1 326 ? -15.828 20.254 44.802 1.00 98.31 326 PHE A O 1
ATOM 2483 N N . VAL A 1 327 ? -14.311 18.639 44.425 1.00 98.06 327 VAL A N 1
ATOM 2484 C CA . VAL A 1 327 ? -14.879 17.669 45.370 1.00 98.06 327 VAL A CA 1
ATOM 2485 C C . VAL A 1 327 ? -14.750 18.158 46.811 1.00 98.06 327 VAL A C 1
ATOM 2487 O O . VAL A 1 327 ? -15.706 18.058 47.583 1.00 98.06 327 VAL A O 1
ATOM 2490 N N . HIS A 1 328 ? -13.598 18.718 47.182 1.00 97.94 328 HIS A N 1
ATOM 2491 C CA . HIS A 1 328 ? -13.376 19.265 48.518 1.00 97.94 328 HIS A CA 1
ATOM 2492 C C . HIS A 1 328 ? -14.356 20.404 48.847 1.00 97.94 328 HIS A C 1
ATOM 2494 O O . HIS A 1 328 ? -14.972 20.404 49.917 1.00 97.94 328 HIS A O 1
ATOM 2500 N N . ASP A 1 329 ? -14.563 21.338 47.918 1.00 97.62 329 ASP A N 1
ATOM 2501 C CA . ASP A 1 329 ? -15.518 22.442 48.063 1.00 97.62 329 ASP A CA 1
ATOM 2502 C C . ASP A 1 329 ? -16.969 21.921 48.155 1.00 97.62 329 ASP A C 1
ATOM 2504 O O . ASP A 1 329 ? -17.791 22.414 48.937 1.00 97.62 329 ASP A O 1
ATOM 2508 N N . ALA A 1 330 ? -17.299 20.870 47.398 1.00 97.12 330 ALA A N 1
ATOM 2509 C CA . ALA A 1 330 ? -18.609 20.223 47.439 1.00 97.12 330 ALA A CA 1
ATOM 2510 C C . ALA A 1 330 ? -18.890 19.529 48.787 1.00 97.12 330 ALA A C 1
ATOM 2512 O O . ALA A 1 330 ? -20.002 19.639 49.319 1.00 97.12 330 ALA A O 1
ATOM 2513 N N . LEU A 1 331 ? -17.890 18.834 49.341 1.00 96.25 331 LEU A N 1
ATOM 2514 C CA . LEU A 1 331 ? -17.964 18.164 50.642 1.00 96.25 331 LEU A CA 1
ATOM 2515 C C . LEU A 1 331 ? -18.043 19.178 51.786 1.00 96.25 331 LEU A C 1
ATOM 2517 O O . LEU A 1 331 ? -18.918 19.074 52.643 1.00 96.25 331 LEU A O 1
ATOM 2521 N N . SER A 1 332 ? -17.160 20.180 51.788 1.00 95.50 332 SER A N 1
ATOM 2522 C CA . SER A 1 332 ? -17.091 21.192 52.851 1.00 95.50 332 SER A CA 1
ATOM 2523 C C . SER A 1 332 ? -18.350 22.062 52.923 1.00 95.50 332 SER A C 1
ATOM 2525 O O . SER A 1 332 ? -18.778 22.440 54.010 1.00 95.50 332 SER A O 1
ATOM 2527 N N . SER A 1 333 ? -19.004 22.316 51.785 1.00 96.50 333 SER A N 1
ATOM 2528 C CA . SER A 1 333 ? -20.297 23.013 51.727 1.00 96.50 333 SER A CA 1
ATOM 2529 C C . SER A 1 333 ? -21.513 22.127 52.044 1.00 96.50 333 SER A C 1
ATOM 2531 O O . SER A 1 333 ? -22.650 22.610 52.023 1.00 96.50 333 SER A O 1
ATOM 2533 N N . GLY A 1 334 ? -21.314 20.829 52.303 1.00 95.81 334 GLY A N 1
ATOM 2534 C CA . GLY A 1 334 ? -22.392 19.874 52.570 1.00 95.81 334 GLY A CA 1
ATOM 2535 C C . GLY A 1 334 ? -23.355 19.689 51.392 1.00 95.81 334 GLY A C 1
ATOM 2536 O O . GLY A 1 334 ? -24.533 19.401 51.596 1.00 95.81 334 GLY A O 1
ATOM 2537 N N . ARG A 1 335 ? -22.900 19.920 50.152 1.00 95.88 335 ARG A N 1
ATOM 2538 C CA . ARG A 1 335 ? -23.702 19.686 48.932 1.00 95.88 335 ARG A CA 1
ATOM 2539 C C . ARG A 1 335 ? -23.647 18.233 48.469 1.00 95.88 335 ARG A C 1
ATOM 2541 O O . ARG A 1 335 ? -24.543 17.773 47.754 1.00 95.88 335 ARG A O 1
ATOM 2548 N N . ILE A 1 336 ? -22.600 17.515 48.859 1.00 95.94 336 ILE A N 1
ATOM 2549 C CA . ILE A 1 336 ? -22.424 16.084 48.607 1.00 95.94 336 ILE A CA 1
ATOM 2550 C C . ILE A 1 336 ? -21.956 15.405 49.896 1.00 95.94 336 ILE A C 1
ATOM 2552 O O . ILE A 1 336 ? -21.349 16.048 50.754 1.00 95.94 336 ILE A O 1
ATOM 2556 N N . THR A 1 337 ? -22.252 14.118 50.050 1.00 94.62 337 THR A N 1
ATOM 2557 C CA . THR A 1 337 ? -21.706 13.299 51.139 1.00 94.62 337 THR A CA 1
ATOM 2558 C C . THR A 1 337 ? -20.397 12.637 50.711 1.00 94.62 337 THR A C 1
ATOM 2560 O O . THR A 1 337 ? -20.092 12.556 49.523 1.00 94.62 337 THR A O 1
ATOM 2563 N N . LYS A 1 338 ? -19.641 12.081 51.667 1.00 94.31 338 LYS A N 1
ATOM 2564 C CA . LYS A 1 338 ? -18.444 11.278 51.361 1.00 94.31 338 LYS A CA 1
ATOM 2565 C C . LYS A 1 338 ? -18.756 10.062 50.476 1.00 94.31 338 LYS A C 1
ATOM 2567 O O . LYS A 1 338 ? -17.913 9.663 49.687 1.00 94.31 338 LYS A O 1
ATOM 2572 N N . ALA A 1 339 ? -19.965 9.506 50.582 1.00 93.38 339 ALA A N 1
ATOM 2573 C CA . ALA A 1 339 ? -20.409 8.386 49.753 1.00 93.38 339 ALA A CA 1
ATOM 2574 C C . ALA A 1 339 ? -20.688 8.785 48.292 1.00 93.38 339 ALA A C 1
ATOM 2576 O O . ALA A 1 339 ? -20.707 7.921 47.424 1.00 93.38 339 ALA A O 1
ATOM 2577 N N . ASP A 1 340 ? -20.893 10.077 48.015 1.00 94.81 340 ASP A N 1
ATOM 2578 C CA . ASP A 1 340 ? -21.128 10.581 46.660 1.00 94.81 340 ASP A CA 1
ATOM 2579 C C . ASP A 1 340 ? -19.822 10.932 45.918 1.00 94.81 340 ASP A C 1
ATOM 2581 O O . ASP A 1 340 ? -19.877 11.279 44.740 1.00 94.81 340 ASP A O 1
ATOM 2585 N N . GLU A 1 341 ? -18.664 10.906 46.591 1.00 96.44 341 GLU A N 1
ATOM 2586 C CA . GLU A 1 341 ? -17.400 11.441 46.064 1.00 96.44 341 GLU A CA 1
ATOM 2587 C C . GLU A 1 341 ? -17.025 10.851 44.701 1.00 96.44 341 GLU A C 1
ATOM 2589 O O . GLU A 1 341 ? -16.838 11.613 43.751 1.00 96.44 341 GLU A O 1
ATOM 2594 N N . ASP A 1 342 ? -16.994 9.524 44.581 1.00 96.44 342 ASP A N 1
ATOM 2595 C CA . ASP A 1 342 ? -16.583 8.841 43.349 1.00 96.44 342 ASP A CA 1
ATOM 2596 C C . ASP A 1 342 ? -17.497 9.205 42.168 1.00 96.44 342 ASP A C 1
ATOM 2598 O O . ASP A 1 342 ? -17.026 9.527 41.082 1.00 96.44 342 ASP A O 1
ATOM 2602 N N . VAL A 1 343 ? -18.813 9.290 42.400 1.00 96.31 343 VAL A N 1
ATOM 2603 C CA . VAL A 1 343 ? -19.793 9.665 41.365 1.00 96.31 343 VAL A CA 1
ATOM 2604 C C . VAL A 1 343 ? -19.547 11.085 40.849 1.00 96.31 343 VAL A C 1
ATOM 2606 O O . VAL A 1 343 ? -19.702 11.358 39.656 1.00 96.31 343 VAL A O 1
ATOM 2609 N N . TRP A 1 344 ? -19.183 12.014 41.735 1.00 97.31 344 TRP A N 1
ATOM 2610 C CA . TRP A 1 344 ? -18.892 13.392 41.341 1.00 97.31 344 TRP A CA 1
ATOM 2611 C C . TRP A 1 344 ? -17.524 13.543 40.683 1.00 97.31 344 TRP A C 1
ATOM 2613 O O . TRP A 1 344 ? -17.406 14.375 39.783 1.00 97.31 344 TRP A O 1
ATOM 2623 N N . ARG A 1 345 ? -16.532 12.736 41.075 1.00 97.94 345 ARG A N 1
ATOM 2624 C CA . ARG A 1 345 ? -15.234 12.643 40.391 1.00 97.94 345 ARG A CA 1
ATOM 2625 C C . ARG A 1 345 ? -15.404 12.132 38.968 1.00 97.94 345 ARG A C 1
ATOM 2627 O O . ARG A 1 345 ? -15.004 12.823 38.035 1.00 97.94 345 ARG A O 1
ATOM 2634 N N . ASP A 1 346 ? -16.117 11.026 38.788 1.00 96.44 346 ASP A N 1
ATOM 2635 C CA . ASP A 1 346 ? -16.418 10.458 37.469 1.00 96.44 346 ASP A CA 1
ATOM 2636 C C . ASP A 1 346 ? -17.180 11.455 36.580 1.00 96.44 346 ASP A C 1
ATOM 2638 O O . ASP A 1 346 ? -16.878 11.644 35.394 1.00 96.44 346 ASP A O 1
ATOM 2642 N N . LEU A 1 347 ? -18.163 12.159 37.153 1.00 96.94 347 LEU A N 1
ATOM 2643 C CA . LEU A 1 347 ? -18.900 13.193 36.429 1.00 96.94 347 LEU A CA 1
ATOM 2644 C C . LEU A 1 347 ? -18.005 14.388 36.058 1.00 96.94 347 LEU A C 1
ATOM 2646 O O . LEU A 1 347 ? -18.157 14.943 34.972 1.00 96.94 347 LEU A O 1
ATOM 2650 N N . TYR A 1 348 ? -17.080 14.794 36.931 1.00 97.31 348 TYR A N 1
ATOM 2651 C CA . TYR A 1 348 ? -16.151 15.892 36.656 1.00 97.31 348 TYR A CA 1
ATOM 2652 C C . TYR A 1 348 ? -15.136 15.519 35.570 1.00 97.31 348 TYR A C 1
ATOM 2654 O O . TYR A 1 348 ? -14.913 16.303 34.646 1.00 97.31 348 TYR A O 1
ATOM 2662 N N . GLN A 1 349 ? -14.575 14.310 35.641 1.00 95.56 349 GLN A N 1
ATOM 2663 C CA . GLN A 1 349 ? -13.632 13.779 34.655 1.00 95.56 349 GLN A CA 1
ATOM 2664 C C . GLN A 1 349 ? -14.271 13.629 33.273 1.00 95.56 349 GLN A C 1
ATOM 2666 O O . GLN A 1 349 ? -13.634 13.931 32.265 1.00 95.56 349 GLN A O 1
ATOM 2671 N N . SER A 1 350 ? -15.538 13.207 33.216 1.00 96.00 350 SER A N 1
ATOM 2672 C CA . SER A 1 350 ? -16.277 13.105 31.954 1.00 96.00 350 SER A CA 1
ATOM 2673 C C . SER A 1 350 ? -16.715 14.467 31.406 1.00 96.00 350 SER A C 1
ATOM 2675 O O . SER A 1 350 ? -16.635 14.688 30.197 1.00 96.00 350 SER A O 1
ATOM 2677 N N . ASN A 1 351 ? -17.185 15.388 32.259 1.00 96.69 351 ASN A N 1
ATOM 2678 C CA . ASN A 1 351 ? -17.586 16.736 31.856 1.00 96.69 351 ASN A CA 1
ATOM 2679 C C . ASN A 1 351 ? -17.620 17.722 33.045 1.00 96.69 351 ASN A C 1
ATOM 2681 O O . ASN A 1 351 ? -18.634 17.863 33.742 1.00 96.69 351 ASN A O 1
ATOM 2685 N N . ALA A 1 352 ? -16.528 18.470 33.227 1.00 97.19 352 ALA A N 1
ATOM 2686 C CA . ALA A 1 352 ? -16.360 19.416 34.331 1.00 97.19 352 ALA A CA 1
ATOM 2687 C C . ALA A 1 352 ? -17.474 20.480 34.410 1.00 97.19 352 ALA A C 1
ATOM 2689 O O . ALA A 1 352 ? -17.960 20.785 35.500 1.00 97.19 352 ALA A O 1
ATOM 2690 N N . ASP A 1 353 ? -17.931 21.021 33.279 1.00 97.19 353 ASP A N 1
ATOM 2691 C CA . ASP A 1 353 ? -18.975 22.055 33.256 1.00 97.19 353 ASP A CA 1
ATOM 2692 C C . ASP A 1 353 ? -20.342 21.503 33.664 1.00 97.19 353 ASP A C 1
ATOM 2694 O O . ASP A 1 353 ? -21.097 22.150 34.399 1.00 97.19 353 ASP A O 1
ATOM 2698 N N . THR A 1 354 ? -20.654 20.275 33.248 1.00 96.94 354 THR A N 1
ATOM 2699 C CA . THR A 1 354 ? -21.875 19.576 33.658 1.00 96.94 354 THR A CA 1
ATOM 2700 C C . THR A 1 354 ? -21.847 19.273 35.150 1.00 96.94 354 THR A C 1
ATOM 2702 O O . THR A 1 354 ? -22.850 19.508 35.832 1.00 96.94 354 THR A O 1
ATOM 2705 N N . ALA A 1 355 ? -20.710 18.807 35.676 1.00 97.25 355 ALA A N 1
ATOM 2706 C CA . ALA A 1 355 ? -20.523 18.591 37.107 1.00 97.25 355 ALA A CA 1
ATOM 2707 C C . ALA A 1 355 ? -20.734 19.896 37.892 1.00 97.25 355 ALA A C 1
ATOM 2709 O O . ALA A 1 355 ? -21.590 19.954 38.777 1.00 97.25 355 ALA A O 1
ATOM 2710 N N . LYS A 1 356 ? -20.056 20.983 37.504 1.00 97.62 356 LYS A N 1
ATOM 2711 C CA . LYS A 1 356 ? -20.209 22.311 38.125 1.00 97.62 356 LYS A CA 1
ATOM 2712 C C . LYS A 1 356 ? -21.657 22.805 38.075 1.00 97.62 356 LYS A C 1
ATOM 2714 O O . LYS A 1 356 ? -22.205 23.215 39.098 1.00 97.62 356 LYS A O 1
ATOM 2719 N N . THR A 1 357 ? -22.316 22.688 36.923 1.00 97.50 357 THR A N 1
ATOM 2720 C CA . THR A 1 357 ? -23.713 23.113 36.729 1.00 97.50 357 THR A CA 1
ATOM 2721 C C . THR A 1 357 ? -24.687 22.308 37.589 1.00 97.50 357 THR A C 1
ATOM 2723 O O . THR A 1 357 ? -25.614 22.871 38.173 1.00 97.50 357 THR A O 1
ATOM 2726 N N . ARG A 1 358 ? -24.509 20.985 37.687 1.00 96.81 358 ARG A N 1
ATOM 2727 C CA . ARG A 1 358 ? -25.364 20.132 38.527 1.00 96.81 358 ARG A CA 1
ATOM 2728 C C . ARG A 1 358 ? -25.123 20.384 40.011 1.00 96.81 358 ARG A C 1
ATOM 2730 O O . ARG A 1 358 ? -26.091 20.451 40.765 1.00 96.81 358 ARG A O 1
ATOM 2737 N N . LEU A 1 359 ? -23.871 20.567 40.424 1.00 97.31 359 LEU A N 1
ATOM 2738 C CA . LEU A 1 359 ? -23.530 20.861 41.813 1.00 97.31 359 LEU A CA 1
ATOM 2739 C C . LEU A 1 359 ? -24.069 22.231 42.250 1.00 97.31 359 LEU A C 1
ATOM 2741 O O . LEU A 1 359 ? -24.529 22.379 43.380 1.00 97.31 359 LEU A O 1
ATOM 2745 N N . ALA A 1 360 ? -24.069 23.227 41.358 1.00 96.50 360 ALA A N 1
ATOM 2746 C CA . ALA A 1 360 ? -24.633 24.551 41.626 1.00 96.50 360 ALA A CA 1
ATOM 2747 C C . ALA A 1 360 ? -26.141 24.525 41.935 1.00 96.50 360 ALA A C 1
ATOM 2749 O O . ALA A 1 360 ? -26.627 25.390 42.657 1.00 96.50 360 ALA A O 1
ATOM 2750 N N . LYS A 1 361 ? -26.874 23.522 41.433 1.00 96.06 361 LYS A N 1
ATOM 2751 C CA . LYS A 1 361 ? -28.308 23.328 41.712 1.00 96.06 361 LYS A CA 1
ATOM 2752 C C . LYS A 1 361 ? -28.583 22.673 43.069 1.00 96.06 361 LYS A C 1
ATOM 2754 O O . LYS A 1 361 ? -29.734 22.651 43.495 1.00 96.06 361 LYS A O 1
ATOM 2759 N N . ARG A 1 362 ? -27.565 22.120 43.741 1.00 95.44 362 ARG A N 1
ATOM 2760 C CA . ARG A 1 362 ? -27.708 21.571 45.094 1.00 95.44 362 ARG A CA 1
ATOM 2761 C C . ARG A 1 362 ? -27.546 22.684 46.127 1.00 95.44 362 ARG A C 1
ATOM 2763 O O . ARG A 1 362 ? -26.534 23.384 46.140 1.00 95.44 362 ARG A O 1
ATOM 2770 N N . THR A 1 363 ? -28.522 22.821 47.020 1.00 94.25 363 THR A N 1
ATOM 2771 C CA . THR A 1 363 ? -28.446 23.764 48.145 1.00 94.25 363 THR A CA 1
ATOM 2772 C C . THR A 1 363 ? -27.339 23.329 49.113 1.00 94.25 363 THR A C 1
ATOM 2774 O O . THR A 1 363 ? -27.151 22.134 49.347 1.00 94.25 363 THR A O 1
ATOM 2777 N N . ALA A 1 364 ? -26.582 24.272 49.678 1.00 93.31 364 ALA A N 1
ATOM 2778 C CA . ALA A 1 364 ? -25.593 23.961 50.714 1.00 93.31 364 ALA A CA 1
ATOM 2779 C C . ALA A 1 364 ? -26.260 23.267 51.918 1.00 93.31 364 ALA A C 1
ATOM 2781 O O . ALA A 1 364 ? -27.377 23.623 52.290 1.00 93.31 364 ALA A O 1
ATOM 2782 N N . GLY A 1 365 ? -25.602 22.253 52.485 1.00 89.25 365 GLY A N 1
ATOM 2783 C CA . GLY A 1 365 ? -26.150 21.422 53.565 1.00 89.25 365 GLY A CA 1
ATOM 2784 C C . GLY A 1 365 ? -27.297 20.478 53.169 1.00 89.25 365 GLY A C 1
ATOM 2785 O O . GLY A 1 365 ? -27.876 19.842 54.044 1.00 89.25 365 GLY A O 1
ATOM 2786 N N . SER A 1 366 ? -27.649 20.369 51.881 1.00 87.12 366 SER A N 1
ATOM 2787 C CA . SER A 1 366 ? -28.713 19.454 51.422 1.00 87.12 366 SER A CA 1
ATOM 2788 C C . SER A 1 366 ? -28.314 17.976 51.448 1.00 87.12 366 SER A C 1
ATOM 2790 O O . SER A 1 366 ? -29.180 17.105 51.348 1.00 87.12 366 SER A O 1
ATOM 2792 N N . ALA A 1 367 ? -27.022 17.674 51.581 1.00 85.31 367 ALA A N 1
ATOM 2793 C CA . ALA A 1 367 ? -26.545 16.309 51.711 1.00 85.31 367 ALA A CA 1
ATOM 2794 C C . ALA A 1 367 ? -26.906 15.764 53.101 1.00 85.31 367 ALA A C 1
ATOM 2796 O O . ALA A 1 367 ? -26.354 16.186 54.117 1.00 85.31 367 ALA A O 1
ATOM 2797 N N . THR A 1 368 ? -27.845 14.821 53.156 1.00 72.31 368 THR A N 1
ATOM 2798 C CA . THR A 1 368 ? -28.208 14.139 54.403 1.00 72.31 368 THR A CA 1
ATOM 2799 C C . THR A 1 368 ? -27.071 13.188 54.793 1.00 72.31 368 THR A C 1
ATOM 2801 O O . THR A 1 368 ? -26.676 12.365 53.965 1.00 72.31 368 THR A O 1
ATOM 2804 N N . PRO A 1 369 ? -26.515 13.269 56.017 1.00 67.25 369 PRO A N 1
ATOM 2805 C CA . PRO A 1 369 ? -25.460 12.362 56.453 1.00 67.25 369 PRO A CA 1
ATOM 2806 C C . PRO A 1 369 ? -25.913 10.904 56.353 1.00 67.25 369 PRO A C 1
ATOM 2808 O O . PRO A 1 369 ? -27.049 10.575 56.699 1.00 67.25 369 PRO A O 1
ATOM 2811 N N . VAL A 1 370 ? -25.017 10.020 55.912 1.00 54.31 370 VAL A N 1
ATOM 2812 C CA . VAL A 1 370 ? -25.266 8.574 55.882 1.00 54.31 370 VAL A CA 1
ATOM 2813 C C . VAL A 1 370 ? -25.606 8.109 57.305 1.00 54.31 370 VAL A C 1
ATOM 2815 O O . VAL A 1 370 ? -24.774 8.213 58.202 1.00 54.31 370 VAL A O 1
ATOM 2818 N N . GLY A 1 371 ? -26.844 7.649 57.518 1.00 54.66 371 GLY A N 1
ATOM 2819 C CA . GLY A 1 371 ? -27.370 7.231 58.827 1.00 54.66 371 GLY A CA 1
ATOM 2820 C C . GLY A 1 371 ? -28.390 8.184 59.467 1.00 54.66 371 GLY A C 1
ATOM 2821 O O . GLY A 1 371 ? -29.040 7.795 60.435 1.00 54.66 371 GLY A O 1
ATOM 2822 N N . ALA A 1 372 ? -28.591 9.392 58.930 1.00 55.19 372 ALA A N 1
ATOM 2823 C CA . ALA A 1 372 ? -29.745 10.210 59.299 1.00 55.19 372 ALA A CA 1
ATOM 2824 C C . ALA A 1 372 ? -31.023 9.591 58.693 1.00 55.19 372 ALA A C 1
ATOM 2826 O O . ALA A 1 372 ? -30.993 9.202 57.519 1.00 55.19 372 ALA A O 1
ATOM 2827 N N . PRO A 1 373 ? -32.135 9.476 59.449 1.00 48.97 373 PRO A N 1
ATOM 2828 C CA . PRO A 1 373 ? -33.398 8.983 58.904 1.00 48.97 373 PRO A CA 1
ATOM 2829 C C . PRO A 1 373 ? -33.762 9.818 57.677 1.00 48.97 373 PRO A C 1
ATOM 2831 O O . PRO A 1 373 ? -33.664 11.050 57.702 1.00 48.97 373 PRO A O 1
ATOM 2834 N N . ARG A 1 374 ? -34.110 9.149 56.573 1.00 48.34 374 ARG A N 1
ATOM 2835 C CA . ARG A 1 374 ? -34.442 9.850 55.335 1.00 48.34 374 ARG A CA 1
ATOM 2836 C C . ARG A 1 374 ? -35.624 10.770 55.630 1.00 48.34 374 ARG A C 1
ATOM 2838 O O . ARG A 1 374 ? -36.646 10.322 56.135 1.00 48.34 374 ARG A O 1
ATOM 2845 N N . GLN A 1 375 ? -35.534 12.042 55.241 1.00 49.66 375 GLN A N 1
ATOM 2846 C CA . GLN A 1 375 ? -36.687 12.954 55.285 1.00 49.66 375 GLN A CA 1
ATOM 2847 C C . GLN A 1 375 ? -37.885 12.451 54.454 1.00 49.66 375 GLN A C 1
ATOM 2849 O O . GLN A 1 375 ? -38.983 12.976 54.598 1.00 49.66 375 GLN A O 1
ATOM 2854 N N . SER A 1 376 ? -37.702 11.428 53.610 1.00 50.25 376 SER A N 1
ATOM 2855 C CA . SER A 1 376 ? -38.797 10.743 52.919 1.00 50.25 376 SER A CA 1
ATOM 2856 C C . SER A 1 376 ? -39.725 9.960 53.848 1.00 50.25 376 SER A C 1
ATOM 2858 O O . SER A 1 376 ? -40.852 9.695 53.453 1.00 50.25 376 SER A O 1
ATOM 2860 N N . ASP A 1 377 ? -39.294 9.603 55.061 1.00 41.94 377 ASP A N 1
ATOM 2861 C CA . ASP A 1 377 ? -40.076 8.727 55.946 1.00 41.94 377 ASP A CA 1
ATOM 2862 C C . ASP A 1 377 ? -41.216 9.471 56.672 1.00 41.94 377 ASP A C 1
ATOM 2864 O O . ASP A 1 377 ? -42.026 8.853 57.360 1.00 41.94 377 ASP A O 1
ATOM 2868 N N . THR A 1 378 ? -41.324 10.794 56.499 1.00 43.66 378 THR A N 1
ATOM 2869 C CA . THR A 1 378 ? -42.427 11.621 57.023 1.00 43.66 378 THR A CA 1
ATOM 2870 C C . THR A 1 378 ? -43.287 12.269 55.938 1.00 43.66 378 THR A C 1
ATOM 2872 O O . THR A 1 378 ? -44.228 12.993 56.267 1.00 43.66 378 THR A O 1
ATOM 2875 N N . VAL A 1 379 ? -43.019 12.003 54.655 1.00 44.09 379 VAL A N 1
ATOM 2876 C CA . VAL A 1 379 ? -43.868 12.482 53.555 1.00 44.09 379 VAL A CA 1
ATOM 2877 C C . VAL A 1 379 ? -44.842 11.359 53.181 1.00 44.09 379 VAL A C 1
ATOM 2879 O O . VAL A 1 379 ? -44.387 10.290 52.775 1.00 44.09 379 VAL A O 1
ATOM 2882 N N . PRO A 1 380 ? -46.169 11.554 53.318 1.00 41.66 380 PRO A N 1
ATOM 2883 C CA . PRO A 1 380 ? -47.154 10.581 52.862 1.00 41.66 380 PRO A CA 1
ATOM 2884 C C . PRO A 1 380 ? -46.901 10.250 51.392 1.00 41.66 380 PRO A C 1
ATOM 2886 O O . PRO A 1 380 ? -46.757 11.154 50.569 1.00 41.66 380 PRO A O 1
ATOM 2889 N N . ILE A 1 381 ? -46.834 8.959 51.068 1.00 41.28 381 ILE A N 1
ATOM 2890 C CA . ILE A 1 381 ? -46.761 8.492 49.685 1.00 41.28 381 ILE A CA 1
ATOM 2891 C C . ILE A 1 381 ? -48.118 8.806 49.044 1.00 41.28 381 ILE A C 1
ATOM 2893 O O . ILE A 1 381 ? -49.045 8.003 49.101 1.00 41.28 381 ILE A O 1
ATOM 2897 N N . GLU A 1 382 ? -48.257 9.997 48.465 1.00 46.38 382 GLU A N 1
ATOM 2898 C CA . GLU A 1 382 ? -49.245 10.214 47.416 1.00 46.38 382 GLU A CA 1
ATOM 2899 C C . GLU A 1 382 ? -48.819 9.364 46.219 1.00 46.38 382 GLU A C 1
ATOM 2901 O O . GLU A 1 382 ? -47.685 9.465 45.742 1.00 46.38 382 GLU A O 1
ATOM 2906 N N . GLU A 1 383 ? -49.720 8.497 45.755 1.00 41.59 383 GLU A N 1
ATOM 2907 C CA . GLU A 1 383 ? -49.576 7.772 44.497 1.00 41.59 383 GLU A CA 1
ATOM 2908 C C . GLU A 1 383 ? -49.204 8.766 43.394 1.00 41.59 383 GLU A C 1
ATOM 2910 O O . GLU A 1 383 ? -50.021 9.562 42.924 1.00 41.59 383 GLU A O 1
ATOM 2915 N N . SER A 1 384 ? -47.927 8.740 43.017 1.00 46.53 384 SER A N 1
ATOM 2916 C CA . SER A 1 384 ? -47.354 9.562 41.964 1.00 46.53 384 SER A CA 1
ATOM 2917 C C . SER A 1 384 ? -48.044 9.219 40.648 1.00 46.53 384 SER A C 1
ATOM 2919 O O . SER A 1 384 ? -47.661 8.294 39.927 1.00 46.53 384 SER A O 1
ATOM 2921 N N . LYS A 1 385 ? -49.093 9.979 40.328 1.00 53.16 385 LYS A N 1
ATOM 2922 C CA . LYS A 1 385 ? -49.611 10.080 38.970 1.00 53.16 385 LYS A CA 1
ATOM 2923 C C . LYS A 1 385 ? -48.465 10.612 38.126 1.00 53.16 385 LYS A C 1
ATOM 2925 O O . LYS A 1 385 ? -48.044 11.758 38.287 1.00 53.16 385 LYS A O 1
ATOM 2930 N N . MET A 1 386 ? -47.947 9.761 37.245 1.00 46.09 386 MET A N 1
ATOM 2931 C CA . MET A 1 386 ? -46.977 10.151 36.229 1.00 46.09 386 MET A CA 1
ATOM 2932 C C . MET A 1 386 ? -47.488 11.448 35.573 1.00 46.09 386 MET A C 1
ATOM 2934 O O . MET A 1 386 ? -48.661 11.490 35.189 1.00 46.09 386 MET A O 1
ATOM 2938 N N . PRO A 1 387 ? -46.680 12.524 35.500 1.00 56.06 387 PRO A N 1
ATOM 2939 C CA . PRO A 1 387 ? -47.162 13.791 34.980 1.00 56.06 387 PRO A CA 1
ATOM 2940 C C . PRO A 1 387 ? -47.710 13.543 33.577 1.00 56.06 387 PRO A C 1
ATOM 2942 O O . PRO A 1 387 ? -46.985 13.045 32.716 1.00 56.06 387 PRO A O 1
ATOM 2945 N N . THR A 1 388 ? -48.976 13.893 33.345 1.00 62.38 388 THR A N 1
ATOM 2946 C CA . THR A 1 388 ? -49.703 13.744 32.067 1.00 62.38 388 THR A CA 1
ATOM 2947 C C . THR A 1 388 ? -48.906 14.247 30.860 1.00 62.38 388 THR A C 1
ATOM 2949 O O . THR A 1 388 ? -49.097 13.780 29.740 1.00 62.38 388 THR A O 1
ATOM 2952 N N . LYS A 1 389 ? -47.952 15.148 31.102 1.00 70.94 389 LYS A N 1
ATOM 2953 C CA . LYS A 1 389 ? -46.990 15.661 30.133 1.00 70.94 389 LYS A CA 1
ATOM 2954 C C . LYS A 1 389 ? -46.050 14.595 29.546 1.00 70.94 389 LYS A C 1
ATOM 2956 O O . LYS A 1 389 ? -45.841 14.596 28.344 1.00 70.94 389 LYS A O 1
ATOM 2961 N N . LEU A 1 390 ? -45.532 13.653 30.339 1.00 71.56 390 LEU A N 1
ATOM 2962 C CA . LEU A 1 390 ? -44.540 12.679 29.855 1.00 71.56 390 LEU A CA 1
ATOM 2963 C C . LEU A 1 390 ? -45.158 11.647 28.897 1.00 71.56 390 LEU A C 1
ATOM 2965 O O . LEU A 1 390 ? -44.539 11.278 27.904 1.00 71.56 390 LEU A O 1
ATOM 2969 N N . ALA A 1 391 ? -46.401 11.226 29.150 1.00 71.81 391 ALA A N 1
ATOM 2970 C CA . ALA A 1 391 ? -47.146 10.369 28.226 1.00 71.81 391 ALA A CA 1
ATOM 2971 C C . ALA A 1 391 ? -47.474 11.099 26.909 1.00 71.81 391 ALA A C 1
ATOM 2973 O O . ALA A 1 391 ? -47.365 10.517 25.829 1.00 71.81 391 ALA A O 1
ATOM 2974 N N . ALA A 1 392 ? -47.818 12.390 26.989 1.00 75.25 392 ALA A N 1
ATOM 2975 C CA . ALA A 1 392 ? -48.046 13.223 25.811 1.00 75.25 392 ALA A CA 1
ATOM 2976 C C . ALA A 1 392 ? -46.761 13.426 24.986 1.00 75.25 392 ALA A C 1
ATOM 2978 O O . ALA A 1 392 ? -46.804 13.298 23.764 1.00 75.25 392 ALA A O 1
ATOM 2979 N N . ASP A 1 393 ? -45.617 13.658 25.636 1.00 80.88 393 ASP A N 1
ATOM 2980 C CA . ASP A 1 393 ? -44.322 13.872 24.976 1.00 80.88 393 ASP A CA 1
ATOM 2981 C C . ASP A 1 393 ? -43.830 12.608 24.243 1.00 80.88 393 ASP A C 1
ATOM 2983 O O . ASP A 1 393 ? -43.293 12.691 23.135 1.00 80.88 393 ASP A O 1
ATOM 2987 N N . VAL A 1 394 ? -44.062 11.419 24.813 1.00 80.31 394 VAL A N 1
ATOM 2988 C CA . VAL A 1 394 ? -43.724 10.133 24.175 1.00 80.31 394 VAL A CA 1
ATOM 2989 C C . VAL A 1 394 ? -44.580 9.902 22.930 1.00 80.31 394 VAL A C 1
ATOM 2991 O O . VAL A 1 394 ? -44.039 9.587 21.870 1.00 80.31 394 VAL A O 1
ATOM 2994 N N . ASN A 1 395 ? -45.892 10.134 23.016 1.00 80.56 395 ASN A N 1
ATOM 2995 C CA . ASN A 1 395 ? -46.786 9.999 21.864 1.00 80.56 395 ASN A CA 1
ATOM 2996 C C . ASN A 1 395 ? -46.477 11.034 20.769 1.00 80.56 395 ASN A C 1
ATOM 2998 O O . ASN A 1 395 ? -46.457 10.685 19.589 1.00 80.56 395 ASN A O 1
ATOM 3002 N N . ALA A 1 396 ? -46.158 12.277 21.144 1.00 83.81 396 ALA A N 1
ATOM 3003 C CA . ALA A 1 396 ? -45.738 13.313 20.203 1.00 83.81 396 ALA A CA 1
ATOM 3004 C C . ALA A 1 396 ? -44.418 12.954 19.500 1.00 83.81 396 ALA A C 1
ATOM 3006 O O . ALA A 1 396 ? -44.292 13.139 18.291 1.00 83.81 396 ALA A O 1
ATOM 3007 N N . THR A 1 397 ? -43.454 12.384 20.230 1.00 86.19 397 THR A N 1
ATOM 3008 C CA . THR A 1 397 ? -42.163 11.957 19.669 1.00 86.19 397 THR A CA 1
ATOM 3009 C C . THR A 1 397 ? -42.329 10.784 18.703 1.00 86.19 397 THR A C 1
ATOM 3011 O O . THR A 1 397 ? -41.736 10.790 17.625 1.00 86.19 397 THR A O 1
ATOM 3014 N N . LEU A 1 398 ? -43.158 9.793 19.043 1.00 87.38 398 LEU A N 1
ATOM 3015 C CA . LEU A 1 398 ? -43.449 8.664 18.154 1.00 87.38 398 LEU A CA 1
ATOM 3016 C C . LEU A 1 398 ? -44.173 9.127 16.880 1.00 87.38 398 LEU A C 1
ATOM 3018 O O . LEU A 1 398 ? -43.779 8.738 15.780 1.00 87.38 398 LEU A O 1
ATOM 3022 N N . ALA A 1 399 ? -45.150 10.032 17.012 1.00 87.81 399 ALA A N 1
ATOM 3023 C CA . ALA A 1 399 ? -45.863 10.620 15.879 1.00 87.81 399 ALA A CA 1
ATOM 3024 C C . ALA A 1 399 ? -44.942 11.448 14.967 1.00 87.81 399 ALA A C 1
ATOM 3026 O O . ALA A 1 399 ? -44.983 11.284 13.750 1.00 87.81 399 ALA A O 1
ATOM 3027 N N . ALA A 1 400 ? -44.059 12.277 15.535 1.00 90.50 400 ALA A N 1
ATOM 3028 C CA . ALA A 1 400 ? -43.103 13.084 14.770 1.00 90.50 400 ALA A CA 1
ATOM 3029 C C . ALA A 1 400 ? -42.131 12.238 13.927 1.00 90.50 400 ALA A C 1
ATOM 3031 O O . ALA A 1 400 ? -41.611 12.716 12.923 1.00 90.50 400 ALA A O 1
ATOM 3032 N N . ASN A 1 401 ? -41.908 10.979 14.316 1.00 87.00 401 ASN A N 1
ATOM 3033 C CA . ASN A 1 401 ? -41.036 10.040 13.613 1.00 87.00 401 ASN A CA 1
ATOM 3034 C C . ASN A 1 401 ? -41.808 9.001 12.776 1.00 87.00 401 ASN A C 1
ATOM 3036 O O . ASN A 1 401 ? -41.201 8.045 12.299 1.00 87.00 401 ASN A O 1
ATOM 3040 N N . ASN A 1 402 ? -43.129 9.157 12.592 1.00 91.69 402 ASN A N 1
ATOM 3041 C CA . ASN A 1 402 ? -43.995 8.181 11.911 1.00 91.69 402 ASN A CA 1
ATOM 3042 C C . ASN A 1 402 ? -43.881 6.748 12.478 1.00 91.69 402 ASN A C 1
ATOM 3044 O O . ASN A 1 402 ? -44.029 5.758 11.758 1.00 91.69 402 ASN A O 1
ATOM 3048 N N . VAL A 1 403 ? -43.625 6.617 13.782 1.00 89.56 403 VAL A N 1
ATOM 3049 C CA . VAL A 1 403 ? -43.502 5.320 14.454 1.00 89.56 403 VAL A CA 1
ATOM 3050 C C . VAL A 1 403 ? -44.837 4.946 15.090 1.00 89.56 403 VAL A C 1
ATOM 3052 O O . VAL A 1 403 ? -45.350 5.663 15.947 1.00 89.56 403 VAL A O 1
ATOM 3055 N N . ASN A 1 404 ? -45.385 3.787 14.712 1.00 91.19 404 ASN A N 1
ATOM 3056 C CA . ASN A 1 404 ? -46.560 3.225 15.376 1.00 91.19 404 ASN A CA 1
ATOM 3057 C C . ASN A 1 404 ? -46.198 2.846 16.838 1.00 91.19 404 ASN A C 1
ATOM 3059 O O . ASN A 1 404 ? -45.277 2.046 17.039 1.00 91.19 404 ASN A O 1
ATOM 3063 N N . PRO A 1 405 ? -46.909 3.366 17.857 1.00 87.62 405 PRO A N 1
ATOM 3064 C CA . PRO A 1 405 ? -46.609 3.093 19.264 1.00 87.62 405 PRO A CA 1
ATOM 3065 C C . PRO A 1 405 ? -46.685 1.614 19.672 1.00 87.62 405 PRO A C 1
ATOM 3067 O O . PRO A 1 405 ? -45.894 1.167 20.500 1.00 87.62 405 PRO A O 1
ATOM 3070 N N . GLU A 1 406 ? -47.582 0.829 19.073 1.00 90.31 406 GLU A N 1
ATOM 3071 C CA . GLU A 1 406 ? -47.694 -0.614 19.320 1.00 90.31 406 GLU A CA 1
ATOM 3072 C C . GLU A 1 406 ? -46.486 -1.364 18.749 1.00 90.31 406 GLU A C 1
ATOM 3074 O O . GLU A 1 406 ? -45.936 -2.261 19.393 1.00 90.31 406 GLU A O 1
ATOM 3079 N N . ALA A 1 407 ? -46.005 -0.944 17.573 1.00 88.31 407 ALA A N 1
ATOM 3080 C CA . ALA A 1 407 ? -44.775 -1.473 16.993 1.00 88.31 407 ALA A CA 1
ATOM 3081 C C . ALA A 1 407 ? -43.555 -1.102 17.853 1.00 88.31 407 ALA A C 1
ATOM 3083 O O . ALA A 1 407 ? -42.707 -1.957 18.114 1.00 88.31 407 ALA A O 1
ATOM 3084 N N . ALA A 1 408 ? -43.489 0.135 18.357 1.00 87.69 408 ALA A N 1
ATOM 3085 C CA . ALA A 1 408 ? -42.435 0.576 19.270 1.00 87.69 408 ALA A CA 1
ATOM 3086 C C . ALA A 1 408 ? -42.434 -0.230 20.579 1.00 87.69 408 ALA A C 1
ATOM 3088 O O . ALA A 1 408 ? -41.373 -0.665 21.030 1.00 87.69 408 ALA A O 1
ATOM 3089 N N . LEU A 1 409 ? -43.613 -0.500 21.154 1.00 89.75 409 LEU A N 1
ATOM 3090 C CA . LEU A 1 409 ? -43.755 -1.346 22.339 1.00 89.75 409 LEU A CA 1
ATOM 3091 C C . LEU A 1 409 ? -43.302 -2.787 22.063 1.00 89.75 409 LEU A C 1
ATOM 3093 O O . LEU A 1 409 ? -42.558 -3.363 22.857 1.00 89.75 409 LEU A O 1
ATOM 3097 N N . HIS A 1 410 ? -43.712 -3.364 20.930 1.00 87.19 410 HIS A N 1
ATOM 3098 C CA . HIS A 1 410 ? -43.306 -4.708 20.519 1.00 87.19 410 HIS A CA 1
ATOM 3099 C C . HIS A 1 410 ? -41.780 -4.816 20.352 1.00 87.19 410 HIS A C 1
ATOM 3101 O O . HIS A 1 410 ? -41.164 -5.762 20.847 1.00 87.19 410 HIS A O 1
ATOM 3107 N N . PHE A 1 411 ? -41.146 -3.824 19.721 1.00 85.12 411 PHE A N 1
ATOM 3108 C CA . PHE A 1 411 ? -39.688 -3.753 19.606 1.00 85.12 411 PHE A CA 1
ATOM 3109 C C . PHE A 1 411 ? -39.012 -3.601 20.976 1.00 85.12 411 PHE A C 1
ATOM 3111 O O . PHE A 1 411 ? -38.086 -4.351 21.281 1.00 85.12 411 PHE A O 1
ATOM 3118 N N . ALA A 1 412 ? -39.503 -2.712 21.841 1.00 85.06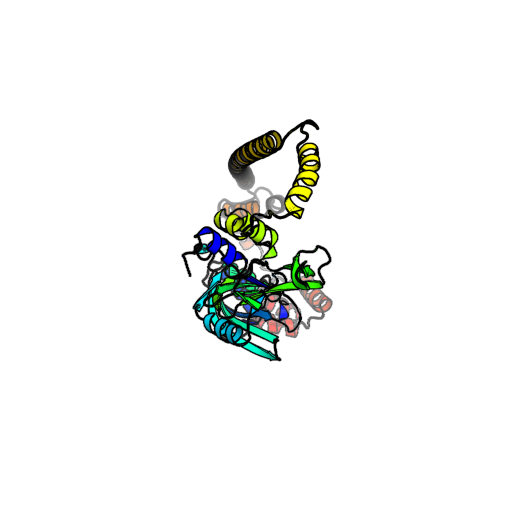 412 ALA A N 1
ATOM 3119 C CA . ALA A 1 412 ? -38.956 -2.538 23.187 1.00 85.06 412 ALA A CA 1
ATOM 3120 C C . ALA A 1 412 ? -39.009 -3.839 24.011 1.00 85.06 412 ALA A C 1
ATOM 3122 O O . ALA A 1 412 ? -38.035 -4.169 24.694 1.00 85.06 412 ALA A O 1
ATOM 3123 N N . LYS A 1 413 ? -40.102 -4.614 23.898 1.00 87.69 413 LYS A N 1
ATOM 3124 C CA . LYS A 1 413 ? -40.227 -5.946 24.516 1.00 87.69 413 LYS A CA 1
ATOM 3125 C C . LYS A 1 413 ? -39.228 -6.941 23.919 1.00 87.69 413 LYS A C 1
ATOM 3127 O O . LYS A 1 413 ? -38.516 -7.604 24.668 1.00 87.69 413 LYS A O 1
ATOM 3132 N N . LYS A 1 414 ? -39.115 -6.998 22.587 1.00 84.31 414 LYS A N 1
ATOM 3133 C CA . LYS A 1 414 ? -38.198 -7.904 21.870 1.00 84.31 414 LYS A CA 1
ATOM 3134 C C . LYS A 1 414 ? -36.725 -7.697 22.244 1.00 84.31 414 LYS A C 1
ATOM 3136 O O . LYS A 1 414 ? -35.973 -8.665 22.273 1.00 84.31 414 LYS A O 1
ATOM 3141 N N . PHE A 1 415 ? -36.322 -6.461 22.539 1.00 82.88 415 PHE A N 1
ATOM 3142 C CA . PHE A 1 415 ? -34.938 -6.105 22.877 1.00 82.88 415 PHE A CA 1
ATOM 3143 C C . PHE A 1 415 ? -34.689 -5.905 24.383 1.00 82.88 415 PHE A C 1
ATOM 3145 O O . PHE A 1 415 ? -33.619 -5.444 24.772 1.00 82.88 415 PHE A O 1
ATOM 3152 N N . GLY A 1 416 ? -35.649 -6.251 25.250 1.00 84.56 416 GLY A N 1
ATOM 3153 C CA . GLY A 1 416 ? -35.460 -6.213 26.706 1.00 84.56 416 GLY A CA 1
ATOM 3154 C C . GLY A 1 416 ? -35.299 -4.807 27.303 1.00 84.56 416 GLY A C 1
ATOM 3155 O O . GLY A 1 416 ? -34.773 -4.662 28.408 1.00 84.56 416 GLY A O 1
ATOM 3156 N N . ALA A 1 417 ? -35.762 -3.762 26.612 1.00 85.12 417 ALA A N 1
ATOM 3157 C CA . ALA A 1 417 ? -35.649 -2.373 27.054 1.00 85.12 417 ALA A CA 1
ATOM 3158 C C . ALA A 1 417 ? -36.721 -2.034 28.110 1.00 85.12 417 ALA A C 1
ATOM 3160 O O . ALA A 1 417 ? -37.672 -1.302 27.839 1.00 85.12 417 ALA A O 1
ATOM 3161 N N . LYS A 1 418 ? -36.576 -2.570 29.331 1.00 84.12 418 LYS A N 1
ATOM 3162 C CA . LYS A 1 418 ? -37.587 -2.516 30.413 1.00 84.12 418 LYS A CA 1
ATOM 3163 C C . LYS A 1 418 ? -38.158 -1.113 30.677 1.00 84.12 418 LYS A C 1
ATOM 3165 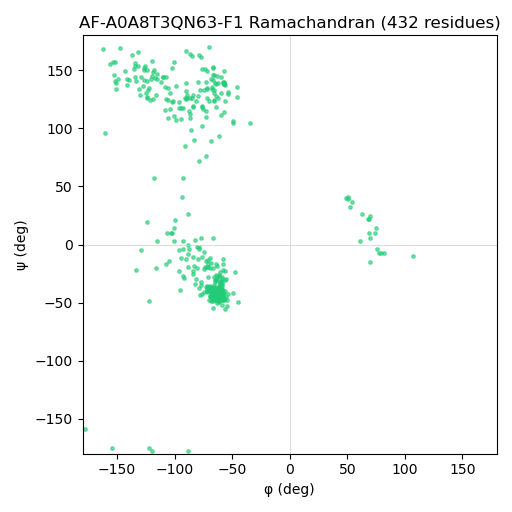O O . LYS A 1 418 ? -39.370 -0.963 30.811 1.00 84.12 418 LYS A O 1
ATOM 3170 N N . ASN A 1 419 ? -37.313 -0.080 30.666 1.00 78.06 419 ASN A N 1
ATOM 3171 C CA . ASN A 1 419 ? -37.750 1.307 30.874 1.00 78.06 419 ASN A CA 1
ATOM 3172 C C . ASN A 1 419 ? -38.613 1.831 29.713 1.00 78.06 419 ASN A C 1
ATOM 3174 O O . ASN A 1 419 ? -39.597 2.531 29.947 1.00 78.06 419 ASN A O 1
ATOM 3178 N N . ALA A 1 420 ? -38.285 1.463 28.470 1.00 80.56 420 ALA A N 1
ATOM 3179 C CA . ALA A 1 420 ? -39.074 1.824 27.294 1.00 80.56 420 ALA A CA 1
ATOM 3180 C C . ALA A 1 420 ? -40.405 1.058 27.255 1.00 80.56 420 ALA A C 1
ATOM 3182 O O . ALA A 1 420 ? -41.427 1.644 26.915 1.00 80.56 420 ALA A O 1
ATOM 3183 N N . VAL A 1 421 ? -40.420 -0.211 27.681 1.00 83.06 421 VAL A N 1
ATOM 3184 C CA . VAL A 1 421 ? -41.650 -1.014 27.798 1.00 83.06 421 VAL A CA 1
ATOM 3185 C C . VAL A 1 421 ? -42.621 -0.398 28.806 1.00 83.06 421 VAL A C 1
ATOM 3187 O O . VAL A 1 421 ? -43.782 -0.198 28.464 1.00 83.06 421 VAL A O 1
ATOM 3190 N N . SER A 1 422 ? -42.153 -0.041 30.008 1.00 82.75 422 SER A N 1
ATOM 3191 C CA . SER A 1 422 ? -43.001 0.614 31.020 1.00 82.75 422 SER A CA 1
ATOM 3192 C C . SER A 1 422 ? -43.497 1.979 30.531 1.00 82.75 422 SER A C 1
ATOM 3194 O O . SER A 1 422 ? -44.682 2.284 30.630 1.00 82.75 422 SER A O 1
ATOM 3196 N N . THR A 1 423 ? -42.619 2.780 29.921 1.00 82.56 423 THR A N 1
ATOM 3197 C CA . THR A 1 423 ? -42.963 4.134 29.460 1.00 82.56 423 THR A CA 1
ATOM 3198 C C . THR A 1 423 ? -43.972 4.120 28.306 1.00 82.56 423 THR A C 1
ATOM 3200 O O . THR A 1 423 ? -44.974 4.830 28.363 1.00 82.56 423 THR A O 1
ATOM 3203 N N . ILE A 1 424 ? -43.747 3.297 27.274 1.00 85.31 424 ILE A N 1
ATOM 3204 C CA . ILE A 1 424 ? -44.649 3.190 26.116 1.00 85.31 424 ILE A CA 1
ATOM 3205 C C . ILE A 1 424 ? -45.942 2.464 26.513 1.00 85.31 424 ILE A C 1
ATOM 3207 O O . ILE A 1 424 ? -47.022 2.882 26.108 1.00 85.31 424 ILE A O 1
ATOM 3211 N N . GLY A 1 425 ? -45.861 1.429 27.357 1.00 85.38 425 GLY A N 1
ATOM 3212 C CA . GLY A 1 425 ? -47.031 0.719 27.880 1.00 85.38 425 GLY A CA 1
ATOM 3213 C C . GLY A 1 425 ? -47.966 1.638 28.667 1.00 85.38 425 GLY A C 1
ATOM 3214 O O . GLY A 1 425 ? -49.165 1.663 28.400 1.00 85.38 425 GLY A O 1
ATOM 3215 N N . LYS A 1 426 ? -47.411 2.479 29.550 1.00 82.31 426 LYS A N 1
ATOM 3216 C CA . LYS A 1 426 ? -48.174 3.503 30.282 1.00 82.31 426 LYS A CA 1
ATOM 3217 C C . LYS A 1 426 ? -48.761 4.568 29.356 1.00 82.31 426 LYS A C 1
ATOM 3219 O O . LYS A 1 426 ? -49.913 4.948 29.541 1.00 82.31 426 LYS A O 1
ATOM 3224 N N . ALA A 1 427 ? -48.017 5.018 28.341 1.00 80.62 427 ALA A N 1
ATOM 3225 C CA . ALA A 1 427 ? -48.519 5.974 27.345 1.00 80.62 427 ALA A CA 1
ATOM 3226 C C . ALA A 1 427 ? -49.675 5.410 26.493 1.00 80.62 427 ALA A C 1
ATOM 3228 O O . ALA A 1 427 ? -50.516 6.175 26.020 1.00 80.62 427 ALA A O 1
ATOM 3229 N N . LEU A 1 428 ? -49.732 4.083 26.343 1.00 83.44 428 LEU A N 1
ATOM 3230 C CA . LEU A 1 428 ? -50.811 3.340 25.689 1.00 83.44 428 LEU A CA 1
ATOM 3231 C C . LEU A 1 428 ? -51.958 2.943 26.634 1.00 83.44 428 LEU A C 1
ATOM 3233 O O . LEU A 1 428 ? -52.921 2.324 26.189 1.00 83.44 428 LEU A O 1
ATOM 3237 N N . GLY A 1 429 ? -51.877 3.280 27.925 1.00 84.88 429 GLY A N 1
ATOM 3238 C CA . GLY A 1 429 ? -52.891 2.904 28.914 1.00 84.88 429 GLY A CA 1
ATOM 3239 C C . GLY A 1 429 ? -52.939 1.403 29.225 1.00 84.88 429 GLY A C 1
ATOM 3240 O O . GLY A 1 429 ? -53.968 0.909 29.679 1.00 84.88 429 GLY A O 1
ATOM 3241 N N . LEU A 1 430 ? -51.854 0.666 28.975 1.00 84.56 430 LEU A N 1
ATOM 3242 C CA . LEU A 1 430 ? -51.747 -0.752 29.313 1.00 84.56 430 LEU A CA 1
ATOM 3243 C C . LEU A 1 430 ? -51.318 -0.903 30.781 1.00 84.56 430 LEU A C 1
ATOM 3245 O O . LEU A 1 430 ? -50.328 -0.304 31.205 1.00 84.56 430 LEU A O 1
ATOM 3249 N N . ASN A 1 431 ? -52.048 -1.711 31.554 1.00 72.69 431 ASN A N 1
ATOM 3250 C CA . ASN A 1 431 ? -51.679 -2.040 32.935 1.00 72.69 431 ASN A CA 1
ATOM 3251 C C . ASN A 1 431 ? -50.408 -2.910 32.961 1.00 72.69 431 ASN A C 1
ATOM 3253 O O . ASN A 1 431 ? -50.233 -3.778 32.109 1.00 72.69 431 ASN A O 1
ATOM 3257 N N . GLU A 1 432 ? -49.529 -2.683 33.946 1.00 57.91 432 GLU A N 1
ATOM 3258 C CA . GLU A 1 432 ? -48.177 -3.275 34.057 1.00 57.91 432 GLU A CA 1
ATOM 3259 C C . GLU A 1 432 ? -48.130 -4.804 34.296 1.00 57.91 432 GLU A C 1
ATOM 3261 O O . GLU A 1 432 ? -47.045 -5.361 34.438 1.00 57.91 432 GLU A O 1
ATOM 3266 N N . GLU A 1 433 ? -49.264 -5.508 34.283 1.00 48.91 433 GLU A N 1
ATOM 3267 C CA . GLU A 1 433 ? -49.335 -6.964 34.478 1.00 48.91 433 GLU A CA 1
ATOM 3268 C C . GLU A 1 433 ? -49.292 -7.756 33.151 1.00 48.91 433 GLU A C 1
ATOM 3270 O O . GLU A 1 433 ? -50.209 -8.524 32.875 1.00 48.91 433 GLU A O 1
ATOM 3275 N N . VAL A 1 434 ? -48.247 -7.583 32.317 1.00 43.53 434 VAL A N 1
ATOM 3276 C CA . VAL A 1 434 ? -47.851 -8.553 31.253 1.00 43.53 434 VAL A CA 1
ATOM 3277 C C . VAL A 1 434 ? -46.351 -8.542 30.974 1.00 43.53 434 VAL A C 1
ATOM 3279 O O . VAL A 1 434 ? -45.866 -7.553 30.360 1.00 43.53 434 VAL A O 1
#

Radius of gyration: 35.73 Å; Cα contacts (8 Å, |Δi|>4): 611; chains: 1; bounding box: 87×51×104 Å

pLDDT: mean 85.43, std 15.5, range [39.28, 98.5]

Secondary structure (DSSP, 8-state):
-----HHHHHHHHHHSEEEEE--GGG-EEEETTEE--HHHHHHHHHHHHTT----EEEEEEEEEEBTTB--TT-EEE-HHHHHHHHHHTTTPEEESSS-TT-GGGEEEEEEEEEEEEEETTEEEEEEEEEE-SHHHHHHHHTT---EEEEEEEE-S-EEETTTTEEBTTTB-PPTT-EEEEEE-TTS-EEEEE-TT-SEE--EEESSEEEEEEESS-GGGSTT-SHHHHHHHHHH-HHHHHHH-TTS---HHHHHHHHHHHHHHHHHTT--TT--HHHHHHHHHHHHHHHHHHHHHHHHHHHHHHHHHHHHHHHHHHHHHHHHHHHHHHHHHTTSS-GGGHHHHHHHHHH-HHHHHHHHHTSPTT-S--TTSPPGGGGS--------HHHHHHHHHHHHHTT--HHHHHHHHHHTT-HHHHHHHHHHTT--S--

Sequence (434 aa):
MKNLSAELMKVAALACRASTTFDVDVLTLRAAGGAITPSKRDELLAKCAAGEYVELEADLLAYEQKAGESNRNFVRFRDGAMMSLGRSGKNTPFLRDHNQYDSLSRGGTVIASSTEKRDEGDYAIRQTVKLTAPWIVELALRGLLTAVSIGWRPTGPTMCSACNAAIFTRCYHFPGDRLTERETEDGGKRKVRAADGDITVEWIFTEAELIETSTVLIGGVPTATFESIRTALGAEPSFRAVLAPDGDGFPEEQEDMKNLLPVLVATLSLAPTAGEDDVIKAVTDLKSDRDTKVKELAIADAENTKLSAIVETHRATERKADEDKFVHDALSSGRITKADEDVWRDLYQSNADTAKTRLAKRTAGSATPVGAPRQSDTVPIEESKMPTKLAADVNATLAANNVNPEAALHFAKKFGAKNAVSTIGKALGLNEEV